Protein AF-A0A6A6LV81-F1 (afdb_monomer_lite)

InterPro domains:
  IPR056604 GBF1-like, tetratricopeptide repeats domain [PF23325] (472-648)

Radius of gyration: 36.84 Å; chains: 1; bounding box: 98×58×108 Å

Organism: Hevea brasiliensis (NCBI:txid3981)

pLDDT: mean 80.13, std 18.47, range [21.52, 97.44]

Foldseek 3Di:
DCLVCLVVQLVVLLVQLVPDPDPVSVLVSLVSLVVSLVVCLPVNLVSVLVSLVSLLVQLVLLVPPADLVRSLVCLLPPPRNLSSLLSNLVSCLPSLQSHFLSLLSVLSSVLSCVVNVLADVLLVDLDDPDDDPDDDDDDDDDDDDDDDDDDDDDDDDDPPDSVCVVVVCVCDDVVNCVVVVDDSSVVSSVSNVSSVNNSSLLVLQVHDLNSLLRNLLSLLLVLLVNSHDDPDVVSNLVSNLSSLVSVLSNCLNCVVVLLSRLVSSLVSNVVSLPDPPGDLASNLLSQLLSLLSSLLSNLVDADPDCRSNLSSLSSNVVSCVSDVCSCVVCLVVLLVSLLCCLPVRLVRQDDLSSLLSSLVSLLSSLLDPVNVVSSLVSLLVSLVVCPSDDLSNLLSSLVSLLSSLLRPPHDPVSNLSSLQSLLVCLLVLLVVLVVLVVVVVPDDDDDDDDDDPDDPPVVLSNDLCSSLVSLLSNLLSLLVQLPHQDLSSNQSSLVSNLSSLVSCLSSPDALVSLLVSCVSHLLVSLVVLLVVLLVQLPDPPSLVVNVSSLVSSLSSLVSSLSSCLSCVVSNLPDPCNLVSVVSNLVSLQCSQPRDSDPSDHRPSVVRSLVSLLVNLVSCVVVVNQDDDPPDCSNVVSLVSCCVRPVPSNCVSPPPPPD

Sequence (658 aa):
MFACIAGPSVAAISSFFEHADDDEMLHECIGGLISVARVAQYDLEDILDELLASFSKFTTLLNPYASAEETLFAFSNDLKPRMATLAVFTIANNFGYSIRGGWRNVVDCLLKLKRLKLLPQSVIEFDETSTSSDGLRHKRNESGISPSYDPKFGCRRSSGMVSRFSHFLTLESMEDSISLGMSEFEQNLKIIKQCRIGSIFNNSCNLPDDAMLNLGRSLIFAAGGKGQKFSTPIEEEETVGFCWDLIVAISFVNINRLHNLWPSFHENLLGVAQLPLFSPIPFAEKAIVGLFKICVRLLSSPRAERLPEESIFKSINLMWKLDKEILDTCCEFIIKSVSKILTEYPANLQTILGWKSSLHLLSVTGRHPETYELGVNTFITLMSDATYVSRINYAYCVDCAFGFVALKNSPLEKNLKILDILSDSVNLLTQWCKDYSDSGSNFSIASSTSNSSMDDSSKGFTTPNFAMNLFIKLGEAFRKTSLARREEIRNHTILSLQKSFSLAEELDFSPLNCINCFNLVIFAMVDDLHEKMVEYSRRDNAEKEMRSMEGTLKLAMELLTSVYLQFLKPITMSPGFRTFWLGVLRRMDTCMKADLGDYGETKLQEVVPDLLRKIITKMKEEEILVPKEDDDLWDITYIQIQWIAPSLKEELFPDLEI

Secondary structure (DSSP, 8-state):
-HHHHHHHHHHHHHHHHHH--SHHHHHHHHHHHHHHHHHHTTT-HHHHHHHHHHHHHHTSTT-TT--HHHHHHHHHH-HHHHHHHHHHHHHHHHHGGG-STHHHHHHHHHHHHHHTT-S-GGGT----SSS--------------------------S--SHHHHHHHHTT--HHHHHHTT--HHHHHHHHHHHTTHHHHHHTGGGS-HHHHHHHHHHHHHHHTTTT---SSHHHHHHHHHHHHHHHHHHHHHTGGGHHHHHHHHHHHHHHHHT-TT--HHHHHHHHHHHHHHHHHHHHTS--S--HHHHHHHHHHHHHHHH-SHHHHHTHHHHHHHHHHHHHHSGGG---HHHHHHHHHHHHHHTTSTTTHHHHHHHHHHHHHH-TT--TTTHHHHHHHHHHHHT-TT--HHHHHHHHHHHHHTHHHHHHHHHHHHHHGGG-----------S-SSSGGGSSTTHHHHHHHHHHHHHHHHTT-SSHHHHHHHHHHHHHHHHHGGGG---HHHHHHHIIIIIIHHHHHHHHHHHHHHTSTT-HHHHHHHHHHHHHHHHHHHHHHHHSHHHHHTSTTHHHHHHHHHHHHHHHHT---GGG---THHHHHHHHHHHHHHHHHHTTSS--BTTBTHHHHHHHHHHHH-HHHHHHHS-----

Structure (mmCIF, N/CA/C/O backbone):
data_AF-A0A6A6LV81-F1
#
_entry.id   AF-A0A6A6LV81-F1
#
loop_
_atom_site.group_PDB
_atom_site.id
_atom_site.type_symbol
_atom_site.label_atom_id
_atom_site.label_alt_id
_atom_site.label_comp_id
_atom_site.label_asym_id
_atom_site.label_entity_id
_atom_site.label_seq_id
_atom_site.pdbx_PDB_ins_code
_atom_site.Cartn_x
_atom_site.Cartn_y
_atom_site.Cartn_z
_atom_site.occupancy
_atom_site.B_iso_or_equiv
_atom_site.auth_seq_id
_atom_site.auth_comp_id
_atom_site.auth_asym_id
_atom_site.auth_atom_id
_atom_site.pdbx_PDB_model_num
ATOM 1 N N . MET A 1 1 ? 5.371 2.115 -54.953 1.00 65.88 1 MET A N 1
ATOM 2 C CA . MET A 1 1 ? 6.546 1.818 -55.807 1.00 65.88 1 MET A CA 1
ATOM 3 C C . MET A 1 1 ? 7.793 1.556 -54.965 1.00 65.88 1 MET A C 1
ATOM 5 O O . MET A 1 1 ? 8.329 0.467 -55.086 1.00 65.88 1 MET A O 1
ATOM 9 N N . PHE A 1 2 ? 8.211 2.467 -54.069 1.00 75.75 2 PHE A N 1
ATOM 10 C CA . PHE A 1 2 ? 9.390 2.243 -53.210 1.00 75.75 2 PHE A CA 1
ATOM 11 C C . PHE A 1 2 ? 9.270 1.012 -52.292 1.00 75.75 2 PHE A C 1
ATOM 13 O O . PHE A 1 2 ? 10.214 0.243 -52.199 1.00 75.75 2 PHE A O 1
ATOM 20 N N . ALA A 1 3 ? 8.088 0.749 -51.722 1.00 74.56 3 ALA A N 1
ATOM 21 C CA . ALA A 1 3 ? 7.832 -0.437 -50.892 1.00 74.56 3 ALA A CA 1
ATOM 22 C C . ALA A 1 3 ? 8.268 -1.773 -51.540 1.00 74.56 3 ALA A C 1
ATOM 24 O O . ALA A 1 3 ? 8.754 -2.660 -50.853 1.00 74.56 3 ALA A O 1
ATOM 25 N N . CYS A 1 4 ? 8.151 -1.906 -52.868 1.00 77.12 4 CYS A N 1
ATOM 26 C CA . CYS A 1 4 ? 8.511 -3.132 -53.590 1.00 77.12 4 CYS A CA 1
ATOM 27 C C . CYS A 1 4 ? 10.025 -3.310 -53.781 1.00 77.12 4 CYS A C 1
ATOM 29 O O . CYS A 1 4 ? 10.480 -4.425 -54.009 1.00 77.12 4 CYS A O 1
ATOM 31 N N . ILE A 1 5 ? 10.793 -2.219 -53.726 1.00 83.25 5 ILE A N 1
ATOM 32 C CA . ILE A 1 5 ? 12.251 -2.223 -53.927 1.00 83.25 5 ILE A CA 1
ATOM 33 C C . ILE A 1 5 ? 13.021 -1.960 -52.632 1.00 83.25 5 ILE A C 1
ATOM 35 O O . ILE A 1 5 ? 14.241 -2.097 -52.616 1.00 83.25 5 ILE A O 1
ATOM 39 N N . ALA A 1 6 ? 12.333 -1.595 -51.550 1.00 80.56 6 ALA A N 1
ATOM 40 C CA . ALA A 1 6 ? 12.946 -1.168 -50.304 1.00 80.56 6 ALA A CA 1
ATOM 41 C C . ALA A 1 6 ? 13.789 -2.270 -49.647 1.00 80.56 6 ALA A C 1
ATOM 43 O O . ALA A 1 6 ? 14.944 -2.012 -49.328 1.00 80.56 6 ALA A O 1
ATOM 44 N N . GLY A 1 7 ? 13.275 -3.500 -49.540 1.00 82.06 7 GLY A N 1
ATOM 45 C CA . GLY A 1 7 ? 14.031 -4.645 -49.008 1.00 82.06 7 GLY A CA 1
ATOM 46 C C . GLY A 1 7 ? 15.324 -4.930 -49.791 1.00 82.06 7 GLY A C 1
ATOM 47 O O . GLY A 1 7 ? 16.408 -4.876 -49.211 1.00 82.06 7 GLY A O 1
ATOM 48 N N . PRO A 1 8 ? 15.262 -5.129 -51.127 1.00 85.12 8 PRO A N 1
ATOM 49 C CA . PRO A 1 8 ? 16.460 -5.247 -51.962 1.00 85.12 8 PRO A CA 1
ATOM 50 C C . PRO A 1 8 ? 17.414 -4.050 -51.847 1.00 85.12 8 PRO A C 1
ATOM 52 O O . PRO A 1 8 ? 18.626 -4.234 -51.890 1.00 85.12 8 PRO A O 1
ATOM 55 N N . SER A 1 9 ? 16.887 -2.833 -51.667 1.00 84.38 9 SER A N 1
ATOM 56 C CA . SER A 1 9 ? 17.704 -1.625 -51.486 1.00 84.38 9 SER A CA 1
ATOM 57 C C . SER A 1 9 ? 18.448 -1.637 -50.148 1.00 84.38 9 SER A C 1
ATOM 59 O O . SER A 1 9 ? 19.638 -1.338 -50.119 1.00 84.38 9 SER A O 1
ATOM 61 N N . VAL A 1 10 ? 17.787 -2.019 -49.048 1.00 85.00 10 VAL A N 1
ATOM 62 C CA . VAL A 1 10 ? 18.418 -2.162 -47.723 1.00 85.00 10 VAL A CA 1
ATOM 63 C C . VAL A 1 10 ? 19.484 -3.256 -47.748 1.00 85.00 10 VAL A C 1
ATOM 65 O O . VAL A 1 10 ? 20.584 -3.044 -47.235 1.00 85.00 10 VAL A O 1
ATOM 68 N N . ALA A 1 11 ? 19.198 -4.394 -48.384 1.00 85.31 11 ALA A N 1
ATOM 69 C CA . ALA A 1 11 ? 20.150 -5.491 -48.547 1.00 85.31 11 ALA A CA 1
ATOM 70 C C . ALA A 1 11 ? 21.369 -5.083 -49.391 1.00 85.31 11 ALA A C 1
ATOM 72 O O . ALA A 1 11 ? 22.499 -5.367 -49.002 1.00 85.31 11 ALA A O 1
ATOM 73 N N . ALA A 1 12 ? 21.159 -4.368 -50.501 1.00 86.06 12 ALA A N 1
ATOM 74 C CA . ALA A 1 12 ? 22.240 -3.863 -51.345 1.00 86.06 12 ALA A CA 1
ATOM 75 C C . ALA A 1 12 ? 23.120 -2.849 -50.603 1.00 86.06 12 ALA A C 1
ATOM 77 O O . ALA A 1 12 ? 24.339 -2.978 -50.628 1.00 86.06 12 ALA A O 1
ATOM 78 N N . ILE A 1 13 ? 22.517 -1.889 -49.891 1.00 86.38 13 ILE A N 1
ATOM 79 C CA . ILE A 1 13 ? 23.247 -0.909 -49.070 1.00 86.38 13 ILE A CA 1
ATOM 80 C C . ILE A 1 13 ? 24.020 -1.617 -47.951 1.00 86.38 13 ILE A C 1
ATOM 82 O O . ILE A 1 13 ? 25.172 -1.287 -47.701 1.00 86.38 13 ILE A O 1
ATOM 86 N N . SER A 1 14 ? 23.425 -2.623 -47.308 1.00 85.88 14 SER A N 1
ATOM 87 C CA . SER A 1 14 ? 24.086 -3.387 -46.243 1.00 85.88 14 SER A CA 1
ATOM 88 C C . SER A 1 14 ? 25.266 -4.204 -46.780 1.00 85.88 14 SER A C 1
ATOM 90 O O . SER A 1 14 ? 26.351 -4.160 -46.211 1.00 85.88 14 SER A O 1
ATOM 92 N N . SER A 1 15 ? 25.087 -4.887 -47.914 1.00 86.25 15 SER A N 1
ATOM 93 C CA . SER A 1 15 ? 26.160 -5.626 -48.586 1.00 86.25 15 SER A CA 1
ATOM 94 C C . SER A 1 15 ? 27.274 -4.695 -49.058 1.00 86.25 15 SER A C 1
ATOM 96 O O . SER A 1 15 ? 28.444 -5.061 -48.980 1.00 86.25 15 SER A O 1
ATOM 98 N N . PHE A 1 16 ? 26.930 -3.505 -49.550 1.00 86.94 16 PHE A N 1
ATOM 99 C CA . PHE A 1 16 ? 27.907 -2.509 -49.967 1.00 86.94 16 PHE A CA 1
ATOM 100 C C . PHE A 1 16 ? 28.700 -1.980 -48.769 1.00 86.94 16 PHE A C 1
ATOM 102 O O . PHE A 1 16 ? 29.922 -1.940 -48.830 1.00 86.94 16 PHE A O 1
ATOM 109 N N . PHE A 1 17 ? 28.033 -1.673 -47.652 1.00 86.50 17 PHE A N 1
ATOM 110 C CA . PHE A 1 17 ? 28.693 -1.252 -46.414 1.00 86.50 17 PHE A CA 1
ATOM 111 C C . PHE A 1 17 ? 29.668 -2.312 -45.875 1.00 86.50 17 PHE A C 1
ATOM 113 O O . PHE A 1 17 ? 30.755 -1.979 -45.413 1.00 86.50 17 PHE A O 1
ATOM 120 N N . GLU A 1 18 ? 29.298 -3.593 -45.957 1.00 85.88 18 GLU A N 1
ATOM 121 C CA . GLU A 1 18 ? 30.136 -4.708 -45.503 1.00 85.88 18 GLU A CA 1
ATOM 122 C C . GLU A 1 18 ? 31.446 -4.816 -46.305 1.00 85.88 18 GLU A C 1
ATOM 124 O O . GLU A 1 18 ? 32.520 -4.960 -45.715 1.00 85.88 18 GLU A O 1
ATOM 129 N N . HIS A 1 19 ? 31.370 -4.676 -47.633 1.00 85.06 19 HIS A N 1
ATOM 130 C CA . HIS A 1 19 ? 32.495 -4.890 -48.555 1.00 85.06 19 HIS A CA 1
ATOM 131 C C . HIS A 1 19 ? 33.239 -3.605 -48.960 1.00 85.06 19 HIS A C 1
ATOM 133 O O . HIS A 1 19 ? 34.225 -3.685 -49.686 1.00 85.06 19 HIS A O 1
ATOM 139 N N . ALA A 1 20 ? 32.773 -2.423 -48.550 1.00 83.31 20 ALA A N 1
ATOM 140 C CA . ALA A 1 20 ? 33.431 -1.158 -48.871 1.00 83.31 20 ALA A CA 1
ATOM 141 C C . ALA A 1 20 ? 34.696 -0.973 -48.025 1.00 83.31 20 ALA A C 1
ATOM 143 O O . ALA A 1 20 ? 34.608 -0.964 -46.804 1.00 83.31 20 ALA A O 1
ATOM 144 N N . ASP A 1 21 ? 35.852 -0.786 -48.657 1.00 76.62 21 ASP A N 1
ATOM 145 C CA . ASP A 1 21 ? 37.133 -0.559 -47.964 1.00 76.62 21 ASP A CA 1
ATOM 146 C C . ASP A 1 21 ? 37.628 0.895 -48.077 1.00 76.62 21 ASP A C 1
ATOM 148 O O . ASP A 1 21 ? 38.647 1.247 -47.493 1.00 76.62 21 ASP A O 1
ATOM 152 N N . ASP A 1 22 ? 36.903 1.732 -48.826 1.00 80.75 22 ASP A N 1
ATOM 153 C CA . ASP A 1 22 ? 37.210 3.146 -49.057 1.00 80.75 22 ASP A CA 1
ATOM 154 C C . ASP A 1 22 ? 36.278 4.058 -48.243 1.00 80.75 22 ASP A C 1
ATOM 156 O O . ASP A 1 22 ? 35.055 3.864 -48.218 1.00 80.75 22 ASP A O 1
ATOM 160 N N . ASP A 1 23 ? 36.854 5.077 -47.607 1.00 77.06 23 ASP A N 1
ATOM 161 C CA . ASP A 1 23 ? 36.160 6.023 -46.734 1.00 77.06 23 ASP A CA 1
ATOM 162 C C . ASP A 1 23 ? 35.077 6.796 -47.503 1.00 77.06 23 ASP A C 1
ATOM 164 O O . ASP A 1 23 ? 33.961 6.973 -47.003 1.00 77.06 23 ASP A O 1
ATOM 168 N N . GLU A 1 24 ? 35.353 7.203 -48.749 1.00 77.94 24 GLU A N 1
ATOM 169 C CA . GLU A 1 24 ? 34.377 7.908 -49.596 1.00 77.94 24 GLU A CA 1
ATOM 170 C C . GLU A 1 24 ? 33.149 7.033 -49.898 1.00 77.94 24 GLU A C 1
ATOM 172 O O . GLU A 1 24 ? 32.006 7.499 -49.822 1.00 77.94 24 GLU A O 1
ATOM 177 N N . MET A 1 25 ? 33.371 5.741 -50.150 1.00 79.88 25 MET A N 1
ATOM 178 C CA . MET A 1 25 ? 32.307 4.767 -50.409 1.00 79.88 25 MET A CA 1
ATOM 179 C C . MET A 1 25 ? 31.465 4.505 -49.153 1.00 79.88 25 MET A C 1
ATOM 181 O O . MET A 1 25 ? 30.233 4.443 -49.228 1.00 79.88 25 MET A O 1
ATOM 185 N N . LEU A 1 26 ? 32.093 4.416 -47.976 1.00 81.19 26 LEU A N 1
ATOM 186 C CA . LEU A 1 26 ? 31.379 4.302 -46.698 1.00 81.19 26 LEU A CA 1
ATOM 187 C C . LEU A 1 26 ? 30.509 5.539 -46.426 1.00 81.19 26 LEU A C 1
ATOM 189 O O . LEU A 1 26 ? 29.363 5.412 -45.979 1.00 81.19 26 LEU A O 1
ATOM 193 N N . HIS A 1 27 ? 31.005 6.735 -46.748 1.00 78.88 27 HIS A N 1
ATOM 194 C CA . HIS A 1 27 ? 30.245 7.980 -46.642 1.00 78.88 27 HIS A CA 1
ATOM 195 C C . HIS A 1 27 ? 29.028 8.019 -47.574 1.00 78.88 27 HIS A C 1
ATOM 197 O O . HIS A 1 27 ? 27.929 8.388 -47.137 1.00 78.88 27 HIS A O 1
ATOM 203 N N . GLU A 1 28 ? 29.194 7.625 -48.838 1.00 81.62 28 GLU A N 1
ATOM 204 C CA . GLU A 1 28 ? 28.090 7.555 -49.798 1.00 81.62 28 GLU A CA 1
ATOM 205 C C . GLU A 1 28 ? 27.038 6.530 -49.356 1.00 81.62 28 GLU A C 1
ATOM 207 O O . GLU A 1 28 ? 25.835 6.811 -49.392 1.00 81.62 28 GLU A O 1
ATOM 212 N N . CYS A 1 29 ? 27.480 5.391 -48.816 1.00 84.00 29 CYS A N 1
ATOM 213 C CA . CYS A 1 29 ? 26.605 4.358 -48.275 1.00 84.00 29 CYS A CA 1
ATOM 214 C C . CYS A 1 29 ? 25.723 4.872 -47.124 1.00 84.00 29 CYS A C 1
ATOM 216 O O . CYS A 1 29 ? 24.517 4.611 -47.098 1.00 84.00 29 CYS A O 1
ATOM 218 N N . ILE A 1 30 ? 26.283 5.651 -46.190 1.00 81.44 30 ILE A N 1
ATOM 219 C CA . ILE A 1 30 ? 25.508 6.279 -45.104 1.00 81.44 30 ILE A CA 1
ATOM 220 C C . ILE A 1 30 ? 24.538 7.329 -45.654 1.00 81.44 30 ILE A C 1
ATOM 222 O O . ILE A 1 30 ? 23.396 7.419 -45.198 1.00 81.44 30 ILE A O 1
ATOM 226 N N . GLY A 1 31 ? 24.950 8.101 -46.662 1.00 81.06 31 GLY A N 1
ATOM 227 C CA . GLY A 1 31 ? 24.064 9.027 -47.371 1.00 81.06 31 GLY A CA 1
ATOM 228 C C . GLY A 1 31 ? 22.874 8.315 -48.027 1.00 81.06 31 GLY A C 1
ATOM 229 O O . GLY A 1 31 ? 21.731 8.780 -47.921 1.00 81.06 31 GLY A O 1
ATOM 230 N N . GLY A 1 32 ? 23.125 7.155 -48.641 1.00 83.38 32 GLY A N 1
ATOM 231 C CA . GLY A 1 32 ? 22.111 6.255 -49.187 1.00 83.38 32 GLY A CA 1
ATOM 232 C C . GLY A 1 32 ? 21.164 5.733 -48.109 1.00 83.38 32 GLY A C 1
ATOM 233 O O . GLY A 1 32 ? 19.947 5.844 -48.252 1.00 83.38 32 GLY A O 1
ATOM 234 N N . LEU A 1 33 ? 21.702 5.272 -46.979 1.00 85.44 33 LEU A N 1
ATOM 235 C CA . LEU A 1 33 ? 20.929 4.822 -45.820 1.00 85.44 33 LEU A CA 1
ATOM 236 C C . LEU A 1 33 ? 20.014 5.918 -45.256 1.00 85.44 33 LEU A C 1
ATOM 238 O O . LEU A 1 33 ? 18.833 5.669 -45.021 1.00 85.44 33 LEU A O 1
ATOM 242 N N . ILE A 1 34 ? 20.505 7.147 -45.094 1.00 84.25 34 ILE A N 1
ATOM 243 C CA . ILE A 1 34 ? 19.685 8.277 -44.624 1.00 84.25 34 ILE A CA 1
ATOM 244 C C . ILE A 1 34 ? 18.578 8.602 -45.629 1.00 84.25 34 ILE A C 1
ATOM 246 O O . ILE A 1 34 ? 17.476 8.995 -45.242 1.00 84.25 34 ILE A O 1
ATOM 250 N N . SER A 1 35 ? 18.859 8.440 -46.920 1.00 84.25 35 SER A N 1
ATOM 251 C CA . SER A 1 35 ? 17.872 8.642 -47.979 1.00 84.25 35 SER A CA 1
ATOM 252 C C . SER A 1 35 ? 16.784 7.568 -47.934 1.00 84.25 35 SER A C 1
ATOM 254 O O . SER A 1 35 ? 15.606 7.910 -48.010 1.00 84.25 35 SER A O 1
ATOM 256 N N . VAL A 1 36 ? 17.153 6.300 -47.718 1.00 84.94 36 VAL A N 1
ATOM 257 C CA . VAL A 1 36 ? 16.196 5.205 -47.497 1.00 84.94 36 VAL A CA 1
ATOM 258 C C . VAL A 1 36 ? 15.370 5.450 -46.238 1.00 84.94 36 VAL A C 1
ATOM 260 O O . VAL A 1 36 ? 14.149 5.378 -46.314 1.00 84.94 36 VAL A O 1
ATOM 263 N N . ALA A 1 37 ? 15.993 5.834 -45.120 1.00 84.69 37 ALA A N 1
ATOM 264 C CA . ALA A 1 37 ? 15.291 6.154 -43.876 1.00 84.69 37 ALA A CA 1
ATOM 265 C C . ALA A 1 37 ? 14.288 7.310 -44.054 1.00 84.69 37 ALA A C 1
ATOM 267 O O . ALA A 1 37 ? 13.159 7.236 -43.574 1.00 84.69 37 ALA A O 1
ATOM 268 N N . ARG A 1 38 ? 14.652 8.343 -44.826 1.00 85.31 38 ARG A N 1
ATOM 269 C CA . ARG A 1 38 ? 13.751 9.457 -45.158 1.00 85.31 38 ARG A CA 1
ATOM 270 C C . ARG A 1 38 ? 12.547 9.021 -45.988 1.00 85.31 38 ARG A C 1
ATOM 272 O O . ARG A 1 38 ? 11.486 9.613 -45.856 1.00 85.31 38 ARG A O 1
ATOM 279 N N . VAL A 1 39 ? 12.689 8.041 -46.874 1.00 84.00 39 VAL A N 1
ATOM 280 C CA . VAL A 1 39 ? 11.536 7.524 -47.629 1.00 84.00 39 VAL A CA 1
ATOM 281 C C . VAL A 1 39 ? 10.721 6.562 -46.764 1.00 84.00 39 VAL A C 1
ATOM 283 O O . VAL A 1 39 ? 9.494 6.595 -46.815 1.00 84.00 39 VAL A O 1
ATOM 286 N N . ALA A 1 40 ? 11.391 5.766 -45.927 1.00 82.00 40 ALA A N 1
ATOM 287 C CA . ALA A 1 40 ? 10.768 4.803 -45.024 1.00 82.00 40 ALA A CA 1
ATOM 288 C C . ALA A 1 40 ? 9.890 5.461 -43.942 1.00 82.00 40 ALA A C 1
ATOM 290 O O . ALA A 1 40 ? 8.976 4.833 -43.417 1.00 82.00 40 ALA A O 1
ATOM 291 N N . GLN A 1 41 ? 10.113 6.749 -43.662 1.00 78.75 41 GLN A N 1
ATOM 292 C CA . GLN A 1 41 ? 9.322 7.528 -42.707 1.00 78.75 41 GLN A CA 1
ATOM 293 C C . GLN A 1 41 ? 7.824 7.653 -43.070 1.00 78.75 41 GLN A C 1
ATOM 295 O O . GLN A 1 41 ? 7.017 8.033 -42.226 1.00 78.75 41 GLN A O 1
ATOM 300 N N . TYR A 1 42 ? 7.446 7.359 -44.320 1.00 81.31 42 TYR A N 1
ATOM 301 C CA . TYR A 1 42 ? 6.063 7.389 -44.803 1.00 81.31 42 TYR A CA 1
ATOM 302 C C . TYR A 1 42 ? 5.485 5.965 -44.871 1.00 81.31 42 TYR A C 1
ATOM 304 O O . TYR A 1 42 ? 5.547 5.324 -45.920 1.00 81.31 42 TYR A O 1
ATOM 312 N N . ASP A 1 43 ? 4.939 5.478 -43.751 1.00 79.69 43 ASP A N 1
ATOM 313 C CA . ASP A 1 43 ? 4.211 4.198 -43.616 1.00 79.69 43 ASP A CA 1
ATOM 314 C C . ASP A 1 43 ? 5.000 2.928 -44.008 1.00 79.69 43 ASP A C 1
ATOM 316 O O . ASP A 1 43 ? 4.424 1.907 -44.384 1.00 79.69 43 ASP A O 1
ATOM 320 N N . LEU A 1 44 ? 6.334 2.971 -43.923 1.00 81.88 44 LEU A N 1
ATOM 321 C CA . LEU A 1 44 ? 7.235 1.846 -44.210 1.00 81.88 44 LEU A CA 1
ATOM 322 C C . LEU A 1 44 ? 8.143 1.557 -43.007 1.00 81.88 44 LEU A C 1
ATOM 324 O O . LEU A 1 44 ? 9.365 1.447 -43.120 1.00 81.88 44 LEU A O 1
ATOM 328 N N . GLU A 1 45 ? 7.522 1.442 -41.838 1.00 83.62 45 GLU A N 1
ATOM 329 C CA . GLU A 1 45 ? 8.206 1.313 -40.546 1.00 83.62 45 GLU A CA 1
ATOM 330 C C . GLU A 1 45 ? 8.999 -0.002 -40.445 1.00 83.62 45 GLU A C 1
ATOM 332 O O . GLU A 1 45 ? 10.114 0.001 -39.930 1.00 83.62 45 GLU A O 1
ATOM 337 N N . ASP A 1 46 ? 8.498 -1.097 -41.033 1.00 84.62 46 ASP A N 1
ATOM 338 C CA . ASP A 1 46 ? 9.189 -2.399 -41.058 1.00 84.62 46 ASP A CA 1
ATOM 339 C C . ASP A 1 46 ? 10.560 -2.321 -41.754 1.00 84.62 46 ASP A C 1
ATOM 341 O O . ASP A 1 46 ? 11.527 -2.949 -41.326 1.00 84.62 46 ASP A O 1
ATOM 345 N N . ILE A 1 47 ? 10.667 -1.507 -42.811 1.00 84.56 47 ILE A N 1
ATOM 346 C CA . ILE A 1 47 ? 11.917 -1.294 -43.558 1.00 84.56 47 ILE A CA 1
ATOM 347 C C . ILE A 1 47 ? 12.901 -0.467 -42.730 1.00 84.56 47 ILE A C 1
ATOM 349 O O . ILE A 1 47 ? 14.108 -0.705 -42.784 1.00 84.56 47 ILE A O 1
ATOM 353 N N . LEU A 1 48 ? 12.404 0.510 -41.967 1.00 85.06 48 LEU A N 1
ATOM 354 C CA . LEU A 1 48 ? 13.238 1.305 -41.068 1.00 85.06 48 LEU A CA 1
ATOM 355 C C . LEU A 1 48 ? 13.789 0.439 -39.925 1.00 85.06 48 LEU A C 1
ATOM 357 O O . LEU A 1 48 ? 14.972 0.540 -39.595 1.00 85.06 48 LEU A O 1
ATOM 361 N N . ASP A 1 49 ? 12.954 -0.441 -39.372 1.00 87.12 49 ASP A N 1
ATOM 362 C CA . ASP A 1 49 ? 13.341 -1.412 -38.349 1.00 87.12 49 ASP A CA 1
ATOM 363 C C . ASP A 1 49 ? 14.362 -2.433 -38.886 1.00 87.12 49 ASP A C 1
ATOM 365 O O . ASP A 1 49 ? 15.359 -2.712 -38.218 1.00 87.12 49 ASP A O 1
ATOM 369 N N . GLU A 1 50 ? 14.170 -2.950 -40.106 1.00 87.31 50 GLU A N 1
ATOM 370 C CA . GLU A 1 50 ? 15.118 -3.859 -40.769 1.00 87.31 50 GLU A CA 1
ATOM 371 C C . GLU A 1 50 ? 16.469 -3.182 -41.030 1.00 87.31 50 GLU A C 1
ATOM 373 O O . GLU A 1 50 ? 17.528 -3.760 -40.767 1.00 87.31 50 GLU A O 1
ATOM 378 N N . LEU A 1 51 ? 16.445 -1.931 -41.493 1.00 86.38 51 LEU A N 1
ATOM 379 C CA . LEU A 1 51 ? 17.645 -1.138 -41.733 1.00 86.38 51 LEU A CA 1
ATOM 380 C C . LEU A 1 51 ? 18.424 -0.911 -40.429 1.00 86.38 51 LEU A C 1
ATOM 382 O O . LEU A 1 51 ? 19.638 -1.127 -40.402 1.00 86.38 51 LEU A O 1
ATOM 386 N N . LEU A 1 52 ? 17.741 -0.543 -39.339 1.00 88.44 52 LEU A N 1
ATOM 387 C CA . LEU A 1 52 ? 18.358 -0.416 -38.016 1.00 88.44 52 LEU A CA 1
ATOM 388 C C . LEU A 1 52 ? 18.927 -1.751 -37.532 1.00 88.44 52 LEU A C 1
ATOM 390 O O . LEU A 1 52 ? 20.065 -1.792 -37.077 1.00 88.44 52 LEU A O 1
ATOM 394 N N . ALA A 1 53 ? 18.189 -2.852 -37.680 1.00 88.19 53 ALA A N 1
ATOM 395 C CA . ALA A 1 53 ? 18.664 -4.175 -37.290 1.00 88.19 53 ALA A CA 1
ATOM 396 C C . ALA A 1 53 ? 19.910 -4.612 -38.081 1.00 88.19 53 ALA A C 1
ATOM 398 O O . ALA A 1 53 ? 20.810 -5.229 -37.506 1.00 88.19 53 ALA A O 1
ATOM 399 N N . SER A 1 54 ? 19.982 -4.289 -39.377 1.00 86.25 54 SER A N 1
ATOM 400 C CA . SER A 1 54 ? 21.144 -4.570 -40.226 1.00 86.25 54 SER A CA 1
ATOM 401 C C . SER A 1 54 ? 22.359 -3.748 -39.791 1.00 86.25 54 SER A C 1
ATOM 403 O O . SER A 1 54 ? 23.403 -4.307 -39.453 1.00 86.25 54 SER A O 1
ATOM 405 N N . PHE A 1 55 ? 22.205 -2.427 -39.678 1.00 85.75 55 PHE A N 1
ATOM 406 C CA . PHE A 1 55 ? 23.313 -1.538 -39.320 1.00 85.75 55 PHE A CA 1
ATOM 407 C C . PHE A 1 55 ? 23.782 -1.702 -37.877 1.00 85.75 55 PHE A C 1
ATOM 409 O O . PHE A 1 55 ? 24.975 -1.584 -37.604 1.00 85.75 55 PHE A O 1
ATOM 416 N N . SER A 1 56 ? 22.892 -2.084 -36.962 1.00 86.75 56 SER A N 1
ATOM 417 C CA . SER A 1 56 ? 23.278 -2.458 -35.605 1.00 86.75 56 SER A CA 1
ATOM 418 C C . SER A 1 56 ? 24.229 -3.661 -35.563 1.00 86.75 56 SER A C 1
ATOM 420 O O . SER A 1 56 ? 25.043 -3.729 -34.645 1.00 86.75 56 SER A O 1
ATOM 422 N N . LYS A 1 57 ? 24.216 -4.576 -36.547 1.00 86.12 57 LYS A N 1
ATOM 423 C CA . LYS A 1 57 ? 25.218 -5.661 -36.633 1.00 86.12 57 LYS A CA 1
ATOM 424 C C . LYS A 1 57 ? 26.601 -5.126 -37.006 1.00 86.12 57 LYS A C 1
ATOM 426 O O . LYS A 1 57 ? 27.587 -5.541 -36.403 1.00 86.12 57 LYS A O 1
ATOM 431 N N . PHE A 1 58 ? 26.665 -4.164 -37.929 1.00 84.31 58 PHE A N 1
ATOM 432 C CA . PHE A 1 58 ? 27.925 -3.548 -38.360 1.00 84.31 58 PHE A CA 1
ATOM 433 C C . PHE A 1 58 ? 28.593 -2.686 -37.285 1.00 84.31 58 PHE A C 1
ATOM 435 O O . PHE A 1 58 ? 29.786 -2.423 -37.370 1.00 84.31 58 PHE A O 1
ATOM 442 N N . THR A 1 59 ? 27.870 -2.301 -36.227 1.00 82.75 59 THR A N 1
ATOM 443 C CA . THR A 1 59 ? 28.482 -1.625 -35.070 1.00 82.75 59 THR A CA 1
ATOM 444 C C . THR A 1 59 ? 29.467 -2.506 -34.308 1.00 82.75 59 THR A C 1
ATOM 446 O O . THR A 1 59 ? 30.215 -1.984 -33.491 1.00 82.75 59 THR A O 1
ATOM 449 N N . THR A 1 60 ? 29.445 -3.832 -34.498 1.00 82.62 60 THR A N 1
ATOM 450 C CA . THR A 1 60 ? 30.159 -4.850 -33.694 1.00 82.62 60 THR A CA 1
ATOM 451 C C . THR A 1 60 ? 29.785 -4.896 -32.202 1.00 82.62 60 THR A C 1
ATOM 453 O O . THR A 1 60 ? 30.031 -5.904 -31.544 1.00 82.62 60 THR A O 1
ATOM 456 N N . LEU A 1 61 ? 29.073 -3.884 -31.685 1.00 81.00 61 LEU A N 1
ATOM 457 C CA . LEU A 1 61 ? 28.593 -3.785 -30.303 1.00 81.00 61 LEU A CA 1
ATOM 458 C C . LEU A 1 61 ? 27.665 -4.947 -29.923 1.00 81.00 61 LEU A C 1
ATOM 460 O O . LEU A 1 61 ? 27.699 -5.434 -28.793 1.00 81.00 61 LEU A O 1
ATOM 464 N N . LEU A 1 62 ? 26.839 -5.400 -30.869 1.00 80.75 62 LEU A N 1
ATOM 465 C CA . LEU A 1 62 ? 25.871 -6.477 -30.653 1.00 80.75 62 LEU A CA 1
ATOM 466 C C . LEU A 1 62 ? 26.448 -7.883 -30.874 1.00 80.75 62 LEU A C 1
ATOM 468 O O . LEU A 1 62 ? 25.690 -8.853 -30.827 1.00 80.75 62 LEU A O 1
ATOM 472 N N . ASN A 1 63 ? 27.755 -8.027 -31.127 1.00 80.88 63 ASN A N 1
ATOM 473 C CA . ASN A 1 63 ? 28.367 -9.341 -31.311 1.00 80.88 63 ASN A CA 1
ATOM 474 C C . ASN A 1 63 ? 28.412 -10.102 -29.968 1.00 80.88 63 ASN A C 1
ATOM 476 O O . ASN A 1 63 ? 29.128 -9.685 -29.054 1.00 80.88 63 ASN A O 1
ATOM 480 N N . PRO A 1 64 ? 27.686 -11.229 -29.820 1.00 69.38 64 PRO A N 1
ATOM 481 C CA . PRO A 1 64 ? 27.608 -11.947 -28.551 1.00 69.38 64 PRO A CA 1
ATOM 482 C C . PRO A 1 64 ? 28.884 -12.725 -28.200 1.00 69.38 64 PRO A C 1
ATOM 484 O O . PRO A 1 64 ? 28.956 -13.252 -27.090 1.00 69.38 64 PRO A O 1
ATOM 487 N N . TYR A 1 65 ? 29.841 -12.837 -29.127 1.00 74.56 65 TYR A N 1
ATOM 488 C CA . TYR A 1 65 ? 31.088 -13.588 -28.950 1.00 74.56 65 TYR A CA 1
ATOM 489 C C . TYR A 1 65 ? 32.316 -12.694 -28.741 1.00 74.56 65 TYR A C 1
ATOM 491 O O . TYR A 1 65 ? 33.355 -13.212 -28.350 1.00 74.56 65 TYR A O 1
ATOM 499 N N . ALA A 1 66 ? 32.203 -11.383 -28.984 1.00 76.38 66 ALA A N 1
ATOM 500 C CA . ALA A 1 66 ? 33.318 -10.452 -28.839 1.00 76.38 66 ALA A CA 1
ATOM 501 C C . ALA A 1 66 ? 33.507 -10.031 -27.375 1.00 76.38 66 ALA A C 1
ATOM 503 O O . ALA A 1 66 ? 32.550 -9.630 -26.695 1.00 76.38 66 ALA A O 1
ATOM 504 N N . SER A 1 67 ? 34.752 -10.080 -26.896 1.00 79.94 67 SER A N 1
ATOM 505 C CA . SER A 1 67 ? 35.111 -9.545 -25.581 1.00 79.94 67 SER A CA 1
ATOM 506 C C . SER A 1 67 ? 34.977 -8.013 -25.552 1.00 79.94 67 SER A C 1
ATOM 508 O O . SER A 1 67 ? 34.901 -7.347 -26.591 1.00 79.94 67 SER A O 1
ATOM 510 N N . ALA A 1 68 ? 34.915 -7.418 -24.355 1.00 77.88 68 ALA A N 1
ATOM 511 C CA . ALA A 1 68 ? 34.861 -5.959 -24.224 1.00 77.88 68 ALA A CA 1
ATOM 512 C C . ALA A 1 68 ? 36.109 -5.286 -24.826 1.00 77.88 68 ALA A C 1
ATOM 514 O O . ALA A 1 68 ? 35.990 -4.246 -25.469 1.00 77.88 68 ALA A O 1
ATOM 515 N N . GLU A 1 69 ? 37.276 -5.914 -24.670 1.00 78.62 69 GLU A N 1
ATOM 516 C CA . GLU A 1 69 ? 38.552 -5.446 -25.216 1.00 78.62 69 GLU A CA 1
ATOM 517 C C . GLU A 1 69 ? 38.589 -5.557 -26.742 1.00 78.62 69 GLU A C 1
ATOM 519 O O . GLU A 1 69 ? 38.969 -4.601 -27.408 1.00 78.62 69 GLU A O 1
ATOM 524 N N . GLU A 1 70 ? 38.111 -6.668 -27.309 1.00 81.00 70 GLU A N 1
ATOM 525 C CA . GLU A 1 70 ? 38.004 -6.848 -28.765 1.00 81.00 70 GLU A CA 1
ATOM 526 C C . GLU A 1 70 ? 37.036 -5.840 -29.391 1.00 81.00 70 GLU A C 1
ATOM 528 O O . GLU A 1 70 ? 37.314 -5.279 -30.448 1.00 81.00 70 GLU A O 1
ATOM 533 N N . THR A 1 71 ? 35.915 -5.569 -28.716 1.00 80.88 71 THR A N 1
ATOM 534 C CA . THR A 1 71 ? 34.929 -4.582 -29.179 1.00 80.88 71 THR A CA 1
ATOM 535 C C . THR A 1 71 ? 35.508 -3.167 -29.134 1.00 80.88 71 THR A C 1
ATOM 537 O O . THR A 1 71 ? 35.315 -2.397 -30.070 1.00 80.88 71 THR A O 1
ATOM 540 N N . LEU A 1 72 ? 36.236 -2.816 -28.066 1.00 80.81 72 LEU A N 1
ATOM 541 C CA . LEU A 1 72 ? 36.917 -1.522 -27.954 1.00 80.81 72 LEU A CA 1
ATOM 542 C C . LEU A 1 72 ? 38.028 -1.378 -28.990 1.00 80.81 72 LEU A C 1
ATOM 544 O O . LEU A 1 72 ? 38.132 -0.332 -29.620 1.00 80.81 72 LEU A O 1
ATOM 548 N N . PHE A 1 73 ? 38.815 -2.430 -29.203 1.00 80.56 73 PHE A N 1
ATOM 549 C CA . PHE A 1 73 ? 39.874 -2.448 -30.203 1.00 80.56 73 PHE A CA 1
ATOM 550 C C . PHE A 1 73 ? 39.314 -2.256 -31.616 1.00 80.56 73 PHE A C 1
ATOM 552 O O . PHE A 1 73 ? 39.840 -1.439 -32.370 1.00 80.56 73 PHE A O 1
ATOM 559 N N . ALA A 1 74 ? 38.229 -2.956 -31.964 1.00 80.88 74 ALA A N 1
ATOM 560 C CA . ALA A 1 74 ? 37.546 -2.776 -33.243 1.00 80.88 74 ALA A CA 1
ATOM 561 C C . ALA A 1 74 ? 36.962 -1.362 -33.374 1.00 80.88 74 ALA A C 1
ATOM 563 O O . ALA A 1 74 ? 37.106 -0.731 -34.414 1.00 80.88 74 ALA A O 1
ATOM 564 N N . PHE A 1 75 ? 36.355 -0.827 -32.313 1.00 81.19 75 PHE A N 1
ATOM 565 C CA . PHE A 1 75 ? 35.784 0.518 -32.335 1.00 81.19 75 PHE A CA 1
ATOM 566 C C . PHE A 1 75 ? 36.850 1.620 -32.471 1.00 81.19 75 PHE A C 1
ATOM 568 O O . PHE A 1 75 ? 36.594 2.607 -33.150 1.00 81.19 75 PHE A O 1
ATOM 575 N N . SER A 1 76 ? 38.039 1.455 -31.881 1.00 77.88 76 SER A N 1
ATOM 576 C CA . SER A 1 76 ? 39.147 2.414 -32.020 1.00 77.88 76 SER A CA 1
ATOM 577 C C . SER A 1 76 ? 39.827 2.344 -33.391 1.00 77.88 76 SER A C 1
ATOM 579 O O . SER A 1 76 ? 40.177 3.378 -33.953 1.00 77.88 76 SER A O 1
ATOM 581 N N . ASN A 1 77 ? 40.032 1.137 -33.927 1.00 76.94 77 ASN A N 1
ATOM 582 C CA . ASN A 1 77 ? 40.904 0.926 -35.088 1.00 76.94 77 ASN A CA 1
ATOM 583 C C . ASN A 1 77 ? 40.164 0.774 -36.422 1.00 76.94 77 ASN A C 1
ATOM 585 O O . ASN A 1 77 ? 40.778 0.951 -37.470 1.00 76.94 77 ASN A O 1
ATOM 589 N N . ASP A 1 78 ? 38.867 0.466 -36.407 1.00 81.38 78 ASP A N 1
ATOM 590 C CA . ASP A 1 78 ? 38.052 0.329 -37.614 1.00 81.38 78 ASP A CA 1
ATOM 591 C C . ASP A 1 78 ? 37.080 1.515 -37.739 1.00 81.38 78 ASP A C 1
ATOM 593 O O . ASP A 1 78 ? 36.459 1.974 -36.773 1.00 81.38 78 ASP A O 1
ATOM 597 N N . LEU A 1 79 ? 36.964 2.056 -38.950 1.00 80.06 79 LEU A N 1
ATOM 598 C CA . LEU A 1 79 ? 36.026 3.128 -39.261 1.00 80.06 79 LEU A CA 1
ATOM 599 C C . LEU A 1 79 ? 34.587 2.597 -39.377 1.00 80.06 79 LEU A C 1
ATOM 601 O O . LEU A 1 79 ? 33.651 3.300 -38.988 1.00 80.06 79 LEU A O 1
ATOM 605 N N . LYS A 1 80 ? 34.383 1.352 -39.840 1.00 84.81 80 LYS A N 1
ATOM 606 C CA . LYS A 1 80 ? 33.046 0.772 -40.078 1.00 84.81 80 LYS A CA 1
ATOM 607 C C . LYS A 1 80 ? 32.177 0.716 -38.807 1.00 84.81 80 LYS A C 1
ATOM 609 O O . LYS A 1 80 ? 31.048 1.214 -38.865 1.00 84.81 80 LYS A O 1
ATOM 614 N N . PRO A 1 81 ? 32.652 0.220 -37.642 1.00 85.25 81 PRO A N 1
ATOM 615 C CA . PRO A 1 81 ? 31.877 0.209 -36.399 1.00 85.25 81 PRO A CA 1
ATOM 616 C C . PRO A 1 81 ? 31.490 1.607 -35.911 1.00 85.25 81 PRO A C 1
ATOM 618 O O . PRO A 1 81 ? 30.361 1.818 -35.450 1.00 85.25 81 PRO A O 1
ATOM 621 N N . ARG A 1 82 ? 32.405 2.578 -36.044 1.00 83.88 82 ARG A N 1
ATOM 622 C CA . ARG A 1 82 ? 32.185 3.984 -35.664 1.00 83.88 82 ARG A CA 1
ATOM 623 C C . ARG A 1 82 ? 31.111 4.623 -36.538 1.00 83.88 82 ARG A C 1
ATOM 625 O O . ARG A 1 82 ? 30.142 5.191 -36.030 1.00 83.88 82 ARG A O 1
ATOM 632 N N . MET A 1 83 ? 31.236 4.433 -37.845 1.00 82.44 83 MET A N 1
ATOM 633 C CA . MET A 1 83 ? 30.300 4.903 -38.859 1.00 82.44 83 MET A CA 1
ATOM 634 C C . MET A 1 83 ? 28.906 4.290 -38.716 1.00 82.44 83 MET A C 1
ATOM 636 O O . MET A 1 83 ? 27.906 5.010 -38.731 1.00 82.44 83 MET A O 1
ATOM 640 N N . ALA A 1 84 ? 28.826 2.977 -38.496 1.00 86.56 84 ALA A N 1
ATOM 641 C CA . ALA A 1 84 ? 27.565 2.286 -38.249 1.00 86.56 84 ALA A CA 1
ATOM 642 C C . ALA A 1 84 ? 26.887 2.790 -36.964 1.00 86.56 84 ALA A C 1
ATOM 644 O O . ALA A 1 84 ? 25.678 3.027 -36.952 1.00 86.56 84 ALA A O 1
ATOM 645 N N . THR A 1 85 ? 27.657 3.018 -35.894 1.00 86.56 85 THR A N 1
ATOM 646 C CA . THR A 1 85 ? 27.131 3.534 -34.619 1.00 86.56 85 THR A CA 1
ATOM 647 C C . THR A 1 85 ? 26.562 4.941 -34.795 1.00 86.56 85 THR A C 1
ATOM 649 O O . THR A 1 85 ? 25.429 5.210 -34.386 1.00 86.56 85 THR A O 1
ATOM 652 N N . LEU A 1 86 ? 27.295 5.821 -35.483 1.00 84.62 86 LEU A N 1
ATOM 653 C CA . LEU A 1 86 ? 26.832 7.169 -35.803 1.00 84.62 86 LEU A CA 1
ATOM 654 C C . LEU A 1 86 ? 25.564 7.143 -36.672 1.00 84.62 86 LEU A C 1
ATOM 656 O O . LEU A 1 86 ? 24.631 7.910 -36.420 1.00 84.62 86 LEU A O 1
ATOM 660 N N . ALA A 1 87 ? 25.495 6.248 -37.660 1.00 85.44 87 ALA A N 1
ATOM 661 C CA . ALA A 1 87 ? 24.332 6.085 -38.528 1.00 85.44 87 ALA A CA 1
ATOM 662 C C . ALA A 1 87 ? 23.079 5.652 -37.743 1.00 85.44 87 ALA A C 1
ATOM 664 O O . ALA A 1 87 ? 22.035 6.297 -37.870 1.00 85.44 87 ALA A O 1
ATOM 665 N N . VAL A 1 88 ? 23.189 4.637 -36.874 1.00 89.12 88 VAL A N 1
ATOM 666 C CA . VAL A 1 88 ? 22.081 4.133 -36.037 1.00 89.12 88 VAL A CA 1
ATOM 667 C C . VAL A 1 88 ? 21.501 5.242 -35.151 1.00 89.12 88 VAL A C 1
ATOM 669 O O . VAL A 1 88 ? 20.293 5.491 -35.181 1.00 89.12 88 VAL A O 1
ATOM 672 N N . PHE A 1 89 ? 22.341 5.973 -34.409 1.00 88.12 89 PHE A N 1
ATOM 673 C CA . PHE A 1 89 ? 21.861 7.054 -33.536 1.00 88.12 89 PHE A CA 1
ATOM 674 C C . PHE A 1 89 ? 21.401 8.298 -34.309 1.00 88.12 89 PHE A C 1
ATOM 676 O O . PHE A 1 89 ? 20.522 9.025 -33.841 1.00 88.12 89 PHE A O 1
ATOM 683 N N . THR A 1 90 ? 21.927 8.543 -35.512 1.00 85.81 90 THR A N 1
ATOM 684 C CA . THR A 1 90 ? 21.428 9.624 -36.377 1.00 85.81 90 THR A CA 1
ATOM 685 C C . THR A 1 90 ? 20.030 9.318 -36.906 1.00 85.81 90 THR A C 1
ATOM 687 O O . THR A 1 90 ? 19.191 10.222 -36.969 1.00 85.81 90 THR A O 1
ATOM 690 N N . ILE A 1 91 ? 19.754 8.060 -37.263 1.00 86.75 91 ILE A N 1
ATOM 691 C CA . ILE A 1 91 ? 18.406 7.637 -37.649 1.00 86.75 91 ILE A CA 1
ATOM 692 C C . ILE A 1 91 ? 17.460 7.775 -36.461 1.00 86.75 91 ILE A C 1
ATOM 694 O O . ILE A 1 91 ? 16.412 8.400 -36.605 1.00 86.75 91 ILE A O 1
ATOM 698 N N . ALA A 1 92 ? 17.852 7.278 -35.285 1.00 87.06 92 ALA A N 1
ATOM 699 C CA . ALA A 1 92 ? 17.031 7.361 -34.079 1.00 87.06 92 ALA A CA 1
ATOM 700 C C . ALA A 1 92 ? 16.663 8.809 -33.701 1.00 87.06 92 ALA A C 1
ATOM 702 O O . ALA A 1 92 ? 15.519 9.081 -33.345 1.00 87.06 92 ALA A O 1
ATOM 703 N N . ASN A 1 93 ? 17.596 9.757 -33.844 1.00 85.44 93 ASN A N 1
ATOM 704 C CA . ASN A 1 93 ? 17.349 11.172 -33.554 1.00 85.44 93 ASN A CA 1
ATOM 705 C C . ASN A 1 93 ? 16.417 11.869 -34.562 1.00 85.44 93 ASN A C 1
ATOM 707 O O . ASN A 1 93 ? 15.658 12.752 -34.172 1.00 85.44 93 ASN A O 1
ATOM 711 N N . ASN A 1 94 ? 16.493 11.526 -35.852 1.00 84.19 94 ASN A N 1
ATOM 712 C CA . ASN A 1 94 ? 15.777 12.262 -36.905 1.00 84.19 94 ASN A CA 1
ATOM 713 C C . ASN A 1 94 ? 14.470 11.592 -37.346 1.00 84.19 94 ASN A C 1
ATOM 715 O O . ASN A 1 94 ? 13.539 12.283 -37.753 1.00 84.19 94 ASN A O 1
ATOM 719 N N . PHE A 1 95 ? 14.406 10.263 -37.278 1.00 84.06 95 PHE A N 1
ATOM 720 C CA . PHE A 1 95 ? 13.289 9.445 -37.758 1.00 84.06 95 PHE A CA 1
ATOM 721 C C . PHE A 1 95 ? 12.647 8.621 -36.636 1.00 84.06 95 PHE A C 1
ATOM 723 O O . PHE A 1 95 ? 11.888 7.697 -36.909 1.00 84.06 95 PHE A O 1
ATOM 730 N N . GLY A 1 96 ? 12.914 8.968 -35.370 1.00 80.00 96 GLY A N 1
ATOM 731 C CA . GLY A 1 96 ? 12.411 8.247 -34.198 1.00 80.00 96 GLY A CA 1
ATOM 732 C C . GLY A 1 96 ? 10.892 8.067 -34.149 1.00 80.00 96 GLY A C 1
ATOM 733 O O . GLY A 1 96 ? 10.416 7.135 -33.512 1.00 80.00 96 GLY A O 1
ATOM 734 N N . TYR A 1 97 ? 10.130 8.913 -34.847 1.00 84.50 97 TYR A N 1
ATOM 735 C CA . TYR A 1 97 ? 8.672 8.833 -34.907 1.00 84.50 97 TYR A CA 1
ATOM 736 C C . TYR A 1 97 ? 8.133 7.632 -35.698 1.00 84.50 97 TYR A C 1
ATOM 738 O O . TYR A 1 97 ? 7.006 7.223 -35.445 1.00 84.50 97 TYR A O 1
ATOM 746 N N . SER A 1 98 ? 8.922 7.060 -36.610 1.00 84.38 98 SER A N 1
ATOM 747 C CA . SER A 1 98 ? 8.543 5.887 -37.417 1.00 84.38 98 SER A CA 1
ATOM 748 C C . SER A 1 98 ? 9.215 4.595 -36.942 1.00 84.38 98 SER A C 1
ATOM 750 O O . SER A 1 98 ? 9.029 3.549 -37.553 1.00 84.38 98 SER A O 1
ATOM 752 N N . ILE A 1 99 ? 10.034 4.647 -35.885 1.00 86.12 99 ILE A N 1
ATOM 753 C CA . ILE A 1 99 ? 10.728 3.463 -35.364 1.00 86.12 99 ILE A CA 1
ATOM 754 C C . ILE A 1 99 ? 9.782 2.691 -34.446 1.00 86.12 99 ILE A C 1
ATOM 756 O O . ILE A 1 99 ? 9.204 3.262 -33.514 1.00 86.12 99 ILE A O 1
ATOM 760 N N . ARG A 1 100 ? 9.680 1.377 -34.668 1.00 86.19 100 ARG A N 1
ATOM 761 C CA . ARG A 1 100 ? 8.897 0.467 -33.828 1.00 86.19 100 ARG A CA 1
ATOM 762 C C . ARG A 1 100 ? 9.815 -0.558 -33.170 1.00 86.19 100 ARG A C 1
ATOM 764 O O . ARG A 1 100 ? 10.396 -0.280 -32.120 1.00 86.19 100 ARG A O 1
ATOM 771 N N . GLY A 1 101 ? 9.976 -1.731 -33.774 1.00 83.94 101 GLY A N 1
ATOM 772 C CA . GLY A 1 101 ? 10.823 -2.812 -33.273 1.00 83.94 101 GLY A CA 1
ATOM 773 C C . GLY A 1 101 ? 12.312 -2.460 -33.255 1.00 83.94 101 GLY A C 1
ATOM 774 O O . GLY A 1 101 ? 13.046 -2.982 -32.414 1.00 83.94 101 GLY A O 1
ATOM 775 N N . GLY A 1 102 ? 12.748 -1.525 -34.104 1.00 86.06 102 GLY A N 1
ATOM 776 C CA . GLY A 1 102 ? 14.133 -1.066 -34.198 1.00 86.06 102 GLY A CA 1
ATOM 777 C C . GLY A 1 102 ? 14.646 -0.389 -32.925 1.00 86.06 102 GLY A C 1
ATOM 778 O O . GLY A 1 102 ? 15.853 -0.388 -32.678 1.00 86.06 102 GLY A O 1
ATOM 779 N N . TRP A 1 103 ? 13.755 0.103 -32.051 1.00 90.62 103 TRP A N 1
ATOM 780 C CA . TRP A 1 103 ? 14.144 0.642 -30.743 1.00 90.62 103 TRP A CA 1
ATOM 781 C C . TRP A 1 103 ? 14.870 -0.382 -29.880 1.00 90.62 103 TRP A C 1
ATOM 783 O O . TRP A 1 103 ? 15.769 -0.007 -29.130 1.00 90.62 103 TRP A O 1
ATOM 793 N N . ARG A 1 104 ? 14.550 -1.672 -30.025 1.00 90.25 104 ARG A N 1
ATOM 794 C CA . ARG A 1 104 ? 15.264 -2.739 -29.325 1.00 90.25 104 ARG A CA 1
ATOM 795 C C . ARG A 1 104 ? 16.746 -2.741 -29.688 1.00 90.25 104 ARG A C 1
ATOM 797 O O . ARG A 1 104 ? 17.584 -2.754 -28.797 1.00 90.25 104 ARG A O 1
ATOM 804 N N . ASN A 1 105 ? 17.069 -2.674 -30.978 1.00 90.31 105 ASN A N 1
ATOM 805 C CA . ASN A 1 105 ? 18.452 -2.660 -31.449 1.00 90.31 105 ASN A CA 1
ATOM 806 C C . ASN A 1 105 ? 19.200 -1.399 -30.997 1.00 90.31 105 ASN A C 1
ATOM 808 O O . ASN A 1 105 ? 20.360 -1.484 -30.600 1.00 90.31 105 ASN A O 1
ATOM 812 N N . VAL A 1 106 ? 18.530 -0.242 -31.005 1.00 90.31 106 VAL A N 1
ATOM 813 C CA . VAL A 1 106 ? 19.100 1.022 -30.508 1.00 90.31 106 VAL A CA 1
ATOM 814 C C . VAL A 1 106 ? 19.395 0.940 -29.006 1.00 90.31 106 VAL A C 1
ATOM 816 O O . VAL A 1 106 ? 20.480 1.332 -28.576 1.00 90.31 106 VAL A O 1
ATOM 819 N N . VAL A 1 107 ? 18.464 0.400 -28.209 1.00 90.88 107 VAL A N 1
ATOM 820 C CA . VAL A 1 107 ? 18.641 0.190 -26.762 1.00 90.88 107 VAL A CA 1
ATOM 821 C C . VAL A 1 107 ? 19.756 -0.820 -26.488 1.00 90.88 107 VAL A C 1
ATOM 823 O O . VAL A 1 107 ? 20.612 -0.553 -25.651 1.00 90.88 107 VAL A O 1
ATOM 826 N N . ASP A 1 108 ? 19.821 -1.932 -27.219 1.00 88.81 108 ASP A N 1
ATOM 827 C CA . ASP A 1 108 ? 20.884 -2.927 -27.045 1.00 88.81 108 ASP A CA 1
ATOM 828 C C . ASP A 1 108 ? 22.274 -2.319 -27.343 1.00 88.81 108 ASP A C 1
ATOM 830 O O . ASP A 1 108 ? 23.217 -2.513 -26.569 1.00 88.81 108 ASP A O 1
ATOM 834 N N . CYS A 1 109 ? 22.399 -1.500 -28.401 1.00 88.38 109 CYS A N 1
ATOM 835 C CA . CYS A 1 109 ? 23.630 -0.754 -28.690 1.00 88.38 109 CYS A CA 1
ATOM 836 C C . CYS A 1 109 ? 23.971 0.232 -27.561 1.00 88.38 109 CYS A C 1
ATOM 838 O O . CYS A 1 109 ? 25.125 0.323 -27.141 1.00 88.38 109 CYS A O 1
ATOM 840 N N . LEU A 1 110 ? 22.971 0.950 -27.041 1.00 89.75 110 LEU A N 1
ATOM 841 C CA . LEU A 1 110 ? 23.132 1.899 -25.939 1.00 89.75 110 LEU A CA 1
ATOM 842 C C . LEU A 1 110 ? 23.655 1.221 -24.665 1.00 89.75 110 LEU A C 1
ATOM 844 O O . LEU A 1 110 ? 24.586 1.723 -24.033 1.00 89.75 110 LEU A O 1
ATOM 848 N N . LEU A 1 111 ? 23.090 0.070 -24.300 1.00 88.06 111 LEU A N 1
ATOM 849 C CA . LEU A 1 111 ? 23.511 -0.693 -23.125 1.00 88.06 111 LEU A CA 1
ATOM 850 C C . LEU A 1 111 ? 24.934 -1.229 -23.280 1.00 88.06 111 LEU A C 1
ATOM 852 O O . LEU A 1 111 ? 25.710 -1.183 -22.323 1.00 88.06 111 LEU A O 1
ATOM 856 N N . LYS A 1 112 ? 25.324 -1.665 -24.484 1.00 87.06 112 LYS A N 1
ATOM 857 C CA . LYS A 1 112 ? 26.713 -2.059 -24.740 1.00 87.06 112 LYS A CA 1
ATOM 858 C C . LYS A 1 112 ? 27.668 -0.872 -24.605 1.00 87.06 112 LYS A C 1
ATOM 860 O O . LYS A 1 112 ? 28.687 -1.004 -23.933 1.00 87.06 112 LYS A O 1
ATOM 865 N N . LEU A 1 113 ? 27.328 0.296 -25.156 1.00 86.62 113 LEU A N 1
ATOM 866 C CA . LEU A 1 113 ? 28.135 1.513 -24.992 1.00 86.62 113 LEU A CA 1
ATOM 867 C C . LEU A 1 113 ? 28.282 1.918 -23.519 1.00 86.62 113 LEU A C 1
ATOM 869 O O . LEU A 1 113 ? 29.364 2.352 -23.116 1.00 86.62 113 LEU A O 1
ATOM 873 N N . LYS A 1 114 ? 27.233 1.731 -22.702 1.00 85.62 114 LYS A N 1
ATOM 874 C CA . LYS A 1 114 ? 27.319 1.930 -21.249 1.00 85.62 114 LYS A CA 1
ATOM 875 C C . LYS A 1 114 ? 28.359 0.999 -20.625 1.00 85.62 114 LYS A C 1
ATOM 877 O O . LYS A 1 114 ? 29.224 1.470 -19.892 1.00 85.62 114 LYS A O 1
ATOM 882 N N . ARG A 1 115 ? 28.297 -0.302 -20.926 1.00 83.75 115 ARG A N 1
ATOM 883 C CA . ARG A 1 115 ? 29.229 -1.310 -20.380 1.00 83.75 115 ARG A CA 1
ATOM 884 C C . ARG A 1 115 ? 30.679 -1.038 -20.769 1.00 83.75 115 ARG A C 1
ATOM 886 O O . ARG A 1 115 ? 31.581 -1.269 -19.974 1.00 83.75 115 ARG A O 1
ATOM 893 N N . LEU A 1 116 ? 30.893 -0.489 -21.964 1.00 83.62 116 LEU A N 1
ATOM 894 C CA . LEU A 1 116 ? 32.209 -0.056 -22.440 1.00 83.62 116 LEU A CA 1
ATOM 895 C C . LEU A 1 116 ? 32.662 1.298 -21.858 1.00 83.62 116 LEU A C 1
ATOM 897 O O . LEU A 1 116 ? 33.753 1.759 -22.179 1.00 83.62 116 LEU A O 1
ATOM 901 N N . LYS A 1 117 ? 31.848 1.941 -21.005 1.00 82.31 117 LYS A N 1
ATOM 902 C CA . LYS A 1 117 ? 32.095 3.268 -20.408 1.00 82.31 117 LYS A CA 1
ATOM 903 C C . LYS A 1 117 ? 32.304 4.381 -21.445 1.00 82.31 117 LYS A C 1
ATOM 905 O O . LYS A 1 117 ? 32.975 5.371 -21.171 1.00 82.31 117 LYS A O 1
ATOM 910 N N . LEU A 1 118 ? 31.698 4.233 -22.625 1.00 80.12 118 LEU A N 1
ATOM 911 C CA . LEU A 1 118 ? 31.806 5.186 -23.733 1.00 80.12 118 LEU A CA 1
ATOM 912 C C . LEU A 1 118 ? 30.670 6.222 -23.760 1.00 80.12 118 LEU A C 1
ATOM 914 O O . LEU A 1 118 ? 30.667 7.106 -24.616 1.00 80.12 118 LEU A O 1
ATOM 918 N N . LEU A 1 119 ? 29.687 6.129 -22.855 1.00 78.12 119 LEU A N 1
ATOM 919 C CA . LEU A 1 119 ? 28.571 7.075 -22.823 1.00 78.12 119 LEU A CA 1
ATOM 920 C C . LEU A 1 119 ? 28.971 8.434 -22.220 1.00 78.12 119 LEU A C 1
ATOM 922 O O . LEU A 1 119 ? 29.649 8.473 -21.194 1.00 78.12 119 LEU A O 1
ATOM 926 N N . PRO A 1 120 ? 28.525 9.564 -22.805 1.00 70.56 120 PRO A N 1
ATOM 927 C CA . PRO A 1 120 ? 28.781 10.884 -22.249 1.00 70.56 120 PRO A CA 1
ATOM 928 C C . PRO A 1 120 ? 27.987 11.096 -20.956 1.00 70.56 120 PRO A C 1
ATOM 930 O O . PRO A 1 120 ? 26.860 10.616 -20.832 1.00 70.56 120 PRO A O 1
ATOM 933 N N . GLN A 1 121 ? 28.520 11.919 -20.047 1.00 63.00 121 GLN A N 1
ATOM 934 C CA . GLN A 1 121 ? 27.857 12.294 -18.786 1.00 63.00 121 GLN A CA 1
ATOM 935 C C . GLN A 1 121 ? 26.435 12.845 -18.986 1.00 63.00 121 GLN A C 1
ATOM 937 O O . GLN A 1 121 ? 25.563 12.566 -18.177 1.00 63.00 121 GLN A O 1
ATOM 942 N N . SER A 1 122 ? 26.151 13.506 -20.115 1.00 60.38 122 SER A N 1
ATOM 943 C CA . SER A 1 122 ? 24.813 14.016 -20.463 1.00 60.38 122 SER A CA 1
ATOM 944 C C . SER A 1 122 ? 23.724 12.942 -20.629 1.00 60.38 122 SER A C 1
ATOM 946 O O . SER A 1 122 ? 22.566 13.285 -20.831 1.00 60.38 122 SER A O 1
ATOM 948 N N . VAL A 1 123 ? 24.100 11.660 -20.670 1.00 60.84 123 VAL A N 1
ATOM 949 C CA . VAL A 1 123 ? 23.192 10.497 -20.727 1.00 60.84 123 VAL A CA 1
ATOM 950 C C . VAL A 1 123 ? 23.248 9.697 -19.419 1.00 60.84 123 VAL A C 1
ATOM 952 O O . VAL A 1 123 ? 22.483 8.765 -19.230 1.00 60.84 123 VAL A O 1
ATOM 955 N N . ILE A 1 124 ? 24.177 10.017 -18.519 1.00 58.06 124 ILE A N 1
ATOM 956 C CA . ILE A 1 124 ? 24.395 9.295 -17.259 1.00 58.06 124 ILE A CA 1
ATOM 957 C C . ILE A 1 124 ? 23.807 10.096 -16.087 1.00 58.06 124 ILE A C 1
ATOM 959 O O . ILE A 1 124 ? 23.258 9.511 -15.162 1.00 58.06 124 ILE A O 1
ATOM 963 N N . GLU A 1 125 ? 23.849 11.427 -16.156 1.00 54.53 125 GLU A N 1
ATOM 964 C CA . GLU A 1 125 ? 23.312 12.346 -15.153 1.00 54.53 125 GLU A CA 1
ATOM 965 C C . GLU A 1 125 ? 22.083 13.060 -15.730 1.00 54.53 125 GLU A C 1
ATOM 967 O O . GLU A 1 125 ? 22.196 14.085 -16.402 1.00 54.53 125 GLU A O 1
ATOM 972 N N . PHE A 1 126 ? 20.898 12.488 -15.512 1.00 53.34 126 PHE A N 1
ATOM 973 C CA . PHE A 1 126 ? 19.636 13.094 -15.948 1.00 53.34 126 PHE A CA 1
ATOM 974 C C . PHE A 1 126 ? 18.998 14.031 -14.911 1.00 53.34 126 PHE A C 1
ATOM 976 O O . PHE A 1 126 ? 18.038 14.691 -15.281 1.00 53.34 126 PHE A O 1
ATOM 983 N N . ASP A 1 127 ? 19.505 14.135 -13.668 1.00 32.12 127 ASP A N 1
ATOM 984 C CA . ASP A 1 127 ? 19.078 15.170 -12.703 1.00 32.12 127 ASP A CA 1
ATOM 985 C C . ASP A 1 127 ? 19.935 15.213 -11.413 1.00 32.12 127 ASP A C 1
ATOM 987 O O . ASP A 1 127 ? 19.884 14.289 -10.604 1.00 32.12 127 ASP A O 1
ATOM 991 N N . GLU A 1 128 ? 20.618 16.338 -11.158 1.00 28.92 128 GLU A N 1
ATOM 992 C CA . GLU A 1 128 ? 20.961 16.807 -9.794 1.00 28.92 128 GLU A CA 1
ATOM 993 C C . GLU A 1 128 ? 20.721 18.322 -9.585 1.00 28.92 128 GLU A C 1
ATOM 995 O O . GLU A 1 128 ? 21.077 18.884 -8.553 1.00 28.92 128 GLU A O 1
ATOM 1000 N N . THR A 1 129 ? 20.054 19.029 -10.507 1.00 28.48 129 THR A N 1
ATOM 1001 C CA . THR A 1 129 ? 19.793 20.475 -10.355 1.00 28.48 129 THR A CA 1
ATOM 1002 C C . THR A 1 129 ? 18.313 20.799 -10.194 1.00 28.48 129 THR A C 1
ATOM 1004 O O . THR A 1 129 ? 17.750 21.534 -11.000 1.00 28.48 129 THR A O 1
ATOM 1007 N N . SER A 1 130 ? 17.679 20.307 -9.125 1.00 31.19 130 SER A N 1
ATOM 1008 C CA . SER A 1 130 ? 16.481 20.977 -8.584 1.00 31.19 130 SER A CA 1
ATOM 1009 C C . SER A 1 130 ? 16.130 20.673 -7.122 1.00 31.19 130 SER A C 1
ATOM 1011 O O . SER A 1 130 ? 15.034 21.031 -6.704 1.00 31.19 130 SER A O 1
ATOM 1013 N N . THR A 1 131 ? 17.005 20.065 -6.314 1.00 30.75 131 THR A N 1
ATOM 1014 C CA . THR A 1 131 ? 16.760 19.910 -4.863 1.00 30.75 131 THR A CA 1
ATOM 1015 C C . THR A 1 131 ? 18.063 19.764 -4.073 1.00 30.75 131 THR A C 1
ATOM 1017 O O . THR A 1 131 ? 18.389 18.657 -3.673 1.00 30.75 131 THR A O 1
ATOM 1020 N N . SER A 1 132 ? 18.787 20.871 -3.867 1.00 27.47 132 SER A N 1
ATOM 1021 C CA . SER A 1 132 ? 19.612 21.187 -2.676 1.00 27.47 132 SER A CA 1
ATOM 1022 C C . SER A 1 132 ? 20.730 22.169 -3.045 1.00 27.47 132 SER A C 1
ATOM 1024 O O . SER A 1 132 ? 21.830 21.768 -3.416 1.00 27.47 132 SER A O 1
ATOM 1026 N N . SER A 1 133 ? 20.474 23.471 -2.923 1.00 26.20 133 SER A N 1
ATOM 1027 C CA . SER A 1 133 ? 21.545 24.465 -2.824 1.00 26.20 133 SER A CA 1
ATOM 1028 C C . SER A 1 133 ? 21.591 25.000 -1.396 1.00 26.20 133 SER A C 1
ATOM 1030 O O . SER A 1 133 ? 21.058 26.069 -1.111 1.00 26.20 133 SER A O 1
ATOM 1032 N N . ASP A 1 134 ? 22.218 24.242 -0.504 1.00 24.50 134 ASP A N 1
ATOM 1033 C CA . ASP A 1 134 ? 22.899 24.821 0.649 1.00 24.50 134 ASP A CA 1
ATOM 1034 C C . ASP A 1 134 ? 24.109 23.943 1.002 1.00 24.50 134 ASP A C 1
ATOM 1036 O O . ASP A 1 134 ? 23.999 22.719 1.027 1.00 24.50 134 ASP A O 1
ATOM 1040 N N . GLY A 1 135 ? 25.274 24.561 1.219 1.00 24.14 135 GLY A N 1
ATOM 1041 C CA . GLY A 1 135 ? 26.489 23.850 1.650 1.00 24.14 135 GLY A CA 1
ATOM 1042 C C . GLY A 1 135 ? 27.669 23.778 0.667 1.00 24.14 135 GLY A C 1
ATOM 1043 O O . GLY A 1 135 ? 28.131 22.705 0.302 1.00 24.14 135 GLY A O 1
ATOM 1044 N N . LEU A 1 136 ? 28.224 24.940 0.315 1.00 26.09 136 LEU A N 1
ATOM 1045 C CA . LEU A 1 136 ? 29.663 25.241 0.407 1.00 26.09 136 LEU A CA 1
ATOM 1046 C C . LEU A 1 136 ? 30.692 24.149 0.001 1.00 26.09 136 LEU A C 1
ATOM 1048 O O . LEU A 1 136 ? 31.190 23.422 0.857 1.00 26.09 136 LEU A O 1
ATOM 1052 N N . ARG A 1 137 ? 31.206 24.187 -1.241 1.00 23.73 137 ARG A N 1
ATOM 1053 C CA . ARG A 1 137 ? 32.619 23.838 -1.524 1.00 23.73 137 ARG A CA 1
ATOM 1054 C C . ARG A 1 137 ? 33.235 24.735 -2.598 1.00 23.73 137 ARG A C 1
ATOM 1056 O O . ARG A 1 137 ? 33.134 24.497 -3.794 1.00 23.73 137 ARG A O 1
ATOM 1063 N N . HIS A 1 138 ? 33.957 25.746 -2.124 1.00 23.34 138 HIS A N 1
ATOM 1064 C CA . HIS A 1 138 ? 35.031 26.39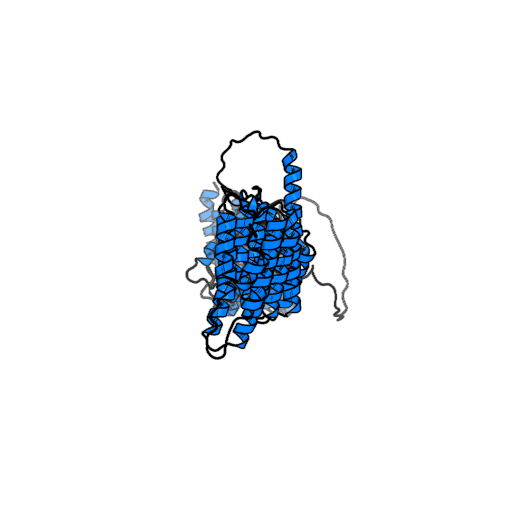8 -2.863 1.00 23.34 138 HIS A CA 1
ATOM 1065 C C . HIS A 1 138 ? 36.102 25.368 -3.257 1.00 23.34 138 HIS A C 1
ATOM 1067 O O . HIS A 1 138 ? 36.689 24.737 -2.380 1.00 23.34 138 HIS A O 1
ATOM 1073 N N . LYS A 1 139 ? 36.477 25.325 -4.539 1.00 24.91 139 LYS A N 1
ATOM 1074 C CA . LYS A 1 139 ? 37.886 25.466 -4.926 1.00 24.91 139 LYS A CA 1
ATOM 1075 C C . LYS A 1 139 ? 38.014 26.016 -6.346 1.00 24.91 139 LYS A C 1
ATOM 1077 O O . LYS A 1 139 ? 37.462 25.512 -7.311 1.00 24.91 139 LYS A O 1
ATOM 1082 N N . ARG A 1 140 ? 38.740 27.124 -6.361 1.00 22.33 140 ARG A N 1
ATOM 1083 C CA . ARG A 1 140 ? 39.190 27.995 -7.439 1.00 22.33 140 ARG A CA 1
ATOM 1084 C C . ARG A 1 140 ? 40.099 27.224 -8.402 1.00 22.33 140 ARG A C 1
ATOM 1086 O O . ARG A 1 140 ? 40.931 26.463 -7.922 1.00 22.33 140 ARG A O 1
ATOM 1093 N N . ASN A 1 141 ? 39.981 27.480 -9.703 1.00 22.73 141 ASN A N 1
ATOM 1094 C CA . ASN A 1 141 ? 41.135 27.767 -10.554 1.00 22.73 141 ASN A CA 1
ATOM 1095 C C . ASN A 1 141 ? 40.698 28.526 -11.812 1.00 22.73 141 ASN A C 1
ATOM 1097 O O . ASN A 1 141 ? 39.738 28.177 -12.491 1.00 22.73 141 ASN A O 1
ATOM 1101 N N . GLU A 1 142 ? 41.404 29.629 -12.021 1.00 21.52 142 GLU A N 1
ATOM 1102 C CA . GLU A 1 142 ? 41.236 30.655 -13.039 1.00 21.52 142 GLU A CA 1
ATOM 1103 C C . GLU A 1 142 ? 41.798 30.179 -14.387 1.00 21.52 142 GLU A C 1
ATOM 1105 O O . GLU A 1 142 ? 42.869 29.576 -14.421 1.00 21.52 142 GLU A O 1
ATOM 1110 N N . SER A 1 143 ? 41.110 30.493 -15.490 1.00 24.28 143 SER A N 1
ATOM 1111 C CA . SER A 1 143 ? 41.641 31.211 -16.672 1.00 24.28 143 SER A CA 1
ATOM 1112 C C . SER A 1 143 ? 40.821 30.925 -17.943 1.00 24.28 143 SER A C 1
ATOM 1114 O O . SER A 1 143 ? 40.473 29.785 -18.222 1.00 24.28 143 SER A O 1
ATOM 1116 N N . GLY A 1 144 ? 40.557 31.973 -18.740 1.00 22.95 144 GLY A N 1
ATOM 1117 C CA . GLY A 1 144 ? 40.336 31.817 -20.187 1.00 22.95 144 GLY A CA 1
ATOM 1118 C C . GLY A 1 144 ? 38.988 32.251 -20.778 1.00 22.95 144 GLY A C 1
ATOM 1119 O O . GLY A 1 144 ? 38.252 31.424 -21.291 1.00 22.95 144 GLY A O 1
ATOM 1120 N N . ILE A 1 145 ? 38.696 33.554 -20.731 1.00 24.88 145 ILE A N 1
ATOM 1121 C CA . ILE A 1 145 ? 38.169 34.396 -21.831 1.00 24.88 145 ILE A CA 1
ATOM 1122 C C . ILE A 1 145 ? 37.246 33.710 -22.868 1.00 24.88 145 ILE A C 1
ATOM 1124 O O . ILE A 1 145 ? 37.688 33.054 -23.806 1.00 24.88 145 ILE A O 1
ATOM 1128 N N . SER A 1 146 ? 35.954 34.015 -22.770 1.00 22.89 146 SER A N 1
ATOM 1129 C CA . SER A 1 146 ? 34.941 33.862 -23.822 1.00 22.89 146 SER A CA 1
ATOM 1130 C C . SER A 1 146 ? 35.046 34.950 -24.904 1.00 22.89 146 SER A C 1
ATOM 1132 O O . SER A 1 146 ? 35.223 36.118 -24.546 1.00 22.89 146 SER A O 1
ATOM 1134 N N . PRO A 1 147 ? 34.748 34.638 -26.180 1.00 25.22 147 PRO A N 1
ATOM 1135 C CA . PRO A 1 147 ? 34.126 35.606 -27.070 1.00 25.22 147 PRO A CA 1
ATOM 1136 C C . PRO A 1 147 ? 32.740 35.129 -27.527 1.00 25.22 147 PRO A C 1
ATOM 1138 O O . PRO A 1 147 ? 32.559 34.080 -28.139 1.00 25.22 147 PRO A O 1
ATOM 1141 N N . SER A 1 148 ? 31.762 35.965 -27.211 1.00 24.30 148 SER A N 1
ATOM 1142 C CA . SER A 1 148 ? 30.397 36.000 -27.720 1.00 24.30 148 SER A CA 1
ATOM 1143 C C . SER A 1 148 ? 30.355 36.374 -29.204 1.00 24.30 148 SER A C 1
ATOM 1145 O O . SER A 1 148 ? 30.841 37.452 -29.531 1.00 24.30 148 SER A O 1
ATOM 1147 N N . TYR A 1 149 ? 29.695 35.583 -30.056 1.00 24.67 149 TYR A N 1
ATOM 1148 C CA . TYR A 1 149 ? 29.076 36.066 -31.301 1.00 24.67 149 TYR A CA 1
ATOM 1149 C C . TYR A 1 149 ? 27.902 35.161 -31.720 1.00 24.67 149 TYR A C 1
ATOM 1151 O O . TYR A 1 149 ? 28.098 34.027 -32.148 1.00 24.67 149 TYR A O 1
ATOM 1159 N N . ASP A 1 150 ? 26.684 35.701 -31.627 1.00 25.69 150 ASP A N 1
ATOM 1160 C CA . ASP A 1 150 ? 25.517 35.265 -32.408 1.00 25.69 150 ASP A CA 1
ATOM 1161 C C . ASP A 1 150 ? 25.748 35.552 -33.903 1.00 25.69 150 ASP A C 1
ATOM 1163 O O . ASP A 1 150 ? 26.324 36.592 -34.246 1.00 25.69 150 ASP A O 1
ATOM 1167 N N . PRO A 1 151 ? 25.183 34.735 -34.815 1.00 26.83 151 PRO A N 1
ATOM 1168 C CA . PRO A 1 151 ? 24.220 35.344 -35.729 1.00 26.83 151 PRO A CA 1
ATOM 1169 C C . PRO A 1 151 ? 22.997 34.477 -36.089 1.00 26.83 151 PRO A C 1
ATOM 1171 O O . PRO A 1 151 ? 23.069 33.319 -36.490 1.00 26.83 151 PRO A O 1
ATOM 1174 N N . LYS A 1 152 ? 21.863 35.174 -36.004 1.00 23.70 152 LYS A N 1
ATOM 1175 C CA . LYS A 1 152 ? 20.548 35.041 -36.648 1.00 23.70 152 LYS A CA 1
ATOM 1176 C C . LYS A 1 152 ? 20.401 34.053 -37.822 1.00 23.70 152 LYS A C 1
ATOM 1178 O O . LYS A 1 152 ? 21.092 34.119 -38.835 1.00 23.70 152 LYS A O 1
ATOM 1183 N N . PHE A 1 153 ? 19.333 33.263 -37.704 1.00 26.83 153 PHE A N 1
ATOM 1184 C CA . PHE A 1 153 ? 18.697 32.419 -38.716 1.00 26.83 153 PHE A CA 1
ATOM 1185 C C . PHE A 1 153 ? 18.306 33.171 -40.003 1.00 26.83 153 PHE A C 1
ATOM 1187 O O . PHE A 1 153 ? 17.604 34.181 -39.959 1.00 26.83 153 PHE A O 1
ATOM 1194 N N . GLY A 1 154 ? 18.656 32.586 -41.153 1.00 22.27 154 GLY A N 1
ATOM 1195 C CA . GLY A 1 154 ? 18.107 32.886 -42.477 1.00 22.27 154 GLY A CA 1
ATOM 1196 C C . GLY A 1 154 ? 17.798 31.583 -43.221 1.00 22.27 154 GLY A C 1
ATOM 1197 O O . GLY A 1 154 ? 18.655 30.715 -43.359 1.00 22.27 154 GLY A O 1
ATOM 1198 N N . CYS A 1 155 ? 16.549 31.420 -43.655 1.00 28.78 155 CYS A N 1
ATOM 1199 C CA . CYS A 1 155 ? 16.023 30.223 -44.310 1.00 28.78 155 CYS A CA 1
ATOM 1200 C C . CYS A 1 155 ? 16.439 30.133 -45.795 1.00 28.78 155 CYS A C 1
ATOM 1202 O O . CYS A 1 155 ? 16.347 31.130 -46.510 1.00 28.78 155 CYS A O 1
ATOM 1204 N N . ARG A 1 156 ? 16.774 28.903 -46.233 1.00 26.62 156 ARG A N 1
ATOM 1205 C CA . ARG A 1 156 ? 16.913 28.335 -47.603 1.00 26.62 156 ARG A CA 1
ATOM 1206 C C . ARG A 1 156 ? 18.332 27.881 -47.969 1.00 26.62 156 ARG A C 1
ATOM 1208 O O . ARG A 1 156 ? 19.161 28.697 -48.353 1.00 26.62 156 ARG A O 1
ATOM 1215 N N . ARG A 1 157 ? 18.531 26.553 -47.989 1.00 26.91 157 ARG A N 1
ATOM 1216 C CA . ARG A 1 157 ? 19.131 25.748 -49.084 1.00 26.91 157 ARG A CA 1
ATOM 1217 C C . ARG A 1 157 ? 19.268 24.281 -48.647 1.00 26.91 157 ARG A C 1
ATOM 1219 O O . ARG A 1 157 ? 19.730 23.980 -47.553 1.00 26.91 157 ARG A O 1
ATOM 1226 N N . SER A 1 158 ? 18.839 23.372 -49.514 1.00 32.19 158 SER A N 1
ATOM 1227 C CA . SER A 1 158 ? 18.769 21.917 -49.343 1.00 32.19 158 SER A CA 1
ATOM 1228 C C . SER A 1 158 ? 20.136 21.208 -49.418 1.00 32.19 158 SER A C 1
ATOM 1230 O O . SER A 1 158 ? 20.278 20.229 -50.142 1.00 32.19 158 SER A O 1
ATOM 1232 N N . SER A 1 159 ? 21.132 21.661 -48.650 1.00 40.69 159 SER A N 1
ATOM 1233 C CA . SER A 1 159 ? 22.473 21.033 -48.557 1.00 40.69 159 SER A CA 1
ATOM 1234 C C . SER A 1 159 ? 22.729 20.349 -47.201 1.00 40.69 159 SER A C 1
ATOM 1236 O O . SER A 1 159 ? 23.853 20.294 -46.721 1.00 40.69 159 SER A O 1
ATOM 1238 N N . GLY A 1 160 ? 21.683 19.867 -46.523 1.00 48.44 160 GLY A N 1
ATOM 1239 C CA . GLY A 1 160 ? 21.680 19.830 -45.053 1.00 48.44 160 GLY A CA 1
ATOM 1240 C C . GLY A 1 160 ? 22.087 18.552 -44.307 1.00 48.44 160 GLY A C 1
ATOM 1241 O O . GLY A 1 160 ? 22.079 18.598 -43.080 1.00 48.44 160 GLY A O 1
ATOM 1242 N N . MET A 1 161 ? 22.396 17.417 -44.950 1.00 52.09 161 MET A N 1
ATOM 1243 C CA . MET A 1 161 ? 22.597 16.152 -44.201 1.00 52.09 161 MET A CA 1
ATOM 1244 C C . MET A 1 161 ? 23.858 15.373 -44.581 1.00 52.09 161 MET A C 1
ATOM 1246 O O . MET A 1 161 ? 24.628 15.049 -43.689 1.00 52.09 161 MET A O 1
ATOM 1250 N N . VAL A 1 162 ? 24.137 15.143 -45.867 1.00 46.69 162 VAL A N 1
ATOM 1251 C CA . VAL A 1 162 ? 25.363 14.427 -46.293 1.00 46.69 162 VAL A CA 1
ATOM 1252 C C . VAL A 1 162 ? 26.622 15.276 -46.058 1.00 46.69 162 VAL A C 1
ATOM 1254 O O . VAL A 1 162 ? 27.620 14.772 -45.558 1.00 46.69 162 VAL A O 1
ATOM 1257 N N . SER A 1 163 ? 26.530 16.597 -46.270 1.00 44.00 163 SER A N 1
ATOM 1258 C CA . SER A 1 163 ? 27.614 17.558 -45.986 1.00 44.00 163 SER A CA 1
ATOM 1259 C C . SER A 1 163 ? 28.008 17.616 -44.502 1.00 44.00 163 SER A C 1
ATOM 1261 O O . SER A 1 163 ? 29.136 17.960 -44.165 1.00 44.00 163 SER A O 1
ATOM 1263 N N . ARG A 1 164 ? 27.088 17.251 -43.601 1.00 49.28 164 ARG A N 1
ATOM 1264 C CA . ARG A 1 164 ? 27.372 17.129 -42.171 1.00 49.28 164 ARG A CA 1
ATOM 1265 C C . ARG A 1 164 ? 28.283 15.927 -41.917 1.00 49.28 164 ARG A C 1
ATOM 1267 O O . ARG A 1 164 ? 29.331 16.107 -41.321 1.00 49.28 164 ARG A O 1
ATOM 1274 N N . PHE A 1 165 ? 27.958 14.752 -42.454 1.00 48.47 165 PHE A N 1
ATOM 1275 C CA . PHE A 1 165 ? 28.809 13.561 -42.328 1.00 48.47 165 PHE A CA 1
ATOM 1276 C C . PHE A 1 165 ? 30.204 13.750 -42.932 1.00 48.47 165 PHE A C 1
ATOM 1278 O O . PHE A 1 165 ? 31.175 13.333 -42.309 1.00 48.47 165 PHE A O 1
ATOM 1285 N N . SER A 1 166 ? 30.318 14.426 -44.082 1.00 46.78 166 SER A N 1
ATOM 1286 C CA . SER A 1 166 ? 31.622 14.709 -44.692 1.00 46.78 166 SER A CA 1
ATOM 1287 C C . SER A 1 166 ? 32.448 15.703 -43.867 1.00 46.78 166 SER A C 1
ATOM 1289 O O . SER A 1 166 ? 33.630 15.475 -43.679 1.00 46.78 166 SER A O 1
ATOM 1291 N N . HIS A 1 167 ? 31.843 16.759 -43.302 1.00 48.59 167 HIS A N 1
ATOM 1292 C CA . HIS A 1 167 ? 32.557 17.700 -42.423 1.00 48.59 167 HIS A CA 1
ATOM 1293 C C . HIS A 1 167 ? 32.892 17.133 -41.031 1.00 48.59 167 HIS A C 1
ATOM 1295 O O . HIS A 1 167 ? 33.767 17.678 -40.359 1.00 48.59 167 HIS A O 1
ATOM 1301 N N . PHE A 1 168 ? 32.197 16.084 -40.574 1.00 49.09 168 PHE A N 1
ATOM 1302 C CA . PHE A 1 168 ? 32.352 15.542 -39.218 1.00 49.09 168 PHE A CA 1
ATOM 1303 C C . PHE A 1 168 ? 33.465 14.498 -39.070 1.00 49.09 168 PHE A C 1
ATOM 1305 O O . PHE A 1 168 ? 33.932 14.316 -37.950 1.00 49.09 168 PHE A O 1
ATOM 1312 N N . LEU A 1 169 ? 33.931 13.886 -40.166 1.00 48.00 169 LEU A N 1
ATOM 1313 C CA . LEU A 1 169 ? 35.061 12.943 -40.158 1.00 48.00 169 LEU A CA 1
ATOM 1314 C C . LEU A 1 169 ? 36.316 13.459 -40.871 1.00 48.00 169 LEU A C 1
ATOM 1316 O O . LEU A 1 169 ? 37.407 12.983 -40.587 1.00 48.00 169 LEU A O 1
ATOM 1320 N N . THR A 1 170 ? 36.224 14.517 -41.685 1.00 44.78 170 THR A N 1
ATOM 1321 C CA . THR A 1 170 ? 37.415 15.187 -42.253 1.00 44.78 170 THR A CA 1
ATOM 1322 C C . THR A 1 170 ? 38.330 15.844 -41.209 1.00 44.78 170 THR A C 1
ATOM 1324 O O . THR A 1 170 ? 39.374 16.367 -41.579 1.00 44.78 170 THR A O 1
ATOM 1327 N N . LEU A 1 171 ? 37.949 15.854 -39.924 1.00 38.81 171 LEU A N 1
ATOM 1328 C CA . LEU A 1 171 ? 38.799 16.312 -38.816 1.00 38.81 171 LEU A CA 1
ATOM 1329 C C . LEU A 1 171 ? 39.498 15.157 -38.068 1.00 38.81 171 LEU A C 1
ATOM 1331 O O . LEU A 1 171 ? 40.088 15.386 -37.016 1.00 38.81 171 LEU A O 1
ATOM 1335 N N . GLU A 1 172 ? 39.406 13.927 -38.579 1.00 46.31 172 GLU A N 1
ATOM 1336 C CA . GLU A 1 172 ? 40.093 12.741 -38.060 1.00 46.31 172 GLU A CA 1
ATOM 1337 C C . GLU A 1 172 ? 40.988 12.143 -39.154 1.00 46.31 172 GLU A C 1
ATOM 1339 O O . GLU A 1 172 ? 40.770 11.027 -39.616 1.00 46.31 172 GLU A O 1
ATOM 1344 N N . SER A 1 173 ? 42.032 12.866 -39.574 1.00 45.03 173 SER A N 1
ATOM 1345 C CA . SER A 1 173 ? 43.221 12.139 -40.019 1.00 45.03 173 SER A CA 1
ATOM 1346 C C . SER A 1 173 ? 43.932 11.650 -38.755 1.00 45.03 173 SER A C 1
ATOM 1348 O O . SER A 1 173 ? 44.059 12.389 -37.774 1.00 45.03 173 SER A O 1
ATOM 1350 N N . MET A 1 174 ? 44.404 10.402 -38.768 1.00 44.94 174 MET A N 1
ATOM 1351 C CA . MET A 1 174 ? 45.225 9.818 -37.698 1.00 44.94 174 MET A CA 1
ATOM 1352 C C . MET A 1 174 ? 46.397 10.750 -37.294 1.00 44.94 174 MET A C 1
ATOM 1354 O O . MET A 1 174 ? 46.884 10.697 -36.164 1.00 44.94 174 MET A O 1
ATOM 1358 N N . GLU A 1 175 ? 46.819 11.648 -38.193 1.00 44.69 175 GLU A N 1
ATOM 1359 C CA . GLU A 1 175 ? 47.910 12.609 -38.009 1.00 44.69 175 GLU A CA 1
ATOM 1360 C C . GLU A 1 175 ? 47.543 13.785 -37.077 1.00 44.69 175 GLU A C 1
ATOM 1362 O O . GLU A 1 175 ? 48.397 14.223 -36.301 1.00 44.69 175 GLU A O 1
ATOM 1367 N N . ASP A 1 176 ? 46.283 14.242 -37.048 1.00 44.84 176 ASP A N 1
ATOM 1368 C CA . ASP A 1 176 ? 45.830 15.325 -36.151 1.00 44.84 176 ASP A CA 1
ATOM 1369 C C . ASP A 1 176 ? 45.597 14.841 -34.706 1.00 44.84 176 ASP A C 1
ATOM 1371 O O . ASP A 1 176 ? 45.756 15.587 -33.739 1.00 44.84 176 ASP A O 1
ATOM 1375 N N . SER A 1 177 ? 45.280 13.561 -34.516 1.00 44.62 177 SER A N 1
ATOM 1376 C CA . SER A 1 177 ? 45.172 12.956 -33.182 1.00 44.62 177 SER A CA 1
ATOM 1377 C C . SER A 1 177 ? 46.522 12.752 -32.493 1.00 44.62 177 SER A C 1
ATOM 1379 O O . SER A 1 177 ? 46.631 12.918 -31.274 1.00 44.62 177 SER A O 1
ATOM 1381 N N . ILE A 1 178 ? 47.553 12.414 -33.274 1.00 48.75 178 ILE A N 1
ATOM 1382 C CA . ILE A 1 178 ? 48.926 12.240 -32.786 1.00 48.75 178 ILE A CA 1
ATOM 1383 C C . ILE A 1 178 ? 49.525 13.608 -32.419 1.00 48.75 178 ILE A C 1
ATOM 1385 O O . ILE A 1 178 ? 50.278 13.707 -31.451 1.00 48.75 178 ILE A O 1
ATOM 1389 N N . SER A 1 179 ? 49.141 14.678 -33.127 1.00 47.72 179 SER A N 1
ATOM 1390 C CA . SER A 1 179 ? 49.614 16.043 -32.860 1.00 47.72 179 SER A CA 1
ATOM 1391 C C . SER A 1 179 ? 49.021 16.674 -31.587 1.00 47.72 179 SER A C 1
ATOM 1393 O O . SER A 1 179 ? 49.674 17.519 -30.972 1.00 47.72 179 SER A O 1
ATOM 1395 N N . LEU A 1 180 ? 47.841 16.223 -31.134 1.00 53.44 180 LEU A N 1
ATOM 1396 C CA . LEU A 1 180 ? 47.207 16.651 -29.874 1.00 53.44 180 LEU A CA 1
ATOM 1397 C C . LEU A 1 180 ? 47.460 15.726 -28.667 1.00 53.44 180 LEU A C 1
ATOM 1399 O O . LEU A 1 180 ? 47.017 16.049 -27.565 1.00 53.44 180 LEU A O 1
ATOM 1403 N N . GLY A 1 181 ? 48.154 14.594 -28.836 1.00 49.06 181 GLY A N 1
ATOM 1404 C CA . GLY A 1 181 ? 48.460 13.667 -27.734 1.00 49.06 181 GLY A CA 1
ATOM 1405 C C . GLY A 1 181 ? 47.227 13.026 -27.080 1.00 49.06 181 GLY A C 1
ATOM 1406 O O . GLY A 1 181 ? 47.266 12.673 -25.902 1.00 49.06 181 GLY A O 1
ATOM 1407 N N . MET A 1 182 ? 46.123 12.906 -27.820 1.00 58.03 182 MET A N 1
ATOM 1408 C CA . MET A 1 182 ? 44.862 12.366 -27.309 1.00 58.03 182 MET A CA 1
ATOM 1409 C C . MET A 1 182 ? 44.902 10.840 -27.195 1.00 58.03 182 MET A C 1
ATOM 1411 O O . MET A 1 182 ? 45.313 10.159 -28.132 1.00 58.03 182 MET A O 1
ATOM 1415 N N . SER A 1 183 ? 44.403 10.292 -26.083 1.00 69.62 183 SER A N 1
ATOM 1416 C CA . SER A 1 183 ? 44.236 8.836 -25.946 1.00 69.62 183 SER A CA 1
ATOM 1417 C C . SER A 1 183 ? 43.143 8.305 -26.889 1.00 69.62 183 SER A C 1
ATOM 1419 O O . SER A 1 183 ? 42.149 8.992 -27.127 1.00 69.62 183 SER A O 1
ATOM 1421 N N . GLU A 1 184 ? 43.283 7.070 -27.386 1.00 70.44 184 GLU A N 1
ATOM 1422 C CA . GLU A 1 184 ? 42.281 6.388 -28.239 1.00 70.44 184 GLU A CA 1
ATOM 1423 C C . GLU A 1 184 ? 40.872 6.410 -27.612 1.00 70.44 184 GLU A C 1
ATOM 1425 O O . GLU A 1 184 ? 39.858 6.614 -28.277 1.00 70.44 184 GLU A O 1
ATOM 1430 N N . PHE A 1 185 ? 40.807 6.297 -26.284 1.00 70.88 185 PHE A N 1
ATOM 1431 C CA . PHE A 1 185 ? 39.566 6.387 -25.519 1.00 70.88 185 PHE A CA 1
ATOM 1432 C C . PHE A 1 185 ? 38.892 7.768 -25.621 1.00 70.88 185 PHE A C 1
ATOM 1434 O O . PHE A 1 185 ? 37.669 7.871 -25.713 1.00 70.88 185 PHE A O 1
ATOM 1441 N N . GLU A 1 186 ? 39.674 8.847 -25.640 1.00 73.38 186 GLU A N 1
ATOM 1442 C CA . GLU A 1 186 ? 39.161 10.216 -25.732 1.00 73.38 186 GLU A CA 1
ATOM 1443 C C . GLU A 1 186 ? 38.592 10.534 -27.125 1.00 73.38 186 GLU A C 1
ATOM 1445 O O . GLU A 1 186 ? 37.622 11.289 -27.249 1.00 73.38 186 GLU A O 1
ATOM 1450 N N . GLN A 1 187 ? 39.142 9.911 -28.170 1.00 72.94 187 GLN A N 1
ATOM 1451 C CA . GLN A 1 187 ? 38.607 9.973 -29.533 1.00 72.94 187 GLN A CA 1
ATOM 1452 C C . GLN A 1 187 ? 37.255 9.258 -29.617 1.00 72.94 187 GLN A C 1
ATOM 1454 O O . GLN A 1 187 ? 36.267 9.850 -30.057 1.00 72.94 187 GLN A O 1
ATOM 1459 N N . ASN A 1 188 ? 37.160 8.046 -29.062 1.00 77.06 188 ASN A N 1
ATOM 1460 C CA . ASN A 1 188 ? 35.900 7.304 -28.995 1.00 77.06 188 ASN A CA 1
ATOM 1461 C C . ASN A 1 188 ? 34.799 8.109 -28.283 1.00 77.06 188 ASN A C 1
ATOM 1463 O O . ASN A 1 188 ? 33.666 8.187 -28.764 1.00 77.06 188 ASN A O 1
ATOM 1467 N N . LEU A 1 189 ? 35.128 8.800 -27.186 1.00 77.69 189 LEU A N 1
ATOM 1468 C CA . LEU A 1 189 ? 34.183 9.681 -26.493 1.00 77.69 189 LEU A CA 1
ATOM 1469 C C . LEU A 1 189 ? 33.717 10.871 -27.346 1.00 77.69 189 LEU A C 1
ATOM 1471 O O . LEU A 1 189 ? 32.556 11.276 -27.233 1.00 77.69 189 LEU A O 1
ATOM 1475 N N . LYS A 1 190 ? 34.576 11.450 -28.197 1.00 76.44 190 LYS A N 1
ATOM 1476 C CA . LYS A 1 190 ? 34.169 12.523 -29.124 1.00 76.44 190 LYS A CA 1
ATOM 1477 C C . LYS A 1 190 ? 33.139 12.014 -30.131 1.00 76.44 190 LYS A C 1
ATOM 1479 O O . LYS A 1 190 ? 32.117 12.674 -30.317 1.00 76.44 190 LYS A O 1
ATOM 1484 N N . ILE A 1 191 ? 33.351 10.832 -30.699 1.00 76.62 191 ILE A N 1
ATOM 1485 C CA . ILE A 1 191 ? 32.436 10.217 -31.673 1.00 76.62 191 ILE A CA 1
ATOM 1486 C C . ILE A 1 191 ? 31.086 9.890 -31.026 1.00 76.62 191 ILE A C 1
ATOM 1488 O O . ILE A 1 191 ? 30.026 10.206 -31.573 1.00 76.62 191 ILE A O 1
ATOM 1492 N N . ILE A 1 192 ? 31.083 9.355 -29.803 1.00 80.81 192 ILE A N 1
ATOM 1493 C CA . ILE A 1 192 ? 29.824 9.109 -29.088 1.00 80.81 192 ILE A CA 1
ATOM 1494 C C . ILE A 1 192 ? 29.115 10.420 -28.711 1.00 80.81 192 ILE A C 1
ATOM 1496 O O . ILE A 1 192 ? 27.889 10.509 -28.814 1.00 80.81 192 ILE A O 1
ATOM 1500 N N . LYS A 1 193 ? 29.842 11.485 -28.343 1.00 78.44 193 LYS A N 1
ATOM 1501 C CA . LYS A 1 193 ? 29.234 12.815 -28.140 1.00 78.44 193 LYS A CA 1
ATOM 1502 C C . LYS A 1 193 ? 28.552 13.331 -29.413 1.00 78.44 193 LYS A C 1
ATOM 1504 O O . LYS A 1 193 ? 27.484 13.941 -29.327 1.00 78.44 193 LYS A O 1
ATOM 1509 N N . GLN A 1 194 ? 29.112 13.050 -30.590 1.00 74.38 194 GLN A N 1
ATOM 1510 C CA . GLN A 1 194 ? 28.510 13.421 -31.876 1.00 74.38 194 GLN A CA 1
ATOM 1511 C C . GLN A 1 194 ? 27.207 12.659 -32.171 1.00 74.38 194 GLN A C 1
ATOM 1513 O O . GLN A 1 194 ? 26.330 13.212 -32.834 1.00 74.38 194 GLN A O 1
ATOM 1518 N N . CYS A 1 195 ? 27.022 11.458 -31.610 1.00 78.69 195 CYS A N 1
ATOM 1519 C CA . CYS A 1 195 ? 25.782 10.681 -31.737 1.00 78.69 195 CYS A CA 1
ATOM 1520 C C . CYS A 1 195 ? 24.575 11.336 -31.037 1.00 78.69 195 CYS A C 1
ATOM 1522 O O . CYS A 1 195 ? 23.442 10.922 -31.275 1.00 78.69 195 CYS A O 1
ATOM 1524 N N . ARG A 1 196 ? 24.796 12.343 -30.171 1.00 77.94 196 ARG A N 1
ATOM 1525 C CA . ARG A 1 196 ? 23.747 13.083 -29.437 1.00 77.94 196 ARG A CA 1
ATOM 1526 C C . ARG A 1 196 ? 22.698 12.157 -28.817 1.00 77.94 196 ARG A C 1
ATOM 1528 O O . ARG A 1 196 ? 21.501 12.386 -28.914 1.00 77.94 196 ARG A O 1
ATOM 1535 N N . ILE A 1 197 ? 23.147 11.091 -28.168 1.00 80.75 197 ILE A N 1
ATOM 1536 C CA . ILE A 1 197 ? 22.260 10.061 -27.611 1.00 80.75 197 ILE A CA 1
ATOM 1537 C C . ILE A 1 197 ? 21.233 10.672 -26.637 1.00 80.75 197 ILE A C 1
ATOM 1539 O O . ILE A 1 197 ? 20.055 10.327 -26.676 1.00 80.75 197 ILE A O 1
ATOM 1543 N N . GLY A 1 198 ? 21.653 11.644 -25.820 1.00 74.81 198 GLY A N 1
ATOM 1544 C CA . GLY A 1 198 ? 20.773 12.318 -24.859 1.00 74.81 198 GLY A CA 1
ATOM 1545 C C . GLY A 1 198 ? 19.608 13.087 -25.494 1.00 74.81 198 GLY A C 1
ATOM 1546 O O . GLY A 1 198 ? 18.564 13.226 -24.861 1.00 74.81 198 GLY A O 1
ATOM 1547 N N . SER A 1 199 ? 19.722 13.544 -26.753 1.00 79.19 199 SER A N 1
ATOM 1548 C CA . SER A 1 199 ? 18.610 14.256 -27.397 1.00 79.19 199 SER A CA 1
ATOM 1549 C C . SER A 1 199 ? 17.424 13.356 -27.716 1.00 79.19 199 SER A C 1
ATOM 1551 O O . SER A 1 199 ? 16.311 13.868 -27.770 1.00 79.19 199 SER A O 1
ATOM 1553 N N . ILE A 1 200 ? 17.625 12.041 -27.859 1.00 81.69 200 ILE A N 1
ATOM 1554 C CA . ILE A 1 200 ? 16.531 11.080 -28.065 1.00 81.69 200 ILE A CA 1
ATOM 1555 C C . ILE A 1 200 ? 15.582 11.104 -26.860 1.00 81.69 200 ILE A C 1
ATOM 1557 O O . ILE A 1 200 ? 14.367 11.195 -27.013 1.00 81.69 200 ILE A O 1
ATOM 1561 N N . PHE A 1 201 ? 16.149 11.075 -25.653 1.00 82.12 201 PHE A N 1
ATOM 1562 C CA . PHE A 1 201 ? 15.388 11.014 -24.407 1.00 82.12 201 PHE A CA 1
ATOM 1563 C C . PHE A 1 201 ? 14.821 12.382 -24.010 1.00 82.12 201 PHE A C 1
ATOM 1565 O O . PHE A 1 201 ? 13.648 12.474 -23.647 1.00 82.12 201 PHE A O 1
ATOM 1572 N N . ASN A 1 202 ? 15.596 13.458 -24.182 1.00 81.44 202 ASN A N 1
ATOM 1573 C CA . ASN A 1 202 ? 15.144 14.820 -23.871 1.00 81.44 202 ASN A CA 1
ATOM 1574 C C . ASN A 1 202 ? 14.059 15.325 -24.836 1.00 81.44 202 ASN A C 1
ATOM 1576 O O . ASN A 1 202 ? 13.141 16.021 -24.412 1.00 81.44 202 ASN A O 1
ATOM 1580 N N . ASN A 1 203 ? 14.122 14.949 -26.119 1.00 80.31 203 ASN A N 1
ATOM 1581 C CA . ASN A 1 203 ? 13.113 15.322 -27.118 1.00 80.31 203 ASN A CA 1
ATOM 1582 C C . ASN A 1 203 ? 11.994 14.277 -27.257 1.00 80.31 203 ASN A C 1
ATOM 1584 O O . ASN A 1 203 ? 11.219 14.337 -28.214 1.00 80.31 203 ASN A O 1
ATOM 1588 N N . SER A 1 204 ? 11.891 13.328 -26.322 1.00 80.88 204 SER A N 1
ATOM 1589 C CA . SER A 1 204 ? 10.894 12.252 -26.373 1.00 80.88 204 SER A CA 1
ATOM 1590 C C . SER A 1 204 ? 9.446 12.764 -26.375 1.00 80.88 204 SER A C 1
ATOM 1592 O O . SER A 1 204 ? 8.571 12.098 -26.915 1.00 80.88 204 SER A O 1
ATOM 1594 N N . CYS A 1 205 ? 9.190 13.981 -25.881 1.00 79.00 205 CYS A N 1
ATOM 1595 C CA . CYS A 1 205 ? 7.881 14.641 -25.973 1.00 79.00 205 CYS A CA 1
ATOM 1596 C C . CYS A 1 205 ? 7.367 14.822 -27.410 1.00 79.00 205 CYS A C 1
ATOM 1598 O O . CYS A 1 205 ? 6.152 14.861 -27.617 1.00 79.00 205 CYS A O 1
ATOM 1600 N N . ASN A 1 206 ? 8.270 14.909 -28.391 1.00 81.81 206 ASN A N 1
ATOM 1601 C CA . ASN A 1 206 ? 7.933 15.095 -29.803 1.00 81.81 206 ASN A CA 1
ATOM 1602 C C . ASN A 1 206 ? 7.623 13.774 -30.522 1.00 81.81 206 ASN A C 1
ATOM 1604 O O . ASN A 1 206 ? 7.188 13.795 -31.672 1.00 81.81 206 ASN A O 1
ATOM 1608 N N . LEU A 1 207 ? 7.864 12.629 -29.877 1.00 82.50 207 LEU A N 1
ATOM 1609 C CA . LEU A 1 207 ? 7.593 11.323 -30.465 1.00 82.50 207 LEU A CA 1
ATOM 1610 C C . LEU A 1 207 ? 6.088 10.983 -30.370 1.00 82.50 207 LEU A C 1
ATOM 1612 O O . LEU A 1 207 ? 5.424 11.319 -29.377 1.00 82.50 207 LEU A O 1
ATOM 1616 N N . PRO A 1 208 ? 5.521 10.314 -31.391 1.00 84.75 208 PRO A N 1
ATOM 1617 C CA . PRO A 1 208 ? 4.151 9.812 -31.355 1.00 84.75 208 PRO A CA 1
ATOM 1618 C C . PRO A 1 208 ? 4.000 8.710 -30.299 1.00 84.75 208 PRO A C 1
ATOM 1620 O O . PRO A 1 208 ? 4.986 8.097 -29.883 1.00 84.75 208 PRO A O 1
ATOM 1623 N N . ASP A 1 209 ? 2.761 8.466 -29.858 1.00 85.31 209 ASP A N 1
ATOM 1624 C CA . ASP A 1 209 ? 2.474 7.495 -28.793 1.00 85.31 209 ASP A CA 1
ATOM 1625 C C . ASP A 1 209 ? 3.011 6.097 -29.149 1.00 85.31 209 ASP A C 1
ATOM 1627 O O . ASP A 1 209 ? 3.697 5.490 -28.334 1.00 85.31 209 ASP A O 1
ATOM 1631 N N . ASP A 1 210 ? 2.824 5.622 -30.384 1.00 84.81 210 ASP A N 1
ATOM 1632 C CA . ASP A 1 210 ? 3.263 4.282 -30.804 1.00 84.81 210 ASP A CA 1
ATOM 1633 C C . ASP A 1 210 ? 4.787 4.083 -30.734 1.00 84.81 210 ASP A C 1
ATOM 1635 O O . ASP A 1 210 ? 5.272 3.058 -30.244 1.00 84.81 210 ASP A O 1
ATOM 1639 N N . ALA A 1 211 ? 5.569 5.072 -31.176 1.00 85.50 211 ALA A N 1
ATOM 1640 C CA . ALA A 1 211 ? 7.029 5.019 -31.084 1.00 85.50 211 ALA A CA 1
ATOM 1641 C C . ALA A 1 211 ? 7.494 5.056 -29.619 1.00 85.50 211 ALA A C 1
ATOM 1643 O O . ALA A 1 211 ? 8.388 4.303 -29.227 1.00 85.50 211 ALA A O 1
ATOM 1644 N N . MET A 1 212 ? 6.840 5.874 -28.786 1.00 88.62 212 MET A N 1
ATOM 1645 C CA . MET A 1 212 ? 7.110 5.950 -27.347 1.00 88.62 212 MET A CA 1
ATOM 1646 C C . MET A 1 212 ? 6.800 4.644 -26.619 1.00 88.62 212 MET A C 1
ATOM 1648 O O . MET A 1 212 ? 7.580 4.207 -25.768 1.00 88.62 212 MET A O 1
ATOM 1652 N N . LEU A 1 213 ? 5.687 3.998 -26.968 1.00 89.81 213 LEU A N 1
ATOM 1653 C CA . LEU A 1 213 ? 5.298 2.706 -26.415 1.00 89.81 213 LEU A CA 1
ATOM 1654 C C . LEU A 1 213 ? 6.325 1.623 -26.751 1.00 89.81 213 LEU A C 1
ATOM 1656 O O . LEU A 1 213 ? 6.702 0.844 -25.874 1.00 89.81 213 LEU A O 1
ATOM 1660 N N . ASN A 1 214 ? 6.826 1.600 -27.987 1.00 89.25 214 ASN A N 1
ATOM 1661 C CA . ASN A 1 214 ? 7.849 0.647 -28.414 1.00 89.25 214 ASN A CA 1
ATOM 1662 C C . ASN A 1 214 ? 9.224 0.911 -27.778 1.00 89.25 214 ASN A C 1
ATOM 1664 O O . ASN A 1 214 ? 9.906 -0.040 -27.377 1.00 89.25 214 ASN A O 1
ATOM 1668 N N . LEU A 1 215 ? 9.613 2.179 -27.616 1.00 90.31 215 LEU A N 1
ATOM 1669 C CA . LEU A 1 215 ? 10.829 2.558 -26.894 1.00 90.31 215 LEU A CA 1
ATOM 1670 C C . LEU A 1 215 ? 10.753 2.140 -25.419 1.00 90.31 215 LEU A C 1
ATOM 1672 O O . LEU A 1 215 ? 11.646 1.450 -24.924 1.00 90.31 215 LEU A O 1
ATOM 1676 N N . GLY A 1 216 ? 9.664 2.486 -24.727 1.00 90.38 216 GLY A N 1
ATOM 1677 C CA . GLY A 1 216 ? 9.463 2.102 -23.329 1.00 90.38 216 GLY A CA 1
ATOM 1678 C C . GLY A 1 216 ? 9.368 0.588 -23.142 1.00 90.38 216 GLY A C 1
ATOM 1679 O O . GLY A 1 216 ? 9.986 0.047 -22.229 1.00 90.38 216 GLY A O 1
ATOM 1680 N N . ARG A 1 217 ? 8.698 -0.127 -24.058 1.00 92.50 217 ARG A N 1
ATOM 1681 C CA . ARG A 1 217 ? 8.697 -1.598 -24.093 1.00 92.50 217 ARG A CA 1
ATOM 1682 C C . ARG A 1 217 ? 10.119 -2.147 -24.193 1.00 92.50 217 ARG A C 1
ATOM 1684 O O . ARG A 1 217 ? 10.476 -3.042 -23.433 1.00 92.50 217 ARG A O 1
ATOM 1691 N N . SER A 1 218 ? 10.930 -1.615 -25.103 1.00 91.69 218 SER A N 1
ATOM 1692 C CA . SER A 1 218 ? 12.311 -2.066 -25.302 1.00 91.69 218 SER A CA 1
ATOM 1693 C C . SER A 1 218 ? 13.159 -1.871 -24.041 1.00 91.69 218 SER A C 1
ATOM 1695 O O . SER A 1 218 ? 13.850 -2.799 -23.632 1.00 91.69 218 SER A O 1
ATOM 1697 N N . LEU A 1 219 ? 13.035 -0.719 -23.370 1.00 92.56 219 LEU A N 1
ATOM 1698 C CA . LEU A 1 219 ? 13.729 -0.435 -22.108 1.00 92.56 219 LEU A CA 1
ATOM 1699 C C . LEU A 1 219 ? 13.262 -1.337 -20.956 1.00 92.56 219 LEU A C 1
ATOM 1701 O O . LEU A 1 219 ? 14.095 -1.887 -20.242 1.00 92.56 219 LEU A O 1
ATOM 1705 N N . ILE A 1 220 ? 11.948 -1.532 -20.791 1.00 93.44 220 ILE A N 1
ATOM 1706 C CA . ILE A 1 220 ? 11.383 -2.377 -19.724 1.00 93.44 220 ILE A CA 1
ATOM 1707 C C . ILE A 1 220 ? 11.824 -3.836 -19.894 1.00 93.44 220 ILE A C 1
ATOM 1709 O O . ILE A 1 220 ? 12.254 -4.471 -18.932 1.00 93.44 220 ILE A O 1
ATOM 1713 N N . PHE A 1 221 ? 11.770 -4.376 -21.114 1.00 92.19 221 PHE A N 1
ATOM 1714 C CA . PHE A 1 221 ? 12.213 -5.748 -21.369 1.00 92.19 221 PHE A CA 1
ATOM 1715 C C . PHE A 1 221 ? 13.734 -5.911 -21.253 1.00 92.19 221 PHE A C 1
ATOM 1717 O O . PHE A 1 221 ? 14.180 -6.961 -20.791 1.00 92.19 221 PHE A O 1
ATOM 1724 N N . ALA A 1 222 ? 14.519 -4.894 -21.622 1.00 89.94 222 ALA A N 1
ATOM 1725 C CA . ALA A 1 222 ? 15.964 -4.906 -21.412 1.00 89.94 222 ALA A CA 1
ATOM 1726 C C . ALA A 1 222 ? 16.322 -4.874 -19.916 1.00 89.94 222 ALA A C 1
ATOM 1728 O O . ALA A 1 222 ? 17.186 -5.638 -19.487 1.00 89.94 222 ALA A O 1
ATOM 1729 N N . ALA A 1 223 ? 15.600 -4.081 -19.113 1.00 89.56 223 ALA A N 1
ATOM 1730 C CA . ALA A 1 223 ? 15.693 -4.112 -17.653 1.00 89.56 223 ALA A CA 1
ATOM 1731 C C . ALA A 1 223 ? 15.308 -5.490 -17.090 1.00 89.56 223 ALA A C 1
ATOM 1733 O O . ALA A 1 223 ? 15.940 -5.976 -16.167 1.00 89.56 223 ALA A O 1
ATOM 1734 N N . GLY A 1 224 ? 14.320 -6.168 -17.679 1.00 85.31 224 GLY A N 1
ATOM 1735 C CA . GLY A 1 224 ? 13.949 -7.544 -17.327 1.00 85.31 224 GLY A CA 1
ATOM 1736 C C . GLY A 1 224 ? 14.946 -8.630 -17.758 1.00 85.31 224 GLY A C 1
ATOM 1737 O O . GLY A 1 224 ? 14.616 -9.811 -17.681 1.00 85.31 224 GLY A O 1
ATOM 1738 N N . GLY A 1 225 ? 16.117 -8.261 -18.288 1.00 83.25 225 GLY A N 1
ATOM 1739 C CA . GLY A 1 225 ? 17.154 -9.190 -18.748 1.00 83.25 225 GLY A CA 1
ATOM 1740 C C . GLY A 1 225 ? 16.898 -9.811 -20.128 1.00 83.25 225 GLY A C 1
ATOM 1741 O O . GLY A 1 225 ? 17.709 -10.599 -20.621 1.00 83.25 225 GLY A O 1
ATOM 1742 N N . LYS A 1 226 ? 15.802 -9.464 -20.816 1.00 83.25 226 LYS A N 1
ATOM 1743 C CA . LYS A 1 226 ? 15.484 -10.046 -22.128 1.00 83.25 226 LYS A CA 1
ATOM 1744 C C . LYS A 1 226 ? 16.485 -9.574 -23.181 1.00 83.25 226 LYS A C 1
ATOM 1746 O O . LYS A 1 226 ? 16.522 -8.403 -23.539 1.00 83.25 226 LYS A O 1
ATOM 1751 N N . GLY A 1 227 ? 17.236 -10.517 -23.748 1.00 74.12 227 GLY A N 1
ATOM 1752 C CA . GLY A 1 227 ? 18.263 -10.221 -24.754 1.00 74.12 227 GLY A CA 1
ATOM 1753 C C . GLY A 1 227 ? 19.590 -9.743 -24.162 1.00 74.12 227 GLY A C 1
ATOM 1754 O O . GLY A 1 227 ? 20.512 -9.468 -24.922 1.00 74.12 227 GLY A O 1
ATOM 1755 N N . GLN A 1 228 ? 19.705 -9.702 -22.834 1.00 80.94 228 GLN A N 1
ATOM 1756 C CA . GLN A 1 228 ? 20.931 -9.356 -22.133 1.00 80.94 228 GLN A CA 1
ATOM 1757 C C . GLN A 1 228 ? 21.623 -10.625 -21.632 1.00 80.94 228 GLN A C 1
ATOM 1759 O O . GLN A 1 228 ? 20.981 -11.594 -21.231 1.00 80.94 228 GLN A O 1
ATOM 1764 N N . LYS A 1 229 ? 22.954 -10.624 -21.681 1.00 77.06 229 LYS A N 1
ATOM 1765 C CA . LYS A 1 229 ? 23.795 -11.612 -21.003 1.00 77.06 229 LYS A CA 1
ATOM 1766 C C . LYS A 1 229 ? 24.599 -10.866 -19.953 1.00 77.06 229 LYS A C 1
ATOM 1768 O O . LYS A 1 229 ? 25.247 -9.873 -20.294 1.00 77.06 229 LYS A O 1
ATOM 1773 N N . PHE A 1 230 ? 24.520 -11.330 -18.714 1.00 80.19 230 PHE A N 1
ATOM 1774 C CA . PHE A 1 230 ? 25.246 -10.766 -17.585 1.00 80.19 230 PHE A CA 1
ATOM 1775 C C . PHE A 1 230 ? 26.362 -11.724 -17.194 1.00 80.19 230 PHE A C 1
ATOM 1777 O O . PHE A 1 230 ? 26.129 -12.923 -17.042 1.00 80.19 230 PHE A O 1
ATOM 1784 N N . SER A 1 231 ? 27.574 -11.196 -17.062 1.00 76.00 231 SER A N 1
ATOM 1785 C CA . SER A 1 231 ? 28.726 -11.975 -16.600 1.00 76.00 231 SER A CA 1
ATOM 1786 C C . SER A 1 231 ? 28.815 -11.964 -15.073 1.00 76.00 231 SER A C 1
ATOM 1788 O O . SER A 1 231 ? 29.361 -12.886 -14.475 1.00 76.00 231 SER A O 1
ATOM 1790 N N . THR A 1 232 ? 28.277 -10.914 -14.441 1.00 82.88 232 THR A N 1
ATOM 1791 C CA . THR A 1 232 ? 28.268 -10.710 -12.987 1.00 82.88 232 THR A CA 1
ATOM 1792 C C . THR A 1 232 ? 26.939 -10.091 -12.529 1.00 82.88 232 THR A C 1
ATOM 1794 O O . THR A 1 232 ? 26.309 -9.380 -13.315 1.00 82.88 232 THR A O 1
ATOM 1797 N N . PRO A 1 233 ? 26.524 -10.292 -11.263 1.00 83.19 233 PRO A N 1
ATOM 1798 C CA . PRO A 1 233 ? 25.318 -9.658 -10.718 1.00 83.19 233 PRO A CA 1
ATOM 1799 C C . PRO A 1 233 ? 25.424 -8.124 -10.648 1.00 83.19 233 PRO A C 1
ATOM 1801 O O . PRO A 1 233 ? 24.424 -7.427 -10.762 1.00 83.19 233 PRO A O 1
ATOM 1804 N N . ILE A 1 234 ? 26.639 -7.577 -10.528 1.00 85.19 234 ILE A N 1
ATOM 1805 C CA . ILE A 1 234 ? 26.876 -6.123 -10.531 1.00 85.19 234 ILE A CA 1
ATOM 1806 C C . ILE A 1 234 ? 26.557 -5.533 -11.914 1.00 85.19 234 ILE A C 1
ATOM 1808 O O . ILE A 1 234 ? 25.905 -4.499 -12.019 1.00 85.19 234 ILE A O 1
ATOM 1812 N N . GLU A 1 235 ? 26.970 -6.211 -12.990 1.00 84.38 235 GLU A N 1
ATOM 1813 C CA . GLU A 1 235 ? 26.659 -5.796 -14.367 1.00 84.38 235 GLU A CA 1
ATOM 1814 C C . GLU A 1 235 ? 25.145 -5.818 -14.640 1.00 84.38 235 GLU A C 1
ATOM 1816 O O . GLU A 1 235 ? 24.621 -4.955 -15.356 1.00 84.38 235 GLU A O 1
ATOM 1821 N N . GLU A 1 236 ? 24.441 -6.795 -14.063 1.00 86.75 236 GLU A N 1
ATOM 1822 C CA . GLU A 1 236 ? 22.981 -6.865 -14.089 1.00 86.75 236 GLU A CA 1
ATOM 1823 C C . GLU A 1 236 ? 22.368 -5.651 -13.384 1.00 86.75 236 GLU A C 1
ATOM 1825 O O . GLU A 1 236 ? 21.623 -4.901 -14.015 1.00 86.75 236 GLU A O 1
ATOM 1830 N N . GLU A 1 237 ? 22.747 -5.384 -12.132 1.00 88.06 237 GLU A N 1
ATOM 1831 C CA . GLU A 1 237 ? 22.235 -4.251 -11.354 1.00 88.06 237 GLU A CA 1
ATOM 1832 C C . GLU A 1 237 ? 22.490 -2.899 -12.045 1.00 88.06 237 GLU A C 1
ATOM 1834 O O . GLU A 1 237 ? 21.586 -2.062 -12.142 1.00 88.06 237 GLU A O 1
ATOM 1839 N N . GLU A 1 238 ? 23.691 -2.684 -12.590 1.00 88.56 238 GLU A N 1
ATOM 1840 C CA . GLU A 1 238 ? 24.029 -1.463 -13.324 1.00 88.56 238 GLU A CA 1
ATOM 1841 C C . GLU A 1 238 ? 23.205 -1.308 -14.611 1.00 88.56 238 GLU A C 1
ATOM 1843 O O . GLU A 1 238 ? 22.798 -0.192 -14.960 1.00 88.56 238 GLU A O 1
ATOM 1848 N N . THR A 1 239 ? 22.975 -2.400 -15.345 1.00 89.25 239 THR A N 1
ATOM 1849 C CA . THR A 1 239 ? 22.172 -2.383 -16.578 1.00 89.25 239 THR A CA 1
ATOM 1850 C C . THR A 1 239 ? 20.717 -2.054 -16.251 1.00 89.25 239 THR A C 1
ATOM 1852 O O . THR A 1 239 ? 20.126 -1.168 -16.874 1.00 89.25 239 THR A O 1
ATOM 1855 N N . VAL A 1 240 ? 20.163 -2.732 -15.246 1.00 91.19 240 VAL A N 1
ATOM 1856 C CA . VAL A 1 240 ? 18.796 -2.540 -14.759 1.00 91.19 240 VAL A CA 1
ATOM 1857 C C . VAL A 1 240 ? 18.588 -1.108 -14.271 1.00 91.19 240 VAL A C 1
ATOM 1859 O O . VAL A 1 240 ? 17.634 -0.454 -14.695 1.00 91.19 240 VAL A O 1
ATOM 1862 N N . GLY A 1 241 ? 19.496 -0.601 -13.431 1.00 90.50 241 GLY A N 1
ATOM 1863 C CA . GLY A 1 241 ? 19.427 0.754 -12.885 1.00 90.50 241 GLY A CA 1
ATOM 1864 C C . GLY A 1 241 ? 19.371 1.811 -13.981 1.00 90.50 241 GLY A C 1
ATOM 1865 O O . GLY A 1 241 ? 18.477 2.648 -13.984 1.00 90.50 241 GLY A O 1
ATOM 1866 N N . PHE A 1 242 ? 20.232 1.696 -14.991 1.00 91.25 242 PHE A N 1
ATOM 1867 C CA . PHE A 1 242 ? 20.243 2.656 -16.095 1.00 91.25 242 PHE A CA 1
ATOM 1868 C C . PHE A 1 242 ? 19.030 2.576 -17.010 1.00 91.25 242 PHE A C 1
ATOM 1870 O O . PHE A 1 242 ? 18.556 3.609 -17.478 1.00 91.25 242 PHE A O 1
ATOM 1877 N N . CYS A 1 243 ? 18.489 1.380 -17.249 1.00 92.94 243 CYS A N 1
ATOM 1878 C CA . CYS A 1 243 ? 17.216 1.276 -17.956 1.00 92.94 243 CYS A CA 1
ATOM 1879 C C . CYS A 1 243 ? 16.110 2.017 -17.190 1.00 92.94 243 CYS A C 1
ATOM 1881 O O . CYS A 1 243 ? 15.331 2.746 -17.802 1.00 92.94 243 CYS A O 1
ATOM 1883 N N . TRP A 1 244 ? 16.068 1.880 -15.862 1.00 93.38 244 TRP A N 1
ATOM 1884 C CA . TRP A 1 244 ? 15.115 2.602 -15.021 1.00 93.38 244 TRP A CA 1
ATOM 1885 C C . TRP A 1 244 ? 15.360 4.111 -14.984 1.00 93.38 244 TRP A C 1
ATOM 1887 O O . TRP A 1 244 ? 14.389 4.859 -15.065 1.00 93.38 244 TRP A O 1
ATOM 1897 N N . ASP A 1 245 ? 16.611 4.572 -14.957 1.00 91.19 245 ASP A N 1
ATOM 1898 C CA . ASP A 1 245 ? 16.936 6.001 -15.044 1.00 91.19 245 ASP A CA 1
ATOM 1899 C C . ASP A 1 245 ? 16.412 6.612 -16.354 1.00 91.19 245 ASP A C 1
ATOM 1901 O O . ASP A 1 245 ? 15.782 7.672 -16.343 1.00 91.19 245 ASP A O 1
ATOM 1905 N N . LEU A 1 246 ? 16.567 5.902 -17.479 1.00 90.44 246 LEU A N 1
ATOM 1906 C CA . LEU A 1 246 ? 16.007 6.316 -18.769 1.00 90.44 246 LEU A CA 1
ATOM 1907 C C . LEU A 1 246 ? 14.474 6.296 -18.775 1.00 90.44 246 LEU A C 1
ATOM 1909 O O . LEU A 1 246 ? 13.856 7.225 -19.295 1.00 90.44 246 LEU A O 1
ATOM 1913 N N . ILE A 1 247 ? 13.843 5.272 -18.189 1.00 92.38 247 ILE A N 1
ATOM 1914 C CA . ILE A 1 247 ? 12.377 5.199 -18.061 1.00 92.38 247 ILE A CA 1
ATOM 1915 C C . ILE A 1 247 ? 11.853 6.378 -17.231 1.00 92.38 247 ILE A C 1
ATOM 1917 O O . ILE A 1 247 ? 10.846 6.987 -17.602 1.00 92.38 247 ILE A O 1
ATOM 1921 N N . VAL A 1 248 ? 12.534 6.737 -16.139 1.00 91.31 248 VAL A N 1
ATOM 1922 C CA . VAL A 1 248 ? 12.188 7.894 -15.300 1.00 91.31 248 VAL A CA 1
ATOM 1923 C C . VAL A 1 248 ? 12.342 9.194 -16.084 1.00 91.31 248 VAL A C 1
ATOM 1925 O O . VAL A 1 248 ? 11.393 9.976 -16.123 1.00 91.31 248 VAL A O 1
ATOM 1928 N N . ALA A 1 249 ? 13.468 9.395 -16.775 1.00 89.31 249 ALA A N 1
ATOM 1929 C CA . ALA A 1 249 ? 13.709 10.587 -17.590 1.00 89.31 249 ALA A CA 1
ATOM 1930 C C . ALA A 1 249 ? 12.644 10.755 -18.689 1.00 89.31 249 ALA A C 1
ATOM 1932 O O . ALA A 1 249 ? 12.035 11.819 -18.824 1.00 89.31 249 ALA A O 1
ATOM 1933 N N . ILE A 1 250 ? 12.331 9.678 -19.418 1.00 89.31 250 ILE A N 1
ATOM 1934 C CA . ILE A 1 250 ? 11.252 9.660 -20.416 1.00 89.31 250 ILE A CA 1
ATOM 1935 C C . ILE A 1 250 ? 9.909 10.019 -19.772 1.00 89.31 250 ILE A C 1
ATOM 1937 O O . ILE A 1 250 ? 9.144 10.816 -20.321 1.00 89.31 250 ILE A O 1
ATOM 1941 N N . SER A 1 251 ? 9.613 9.444 -18.607 1.00 89.62 251 SER A N 1
ATOM 1942 C CA . SER A 1 251 ? 8.353 9.683 -17.902 1.00 89.62 251 SER A CA 1
ATOM 1943 C C . SER A 1 251 ? 8.234 11.133 -17.428 1.00 89.62 251 SER A C 1
ATOM 1945 O O . SER A 1 251 ? 7.145 11.697 -17.490 1.00 89.62 251 SER A O 1
ATOM 1947 N N . PHE A 1 252 ? 9.341 11.764 -17.021 1.00 87.25 252 PHE A N 1
ATOM 1948 C CA . PHE A 1 252 ? 9.398 13.172 -16.610 1.00 87.25 252 PHE A CA 1
ATOM 1949 C C . PHE A 1 252 ? 9.188 14.148 -17.771 1.00 87.25 252 PHE A C 1
ATOM 1951 O O . PHE A 1 252 ? 8.526 15.173 -17.610 1.00 87.25 252 PHE A O 1
ATOM 1958 N N . VAL A 1 253 ? 9.701 13.824 -18.955 1.00 86.25 253 VAL A N 1
ATOM 1959 C CA . VAL A 1 253 ? 9.460 14.626 -20.162 1.00 86.25 253 VAL A CA 1
ATOM 1960 C C . VAL A 1 253 ? 8.005 14.481 -20.637 1.00 86.25 253 VAL A C 1
ATOM 1962 O O . VAL A 1 253 ? 7.417 15.430 -21.155 1.00 86.25 253 VAL A O 1
ATOM 1965 N N . ASN A 1 254 ? 7.385 13.318 -20.407 1.00 84.81 254 ASN A N 1
ATOM 1966 C CA . ASN A 1 254 ? 6.060 12.962 -20.927 1.00 84.81 254 ASN A CA 1
ATOM 1967 C C . ASN A 1 254 ? 4.937 12.939 -19.876 1.00 84.81 254 ASN A C 1
ATOM 1969 O O . ASN A 1 254 ? 3.888 12.341 -20.119 1.00 84.81 254 ASN A O 1
ATOM 1973 N N . ILE A 1 255 ? 5.091 13.621 -18.734 1.00 83.44 255 ILE A N 1
ATOM 1974 C CA . ILE A 1 255 ? 4.113 13.564 -17.623 1.00 83.44 255 ILE A CA 1
ATOM 1975 C C . ILE A 1 255 ? 2.696 13.938 -18.103 1.00 83.44 255 ILE A C 1
ATOM 1977 O O . ILE A 1 255 ? 1.704 13.408 -17.608 1.00 83.44 255 ILE A O 1
ATOM 1981 N N . ASN A 1 256 ? 2.556 14.824 -19.093 1.00 82.62 256 ASN A N 1
ATOM 1982 C CA . ASN A 1 256 ? 1.250 15.250 -19.619 1.00 82.62 256 ASN A CA 1
ATOM 1983 C C . ASN A 1 256 ? 0.509 14.162 -20.418 1.00 82.62 256 ASN A C 1
ATOM 1985 O O . ASN A 1 256 ? -0.713 14.190 -20.479 1.00 82.62 256 ASN A O 1
ATOM 1989 N N . ARG A 1 257 ? 1.229 13.195 -20.997 1.00 85.19 257 ARG A N 1
ATOM 1990 C CA . ARG A 1 257 ? 0.675 12.076 -21.788 1.00 85.19 257 ARG A CA 1
ATOM 1991 C C . ARG A 1 257 ? 0.731 10.745 -21.035 1.00 85.19 257 ARG A C 1
ATOM 1993 O O . ARG A 1 257 ? 0.456 9.689 -21.599 1.00 85.19 257 ARG A O 1
ATOM 2000 N N . LEU A 1 258 ? 1.080 10.783 -19.748 1.00 83.75 258 LEU A N 1
ATOM 2001 C CA . LEU A 1 258 ? 1.313 9.587 -18.942 1.00 83.75 258 LEU A CA 1
ATOM 2002 C C . LEU A 1 258 ? 0.074 8.681 -18.853 1.00 83.75 258 LEU A C 1
ATOM 2004 O O . LEU A 1 258 ? 0.223 7.466 -18.774 1.00 83.75 258 LEU A O 1
ATOM 2008 N N . HIS A 1 259 ? -1.137 9.247 -18.923 1.00 85.06 259 HIS A N 1
ATOM 2009 C CA . HIS A 1 259 ? -2.384 8.477 -18.905 1.00 85.06 259 HIS A CA 1
ATOM 2010 C C . HIS A 1 259 ? -2.506 7.502 -20.093 1.00 85.06 259 HIS A C 1
ATOM 2012 O O . HIS A 1 259 ? -3.055 6.419 -19.913 1.00 85.06 259 HIS A O 1
ATOM 2018 N N . ASN A 1 260 ? -1.954 7.841 -21.266 1.00 85.44 260 ASN A N 1
ATOM 2019 C CA . ASN A 1 260 ? -1.957 6.970 -22.448 1.00 85.44 260 ASN A CA 1
ATOM 2020 C C . ASN A 1 260 ? -0.801 5.965 -22.427 1.00 85.44 260 ASN A C 1
ATOM 2022 O O . ASN A 1 260 ? -0.966 4.806 -22.802 1.00 85.44 260 ASN A O 1
ATOM 2026 N N . LEU A 1 261 ? 0.382 6.404 -21.992 1.00 87.12 261 LEU A N 1
ATOM 2027 C CA . LEU A 1 261 ? 1.604 5.600 -22.081 1.00 87.12 261 LEU A CA 1
ATOM 2028 C C . LEU A 1 261 ? 1.698 4.544 -20.973 1.00 87.12 261 LEU A C 1
ATOM 2030 O O . LEU A 1 261 ? 2.135 3.414 -21.204 1.00 87.12 261 LEU A O 1
ATOM 2034 N N . TRP A 1 262 ? 1.299 4.909 -19.755 1.00 91.25 262 TRP A N 1
ATOM 2035 C CA . TRP A 1 262 ? 1.584 4.103 -18.574 1.00 91.25 262 TRP A CA 1
ATOM 2036 C C . TRP A 1 262 ? 0.823 2.776 -18.484 1.00 91.25 262 TRP A C 1
ATOM 2038 O O . TRP A 1 262 ? 1.442 1.802 -18.057 1.00 91.25 262 TRP A O 1
ATOM 2048 N N . PRO A 1 263 ? -0.458 2.659 -18.891 1.00 91.06 263 PRO A N 1
ATOM 2049 C CA . PRO A 1 263 ? -1.144 1.365 -18.902 1.00 91.06 263 PRO A CA 1
ATOM 2050 C C . PRO A 1 263 ? -0.377 0.309 -19.708 1.00 91.06 263 PRO A C 1
ATOM 2052 O O . PRO A 1 263 ? -0.129 -0.789 -19.220 1.00 91.06 263 PRO A O 1
ATOM 2055 N N . SER A 1 264 ? 0.120 0.674 -20.890 1.00 90.50 264 SER A N 1
ATOM 2056 C CA . SER A 1 264 ? 0.955 -0.205 -21.713 1.00 90.50 264 SER A CA 1
ATOM 2057 C C . SER A 1 264 ? 2.295 -0.537 -21.048 1.00 90.50 264 SER A C 1
ATOM 2059 O O . SER A 1 264 ? 2.783 -1.661 -21.156 1.00 90.50 264 SER A O 1
ATOM 2061 N N . PHE A 1 265 ? 2.911 0.413 -20.336 1.00 92.88 265 PHE A N 1
ATOM 2062 C CA . PHE A 1 265 ? 4.119 0.135 -19.552 1.00 92.88 265 PHE A CA 1
ATOM 2063 C C . PHE A 1 265 ? 3.836 -0.823 -18.395 1.00 92.88 265 PHE A C 1
ATOM 2065 O O . PHE A 1 265 ? 4.627 -1.734 -18.173 1.00 92.88 265 PHE A O 1
ATOM 2072 N N . HIS A 1 266 ? 2.700 -0.682 -17.711 1.00 93.12 266 HIS A N 1
ATOM 2073 C CA . HIS A 1 266 ? 2.271 -1.605 -16.665 1.00 93.12 266 HIS A CA 1
ATOM 2074 C C . HIS A 1 266 ? 2.111 -3.038 -17.194 1.00 93.12 266 HIS A C 1
ATOM 2076 O O . HIS A 1 266 ? 2.653 -3.967 -16.599 1.00 93.12 266 HIS A O 1
ATOM 2082 N N . GLU A 1 267 ? 1.473 -3.216 -18.353 1.00 93.38 267 GLU A N 1
ATOM 2083 C CA . GLU A 1 267 ? 1.370 -4.530 -19.006 1.00 93.38 267 GLU A CA 1
ATOM 2084 C C . GLU A 1 267 ? 2.747 -5.108 -19.372 1.00 93.38 267 GLU A C 1
ATOM 2086 O O . GLU A 1 267 ? 3.002 -6.299 -19.189 1.00 93.38 267 GLU A O 1
ATOM 2091 N N . ASN A 1 268 ? 3.688 -4.270 -19.822 1.00 92.19 268 ASN A N 1
ATOM 2092 C CA . ASN A 1 268 ? 5.061 -4.715 -20.072 1.00 92.19 268 ASN A CA 1
ATOM 2093 C C . ASN A 1 268 ? 5.780 -5.143 -18.780 1.00 92.19 268 ASN A C 1
ATOM 2095 O O . ASN A 1 268 ? 6.518 -6.126 -18.807 1.00 92.19 268 ASN A O 1
ATOM 2099 N N . LEU A 1 269 ? 5.557 -4.453 -17.653 1.00 93.38 269 LEU A N 1
ATOM 2100 C CA . LEU A 1 269 ? 6.103 -4.841 -16.344 1.00 93.38 269 LEU A CA 1
ATOM 2101 C C . LEU A 1 269 ? 5.554 -6.202 -15.891 1.00 93.38 269 LEU A C 1
ATOM 2103 O O . LEU A 1 269 ? 6.318 -7.044 -15.420 1.00 93.38 269 LEU A O 1
ATOM 2107 N N . LEU A 1 270 ? 4.254 -6.449 -16.089 1.00 92.75 270 LEU A N 1
ATOM 2108 C CA . LEU A 1 270 ? 3.645 -7.762 -15.850 1.00 92.75 270 LEU A CA 1
ATOM 2109 C C . LEU A 1 270 ? 4.251 -8.839 -16.758 1.00 92.75 270 LEU A C 1
ATOM 2111 O O . LEU A 1 270 ? 4.560 -9.934 -16.293 1.00 92.75 270 LEU A O 1
ATOM 2115 N N . GLY A 1 271 ? 4.473 -8.521 -18.035 1.00 91.25 271 GLY A N 1
ATOM 2116 C CA . GLY A 1 271 ? 5.117 -9.428 -18.986 1.00 91.25 271 GLY A CA 1
ATOM 2117 C C . GLY A 1 271 ? 6.565 -9.770 -18.620 1.00 91.25 271 GLY A C 1
ATOM 2118 O O . GLY A 1 271 ? 6.997 -10.900 -18.839 1.00 91.25 271 GLY A O 1
ATOM 2119 N N . VAL A 1 272 ? 7.312 -8.828 -18.035 1.00 90.06 272 VAL A N 1
ATOM 2120 C CA . VAL A 1 272 ? 8.675 -9.071 -17.531 1.00 90.06 272 VAL A CA 1
ATOM 2121 C C . VAL A 1 272 ? 8.668 -10.023 -16.337 1.00 90.06 272 VAL A C 1
ATOM 2123 O O . VAL A 1 272 ? 9.468 -10.956 -16.311 1.00 90.06 272 VAL A O 1
ATOM 2126 N N . ALA A 1 273 ? 7.724 -9.858 -15.408 1.00 88.81 273 ALA A N 1
ATOM 2127 C CA . ALA A 1 273 ? 7.594 -10.729 -14.239 1.00 88.81 273 ALA A CA 1
ATOM 2128 C C . ALA A 1 273 ? 7.305 -12.204 -14.594 1.00 88.81 273 ALA A C 1
ATOM 2130 O O . ALA A 1 273 ? 7.493 -13.088 -13.764 1.00 88.81 273 ALA A O 1
ATOM 2131 N N . GLN A 1 274 ? 6.855 -12.479 -15.823 1.00 89.12 274 GLN A N 1
ATOM 2132 C CA . GLN A 1 274 ? 6.568 -13.826 -16.327 1.00 89.12 274 GLN A CA 1
ATOM 2133 C C . GLN A 1 274 ? 7.744 -14.466 -17.090 1.00 89.12 274 GLN A C 1
ATOM 2135 O O . GLN A 1 274 ? 7.601 -15.571 -17.619 1.00 89.12 274 GLN A O 1
ATOM 2140 N N . LEU A 1 275 ? 8.900 -13.799 -17.204 1.00 87.88 275 LEU A N 1
ATOM 2141 C CA . LEU A 1 275 ? 10.033 -14.338 -17.960 1.00 87.88 275 LEU A CA 1
ATOM 2142 C C . LEU A 1 275 ? 10.709 -15.515 -17.216 1.00 87.88 275 LEU A C 1
ATOM 2144 O O . LEU A 1 275 ? 10.978 -15.405 -16.023 1.00 87.88 275 LEU A O 1
ATOM 2148 N N . PRO A 1 276 ? 11.073 -16.619 -17.908 1.00 81.88 276 PRO A N 1
ATOM 2149 C CA . PRO A 1 276 ? 11.640 -17.815 -17.264 1.00 81.88 276 PRO A CA 1
ATOM 2150 C C . PRO A 1 276 ? 12.970 -17.622 -16.518 1.00 81.88 276 PRO A C 1
ATOM 2152 O O . PRO A 1 276 ? 13.292 -18.417 -15.644 1.00 81.88 276 PRO A O 1
ATOM 2155 N N . LEU A 1 277 ? 13.761 -16.611 -16.891 1.00 80.38 277 LEU A N 1
ATOM 2156 C CA . LEU A 1 277 ? 15.080 -16.301 -16.315 1.00 80.38 277 LEU A CA 1
ATOM 2157 C C . LEU A 1 277 ? 15.087 -14.919 -15.640 1.00 80.38 277 LEU A C 1
ATOM 2159 O O . LEU A 1 277 ? 16.107 -14.237 -15.621 1.00 80.38 277 LEU A O 1
ATOM 2163 N N . PHE A 1 278 ? 13.927 -14.470 -15.163 1.00 84.50 278 PHE A N 1
ATOM 2164 C CA . PHE A 1 278 ? 13.775 -13.165 -14.533 1.00 84.50 278 PHE A CA 1
ATOM 2165 C C . PHE A 1 278 ? 14.423 -13.131 -13.146 1.00 84.50 278 PHE A C 1
ATOM 2167 O O . PHE A 1 278 ? 14.117 -13.968 -12.298 1.00 84.50 278 PHE A O 1
ATOM 2174 N N . SER A 1 279 ? 15.275 -12.132 -12.913 1.00 85.56 279 SER A N 1
ATOM 2175 C CA . SER A 1 279 ? 15.833 -11.818 -11.597 1.00 85.56 279 SER A CA 1
ATOM 2176 C C . SER A 1 279 ? 14.987 -10.722 -10.932 1.00 85.56 279 SER A C 1
ATOM 2178 O O . SER A 1 279 ? 15.031 -9.567 -11.369 1.00 85.56 279 SER A O 1
ATOM 2180 N N . PRO A 1 280 ? 14.176 -11.047 -9.907 1.00 84.31 280 PRO A N 1
ATOM 2181 C CA . PRO A 1 280 ? 13.210 -10.101 -9.356 1.00 84.31 280 PRO A CA 1
ATOM 2182 C C . PRO A 1 280 ? 13.854 -8.981 -8.534 1.00 84.31 280 PRO A C 1
ATOM 2184 O O . PRO A 1 280 ? 13.357 -7.859 -8.576 1.00 84.31 280 PRO A O 1
ATOM 2187 N N . ILE A 1 281 ? 14.950 -9.255 -7.821 1.00 88.31 281 ILE A N 1
ATOM 2188 C CA . ILE A 1 281 ? 15.523 -8.337 -6.823 1.00 88.31 281 ILE A CA 1
ATOM 2189 C C . ILE A 1 281 ? 16.073 -7.050 -7.463 1.00 88.31 281 ILE A C 1
ATOM 2191 O O . ILE A 1 281 ? 15.470 -5.996 -7.243 1.00 88.31 281 ILE A O 1
ATOM 2195 N N . PRO A 1 282 ? 17.129 -7.077 -8.309 1.00 90.06 282 PRO A N 1
ATOM 2196 C CA . PRO A 1 282 ? 17.688 -5.842 -8.865 1.00 90.06 282 PRO A CA 1
ATOM 2197 C C . PRO A 1 282 ? 16.648 -5.086 -9.696 1.00 90.06 282 PRO A C 1
ATOM 2199 O O . PRO A 1 282 ? 16.590 -3.856 -9.666 1.00 90.06 282 PRO A O 1
ATOM 2202 N N . PHE A 1 283 ? 15.777 -5.812 -10.406 1.00 92.56 283 PHE A N 1
ATOM 2203 C CA . PHE A 1 283 ? 14.691 -5.214 -11.170 1.00 92.56 283 PHE A CA 1
ATOM 2204 C C . PHE A 1 283 ? 13.731 -4.428 -10.284 1.00 92.56 283 PHE A C 1
ATOM 2206 O O . PHE A 1 283 ? 13.474 -3.255 -10.555 1.00 92.56 283 PHE A O 1
ATOM 2213 N N . ALA A 1 284 ? 13.201 -5.057 -9.238 1.00 92.81 284 ALA A N 1
ATOM 2214 C CA . ALA A 1 284 ? 12.166 -4.463 -8.416 1.00 92.81 284 ALA A CA 1
ATOM 2215 C C . ALA A 1 284 ? 12.702 -3.367 -7.481 1.00 92.81 284 ALA A C 1
ATOM 2217 O O . ALA A 1 284 ? 12.001 -2.380 -7.261 1.00 92.81 284 ALA A O 1
ATOM 2218 N N . GLU A 1 285 ? 13.944 -3.476 -6.998 1.00 92.94 285 GLU A N 1
ATOM 2219 C CA . GLU A 1 285 ? 14.604 -2.428 -6.208 1.00 92.94 285 GLU A CA 1
ATOM 2220 C C . GLU A 1 285 ? 14.804 -1.138 -7.012 1.00 92.94 285 GLU A C 1
ATOM 2222 O O . GLU A 1 285 ? 14.456 -0.044 -6.563 1.00 92.94 285 GLU A O 1
ATOM 2227 N N . LYS A 1 286 ? 15.316 -1.232 -8.245 1.00 93.19 286 LYS A N 1
ATOM 2228 C CA . LYS A 1 286 ? 15.470 -0.039 -9.094 1.00 93.19 286 LYS A CA 1
ATOM 2229 C C . LYS A 1 286 ? 14.113 0.466 -9.590 1.00 93.19 286 LYS A C 1
ATOM 2231 O O . LYS A 1 286 ? 13.893 1.679 -9.646 1.00 93.19 286 LYS A O 1
ATOM 2236 N N . ALA A 1 287 ? 13.175 -0.444 -9.865 1.00 94.12 287 ALA A N 1
ATOM 2237 C CA . ALA A 1 287 ? 11.811 -0.101 -10.242 1.00 94.12 287 ALA A CA 1
ATOM 2238 C C . ALA A 1 287 ? 11.093 0.689 -9.155 1.00 94.12 287 ALA A C 1
ATOM 2240 O O . ALA A 1 287 ? 10.548 1.747 -9.447 1.00 94.12 287 ALA A O 1
ATOM 2241 N N . ILE A 1 288 ? 11.086 0.222 -7.902 1.00 94.06 288 ILE A N 1
ATOM 2242 C CA . ILE A 1 288 ? 10.348 0.895 -6.828 1.00 94.06 288 ILE A CA 1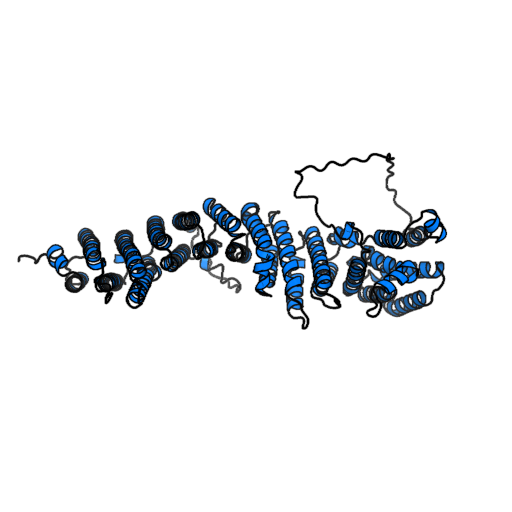
ATOM 2243 C C . ILE A 1 288 ? 10.877 2.316 -6.621 1.00 94.06 288 ILE A C 1
ATOM 2245 O O . ILE A 1 288 ? 10.084 3.254 -6.515 1.00 94.06 288 ILE A O 1
ATOM 2249 N N . VAL A 1 289 ? 12.200 2.498 -6.694 1.00 93.00 289 VAL A N 1
ATOM 2250 C CA . VAL A 1 289 ? 12.843 3.814 -6.629 1.00 93.00 289 VAL A CA 1
ATOM 2251 C C . VAL A 1 289 ? 12.385 4.715 -7.778 1.00 93.00 289 VAL A C 1
ATOM 2253 O O . VAL A 1 289 ? 11.938 5.841 -7.544 1.00 93.00 289 VAL A O 1
ATOM 2256 N N . GLY A 1 290 ? 12.445 4.223 -9.018 1.00 92.94 290 GLY A N 1
ATOM 2257 C CA . GLY A 1 290 ? 12.017 4.977 -10.197 1.00 92.94 290 GLY A CA 1
ATOM 2258 C C . GLY A 1 290 ? 10.525 5.322 -10.185 1.00 92.94 290 GLY A C 1
ATOM 2259 O O . GLY A 1 290 ? 10.141 6.464 -10.436 1.00 92.94 290 GLY A O 1
ATOM 2260 N N . LEU A 1 291 ? 9.674 4.367 -9.815 1.00 94.81 291 LEU A N 1
ATOM 2261 C CA . LEU A 1 291 ? 8.223 4.534 -9.740 1.00 94.81 291 LEU A CA 1
ATOM 2262 C C . LEU A 1 291 ? 7.812 5.586 -8.712 1.00 94.81 291 LEU A C 1
ATOM 2264 O O . LEU A 1 291 ? 6.936 6.402 -8.993 1.00 94.81 291 LEU A O 1
ATOM 2268 N N . PHE A 1 292 ? 8.454 5.612 -7.544 1.00 94.50 292 PHE A N 1
ATOM 2269 C CA . PHE A 1 292 ? 8.200 6.644 -6.541 1.00 94.50 292 PHE A CA 1
ATOM 2270 C C . PHE A 1 292 ? 8.686 8.023 -6.987 1.00 94.50 292 PHE A C 1
ATOM 2272 O O . PHE A 1 292 ? 7.973 8.997 -6.758 1.00 94.50 292 PHE A O 1
ATOM 2279 N N . LYS A 1 293 ? 9.827 8.126 -7.687 1.00 93.00 293 LYS A N 1
ATOM 2280 C CA . LYS A 1 293 ? 10.261 9.396 -8.301 1.00 93.00 293 LYS A CA 1
ATOM 2281 C C . LYS A 1 293 ? 9.206 9.928 -9.281 1.00 93.00 293 LYS A C 1
ATOM 2283 O O . LYS A 1 293 ? 8.843 11.102 -9.212 1.00 93.00 293 LYS A O 1
ATOM 2288 N N . ILE A 1 294 ? 8.662 9.059 -10.141 1.00 92.12 294 ILE A N 1
ATOM 2289 C CA . ILE A 1 294 ? 7.569 9.395 -11.074 1.00 92.12 294 ILE A CA 1
ATOM 2290 C C . ILE A 1 294 ? 6.297 9.780 -10.316 1.00 92.12 294 ILE A C 1
ATOM 2292 O O . ILE A 1 294 ? 5.687 10.797 -10.641 1.00 92.12 294 ILE A O 1
ATOM 2296 N N . CYS A 1 295 ? 5.929 9.027 -9.279 1.00 92.44 295 CYS A N 1
ATOM 2297 C CA . CYS A 1 295 ? 4.753 9.299 -8.457 1.00 92.44 295 CYS A CA 1
ATOM 2298 C C . CYS A 1 295 ? 4.839 10.670 -7.772 1.00 92.44 295 CYS A C 1
ATOM 2300 O O . CYS A 1 295 ? 3.936 11.487 -7.925 1.00 92.44 295 CYS A O 1
ATOM 2302 N N . VAL A 1 296 ? 5.953 10.971 -7.093 1.00 91.44 296 VAL A N 1
ATOM 2303 C CA . VAL A 1 296 ? 6.178 12.274 -6.448 1.00 91.44 296 VAL A CA 1
ATOM 2304 C C . VAL A 1 296 ? 6.087 13.392 -7.480 1.00 91.44 296 VAL A C 1
ATOM 2306 O O . VAL A 1 296 ? 5.361 14.355 -7.267 1.00 91.44 296 VAL A O 1
ATOM 2309 N N . ARG A 1 297 ? 6.755 13.247 -8.631 1.00 89.69 297 ARG A N 1
ATOM 2310 C CA . ARG A 1 297 ? 6.757 14.269 -9.684 1.00 89.69 297 ARG A CA 1
ATOM 2311 C C . ARG A 1 297 ? 5.380 14.486 -10.320 1.00 89.69 297 ARG A C 1
ATOM 2313 O O . ARG A 1 297 ? 5.071 15.622 -10.698 1.00 89.69 297 ARG A O 1
ATOM 2320 N N . LEU A 1 298 ? 4.582 13.423 -10.450 1.00 87.06 298 LEU A N 1
ATOM 2321 C CA . LEU A 1 298 ? 3.193 13.485 -10.904 1.00 87.06 298 LEU A CA 1
ATOM 2322 C C . LEU A 1 298 ? 2.337 14.247 -9.887 1.00 87.06 298 LEU A C 1
ATOM 2324 O O . LEU A 1 298 ? 1.622 15.169 -10.272 1.00 87.06 298 LEU A O 1
ATOM 2328 N N . LEU A 1 299 ? 2.460 13.896 -8.605 1.00 86.88 299 LEU A N 1
ATOM 2329 C CA . LEU A 1 299 ? 1.709 14.502 -7.507 1.00 86.88 299 LEU A CA 1
ATOM 2330 C C . LEU A 1 299 ? 2.167 15.927 -7.176 1.00 86.88 299 LEU A C 1
ATOM 2332 O O . LEU A 1 299 ? 1.397 16.669 -6.583 1.00 86.88 299 LEU A O 1
ATOM 2336 N N . SER A 1 300 ? 3.359 16.368 -7.589 1.00 87.25 300 SER A N 1
ATOM 2337 C CA . SER A 1 300 ? 3.784 17.768 -7.422 1.00 87.25 300 SER A CA 1
ATOM 2338 C C . SER A 1 300 ? 2.946 18.767 -8.228 1.00 87.25 300 SER A C 1
ATOM 2340 O O . SER A 1 300 ? 2.990 19.963 -7.956 1.00 87.25 300 SER A O 1
ATOM 2342 N N . SER A 1 301 ? 2.200 18.309 -9.237 1.00 81.69 301 SER A N 1
ATOM 2343 C CA . SER A 1 301 ? 1.332 19.155 -10.054 1.00 81.69 301 SER A CA 1
ATOM 2344 C C . SER A 1 301 ? -0.130 18.762 -9.822 1.00 81.69 301 SER A C 1
ATOM 2346 O O . SER A 1 301 ? -0.471 17.599 -10.038 1.00 81.69 301 SER A O 1
ATOM 2348 N N . PRO A 1 302 ? -1.008 19.693 -9.406 1.00 71.44 302 PRO A N 1
ATOM 2349 C CA . PRO A 1 302 ? -2.413 19.381 -9.181 1.00 71.44 302 PRO A CA 1
ATOM 2350 C C . PRO A 1 302 ? -3.087 19.002 -10.503 1.00 71.44 302 PRO A C 1
ATOM 2352 O O . PRO A 1 302 ? -2.990 19.726 -11.497 1.00 71.44 302 PRO A O 1
ATOM 2355 N N . ARG A 1 303 ? -3.759 17.848 -10.523 1.00 69.69 303 ARG A N 1
ATOM 2356 C CA . ARG A 1 303 ? -4.412 17.285 -11.713 1.00 69.69 303 ARG A CA 1
ATOM 2357 C C . ARG A 1 303 ? -5.809 16.784 -11.375 1.00 69.69 303 ARG A C 1
ATOM 2359 O O . ARG A 1 303 ? -6.061 16.315 -10.271 1.00 69.69 303 ARG A O 1
ATOM 2366 N N . ALA A 1 304 ? -6.708 16.869 -12.351 1.00 62.62 304 ALA A N 1
ATOM 2367 C CA . ALA A 1 304 ? -8.063 16.327 -12.240 1.00 62.62 304 ALA A CA 1
ATOM 2368 C C . ALA A 1 304 ? -8.143 14.836 -12.633 1.00 62.62 304 ALA A C 1
ATOM 2370 O O . ALA A 1 304 ? -9.092 14.146 -12.268 1.00 62.62 304 ALA A O 1
ATOM 2371 N N . GLU A 1 305 ? -7.162 14.332 -13.389 1.00 71.69 305 GLU A N 1
ATOM 2372 C CA . GLU A 1 305 ? -7.145 12.957 -13.895 1.00 71.69 305 GLU A CA 1
ATOM 2373 C C . GLU A 1 305 ? -6.606 11.966 -12.855 1.00 71.69 305 GLU A C 1
ATOM 2375 O O . GLU A 1 305 ? -5.447 12.039 -12.451 1.00 71.69 305 GLU A O 1
ATOM 2380 N N . ARG A 1 306 ? -7.436 10.984 -12.486 1.00 78.56 306 ARG A N 1
ATOM 2381 C CA . ARG A 1 306 ? -7.126 9.948 -11.479 1.00 78.56 306 ARG A CA 1
ATOM 2382 C C . ARG A 1 306 ? -6.430 8.704 -12.046 1.00 78.56 306 ARG A C 1
ATOM 2384 O O . ARG A 1 306 ? -5.748 7.980 -11.328 1.00 78.56 306 ARG A O 1
ATOM 2391 N N . LEU A 1 307 ? -6.595 8.452 -13.345 1.00 81.25 307 LEU A N 1
ATOM 2392 C CA . LEU A 1 307 ? -6.067 7.271 -14.039 1.00 81.25 307 LEU A CA 1
ATOM 2393 C C . LEU A 1 307 ? -4.533 7.110 -13.976 1.00 81.25 307 LEU A C 1
ATOM 2395 O O . LEU A 1 307 ? -4.081 5.988 -13.716 1.00 81.25 307 LEU A O 1
ATOM 2399 N N . PRO A 1 308 ? -3.707 8.159 -14.198 1.00 83.12 308 PRO A N 1
ATOM 2400 C CA . PRO A 1 308 ? -2.254 8.001 -14.135 1.00 83.12 308 PRO A CA 1
ATOM 2401 C C . PRO A 1 308 ? -1.772 7.695 -12.712 1.00 83.12 308 PRO A C 1
ATOM 2403 O O . PRO A 1 308 ? -0.889 6.859 -12.541 1.00 83.12 308 PRO A O 1
ATOM 2406 N N . GLU A 1 309 ? -2.392 8.304 -11.694 1.00 87.81 309 GLU A N 1
ATOM 2407 C CA . GLU A 1 309 ? -2.118 8.009 -10.283 1.00 87.81 309 GLU A CA 1
ATOM 2408 C C . GLU A 1 309 ? -2.369 6.521 -9.993 1.00 87.81 309 GLU A C 1
ATOM 2410 O O . GLU A 1 309 ? -1.470 5.806 -9.546 1.00 87.81 309 GLU A O 1
ATOM 2415 N N . GLU A 1 310 ? -3.567 6.026 -10.319 1.00 89.38 310 GLU A N 1
ATOM 2416 C CA . GLU A 1 310 ? -3.945 4.636 -10.057 1.00 89.38 310 GLU A CA 1
ATOM 2417 C C . GLU A 1 310 ? -3.005 3.646 -10.759 1.00 89.38 310 GLU A C 1
ATOM 2419 O O . GLU A 1 310 ? -2.582 2.649 -10.172 1.00 89.38 310 GLU A O 1
ATOM 2424 N N . SER A 1 311 ? -2.638 3.927 -12.009 1.00 89.31 311 SER A N 1
ATOM 2425 C CA . SER A 1 311 ? -1.805 3.028 -12.810 1.00 89.31 311 SER A CA 1
ATOM 2426 C C . SER A 1 311 ? -0.361 2.956 -12.295 1.00 89.31 311 SER A C 1
ATOM 2428 O O . SER A 1 311 ? 0.240 1.879 -12.296 1.00 89.31 311 SER A O 1
ATOM 2430 N N . ILE A 1 312 ? 0.195 4.058 -11.778 1.00 92.75 312 ILE A N 1
ATOM 2431 C CA . ILE A 1 312 ? 1.509 4.037 -11.114 1.00 92.75 312 ILE A CA 1
ATOM 2432 C C . ILE A 1 312 ? 1.436 3.235 -9.817 1.00 92.75 312 ILE A C 1
ATOM 2434 O O . ILE A 1 312 ? 2.294 2.384 -9.587 1.00 92.75 312 ILE A O 1
ATOM 2438 N N . PHE A 1 313 ? 0.409 3.440 -8.988 1.00 93.81 313 PHE A N 1
ATOM 2439 C CA . PHE A 1 313 ? 0.262 2.672 -7.750 1.00 93.81 313 PHE A CA 1
ATOM 2440 C C . PHE A 1 313 ? 0.019 1.176 -8.005 1.00 93.81 313 PHE A C 1
ATOM 2442 O O . PHE A 1 313 ? 0.464 0.353 -7.204 1.00 93.81 313 PHE A O 1
ATOM 2449 N N . LYS A 1 314 ? -0.603 0.787 -9.130 1.00 94.12 314 LYS A N 1
ATOM 2450 C CA . LYS A 1 314 ? -0.646 -0.621 -9.576 1.00 94.12 314 LYS A CA 1
ATOM 2451 C C . LYS A 1 314 ? 0.759 -1.159 -9.840 1.00 94.12 314 LYS A C 1
ATOM 2453 O O . LYS A 1 314 ? 1.085 -2.237 -9.348 1.00 94.12 314 LYS A O 1
ATOM 2458 N N . SER A 1 315 ? 1.607 -0.403 -10.541 1.00 94.38 315 SER A N 1
ATOM 2459 C CA . SER A 1 315 ? 3.010 -0.778 -10.774 1.00 94.38 315 SER A CA 1
ATOM 2460 C C . SER A 1 315 ? 3.829 -0.831 -9.482 1.00 94.38 315 SER A C 1
ATOM 2462 O O . SER A 1 315 ? 4.563 -1.793 -9.284 1.00 94.38 315 SER A O 1
ATOM 2464 N N . ILE A 1 316 ? 3.676 0.136 -8.568 1.00 95.00 316 ILE A N 1
ATOM 2465 C CA . ILE A 1 316 ? 4.346 0.114 -7.254 1.00 95.00 316 ILE A CA 1
ATOM 2466 C C . ILE A 1 316 ? 3.933 -1.146 -6.490 1.00 95.00 316 ILE A C 1
ATOM 2468 O O . ILE A 1 316 ? 4.790 -1.860 -5.975 1.00 95.00 316 ILE A O 1
ATOM 2472 N N . ASN A 1 317 ? 2.632 -1.456 -6.479 1.00 94.12 317 ASN A N 1
ATOM 2473 C CA . ASN A 1 317 ? 2.102 -2.646 -5.821 1.00 94.12 317 ASN A CA 1
ATOM 2474 C C . ASN A 1 317 ? 2.556 -3.963 -6.427 1.00 94.12 317 ASN A C 1
ATOM 2476 O O . ASN A 1 317 ? 2.601 -4.957 -5.708 1.00 94.12 317 ASN A O 1
ATOM 2480 N N . LEU A 1 318 ? 2.865 -3.984 -7.719 1.00 93.00 318 LEU A N 1
ATOM 2481 C CA . LEU A 1 318 ? 3.500 -5.132 -8.343 1.00 93.00 318 LEU A CA 1
ATOM 2482 C C . LEU A 1 318 ? 4.917 -5.308 -7.789 1.00 93.00 318 LEU A C 1
ATOM 2484 O O . LEU A 1 318 ? 5.223 -6.393 -7.312 1.00 93.00 318 LEU A O 1
ATOM 2488 N N . MET A 1 319 ? 5.735 -4.246 -7.776 1.00 92.88 319 MET A N 1
ATOM 2489 C CA . MET A 1 319 ? 7.159 -4.345 -7.425 1.00 92.88 319 MET A CA 1
ATOM 2490 C C . MET A 1 319 ? 7.394 -4.921 -6.033 1.00 92.88 319 MET A C 1
ATOM 2492 O O . MET A 1 319 ? 8.040 -5.954 -5.924 1.00 92.88 319 MET A O 1
ATOM 2496 N N . TRP A 1 320 ? 6.822 -4.340 -4.976 1.00 89.00 320 TRP A N 1
ATOM 2497 C CA . TRP A 1 320 ? 7.069 -4.844 -3.614 1.00 89.00 320 TRP A CA 1
ATOM 2498 C C . TRP A 1 320 ? 6.435 -6.214 -3.328 1.00 89.00 320 TRP A C 1
ATOM 2500 O O . TRP A 1 320 ? 6.718 -6.816 -2.298 1.00 89.00 320 TRP A O 1
ATOM 2510 N N . LYS A 1 321 ? 5.562 -6.715 -4.213 1.00 90.81 321 LYS A N 1
ATOM 2511 C CA . LYS A 1 321 ? 4.988 -8.065 -4.114 1.00 90.81 321 LYS A CA 1
ATOM 2512 C C . LYS A 1 321 ? 5.784 -9.121 -4.875 1.00 90.81 321 LYS A C 1
ATOM 2514 O O . LYS A 1 321 ? 5.476 -10.299 -4.704 1.00 90.81 321 LYS A O 1
ATOM 2519 N N . LEU A 1 322 ? 6.746 -8.727 -5.715 1.00 88.50 322 LEU A N 1
ATOM 2520 C CA . LEU A 1 322 ? 7.585 -9.672 -6.457 1.00 88.50 322 LEU A CA 1
ATOM 2521 C C . LEU A 1 322 ? 8.481 -10.474 -5.513 1.00 88.50 322 LEU A C 1
ATOM 2523 O O . LEU A 1 322 ? 8.588 -11.685 -5.668 1.00 88.50 322 LEU A O 1
ATOM 2527 N N . ASP A 1 323 ? 9.071 -9.804 -4.525 1.00 88.31 323 ASP A N 1
ATOM 2528 C CA . ASP A 1 323 ? 9.917 -10.420 -3.509 1.00 88.31 323 ASP A CA 1
ATOM 2529 C C . ASP A 1 323 ? 9.723 -9.723 -2.150 1.00 88.31 323 ASP A C 1
ATOM 2531 O O . ASP A 1 323 ? 9.430 -8.529 -2.082 1.00 88.31 323 ASP A O 1
ATOM 2535 N N . LYS A 1 324 ? 9.859 -10.473 -1.053 1.00 86.44 324 LYS A N 1
ATOM 2536 C CA . LYS A 1 324 ? 9.709 -9.938 0.308 1.00 86.44 324 LYS A CA 1
ATOM 2537 C C . LYS A 1 324 ? 10.906 -9.081 0.718 1.00 86.44 324 LYS A C 1
ATOM 2539 O O . LYS A 1 324 ? 10.715 -8.145 1.489 1.00 86.44 324 LYS A O 1
ATOM 2544 N N . GLU A 1 325 ? 12.093 -9.372 0.186 1.00 89.12 325 GLU A N 1
ATOM 2545 C CA . GLU A 1 325 ? 13.344 -8.681 0.526 1.00 89.12 325 GLU A CA 1
ATOM 2546 C C . GLU A 1 325 ? 13.339 -7.213 0.076 1.00 89.12 325 GLU A C 1
ATOM 2548 O O . GLU A 1 325 ? 13.963 -6.370 0.712 1.00 89.12 325 GLU A O 1
ATOM 2553 N N . ILE A 1 326 ? 12.557 -6.868 -0.954 1.00 88.19 326 ILE A N 1
ATOM 2554 C CA . ILE A 1 326 ? 12.482 -5.507 -1.517 1.00 88.19 326 ILE A CA 1
ATOM 2555 C C . ILE A 1 326 ? 12.065 -4.479 -0.463 1.00 88.19 326 ILE A C 1
ATOM 2557 O O . ILE A 1 326 ? 12.542 -3.343 -0.463 1.00 88.19 326 ILE A O 1
ATOM 2561 N N . LEU A 1 327 ? 11.137 -4.850 0.423 1.00 87.12 327 LEU A N 1
ATOM 2562 C CA . LEU A 1 327 ? 10.686 -3.943 1.474 1.00 87.12 327 LEU A CA 1
ATOM 2563 C C . LEU A 1 327 ? 11.780 -3.692 2.507 1.00 87.12 327 LEU A C 1
ATOM 2565 O O . LEU A 1 327 ? 11.856 -2.572 3.001 1.00 87.12 327 LEU A O 1
ATOM 2569 N N . ASP A 1 328 ? 12.624 -4.686 2.782 1.00 88.06 328 ASP A N 1
ATOM 2570 C CA . ASP A 1 328 ? 13.730 -4.568 3.727 1.00 88.06 328 ASP A CA 1
ATOM 2571 C C . ASP A 1 328 ? 14.873 -3.741 3.120 1.00 88.06 328 ASP A C 1
ATOM 2573 O O . ASP A 1 328 ? 15.380 -2.824 3.768 1.00 88.06 328 ASP A O 1
ATOM 2577 N N . THR A 1 329 ? 15.235 -3.986 1.856 1.00 89.12 329 THR A N 1
ATOM 2578 C CA . THR A 1 329 ? 16.343 -3.282 1.188 1.00 89.12 329 THR A CA 1
ATOM 2579 C C . THR A 1 329 ? 16.003 -1.837 0.836 1.00 89.12 329 THR A C 1
ATOM 2581 O O . THR A 1 329 ? 16.835 -0.942 0.983 1.00 89.12 329 THR A O 1
ATOM 2584 N N . CYS A 1 330 ? 14.764 -1.571 0.417 1.00 90.31 330 CYS A N 1
ATOM 2585 C CA . CYS A 1 330 ? 14.325 -0.238 0.001 1.00 90.31 330 CYS A CA 1
ATOM 2586 C C . CYS A 1 330 ? 13.568 0.535 1.096 1.00 90.31 330 CYS A C 1
ATOM 2588 O O . CYS A 1 330 ? 13.035 1.612 0.804 1.00 90.31 330 CYS A O 1
ATOM 2590 N N . CYS A 1 331 ? 13.504 0.030 2.338 1.00 91.12 331 CYS A N 1
ATOM 2591 C CA . CYS A 1 331 ? 12.677 0.600 3.412 1.00 91.12 331 CYS A CA 1
ATOM 2592 C C . CYS A 1 331 ? 12.900 2.108 3.606 1.00 91.12 331 CYS A C 1
ATOM 2594 O O . CYS A 1 331 ? 11.930 2.869 3.627 1.00 91.12 331 CYS A O 1
ATOM 2596 N N . GLU A 1 332 ? 14.159 2.551 3.681 1.00 92.38 332 GLU A N 1
ATOM 2597 C CA . GLU A 1 332 ? 14.532 3.955 3.865 1.00 92.38 332 GLU A CA 1
ATOM 2598 C C . GLU A 1 332 ? 14.036 4.858 2.733 1.00 92.38 332 GLU A C 1
ATOM 2600 O O . GLU A 1 332 ? 13.584 5.983 2.961 1.00 92.38 332 GLU A O 1
ATOM 2605 N N . PHE A 1 333 ? 14.151 4.390 1.493 1.00 92.88 333 PHE A N 1
ATOM 2606 C CA . PHE A 1 333 ? 13.754 5.176 0.337 1.00 92.88 333 PHE A CA 1
ATOM 2607 C C . PHE A 1 333 ? 12.228 5.255 0.227 1.00 92.88 333 PHE A C 1
ATOM 2609 O O . PHE A 1 333 ? 11.674 6.333 -0.020 1.00 92.88 333 PHE A O 1
ATOM 2616 N N . ILE A 1 334 ? 11.544 4.127 0.444 1.00 94.06 334 ILE A N 1
ATOM 2617 C CA . ILE A 1 334 ? 10.082 4.048 0.411 1.00 94.06 334 ILE A CA 1
ATOM 2618 C C . ILE A 1 334 ? 9.497 4.953 1.493 1.00 94.06 334 ILE A C 1
ATOM 2620 O O . ILE A 1 334 ? 8.625 5.761 1.181 1.00 94.06 334 ILE A O 1
ATOM 2624 N N . ILE A 1 335 ? 10.003 4.891 2.733 1.00 93.88 335 ILE A N 1
ATOM 2625 C CA . ILE A 1 335 ? 9.476 5.723 3.819 1.00 93.88 335 ILE A CA 1
ATOM 2626 C C . ILE A 1 335 ? 9.672 7.212 3.527 1.00 93.88 335 ILE A C 1
ATOM 2628 O O . ILE A 1 335 ? 8.719 7.972 3.652 1.00 93.88 335 ILE A O 1
ATOM 2632 N N . LYS A 1 336 ? 10.851 7.634 3.045 1.00 93.88 336 LYS A N 1
ATOM 2633 C CA . LYS A 1 336 ? 11.120 9.040 2.694 1.00 93.88 336 LYS A CA 1
ATOM 2634 C C . LYS A 1 336 ? 10.170 9.518 1.592 1.00 93.88 336 LYS A C 1
ATOM 2636 O O . LYS A 1 336 ? 9.615 10.610 1.689 1.00 93.88 336 LYS A O 1
ATOM 2641 N N . SER A 1 337 ? 9.940 8.685 0.577 1.00 93.75 337 SER A N 1
ATOM 2642 C CA . SER A 1 337 ? 9.056 9.005 -0.550 1.00 93.75 337 SER A CA 1
ATOM 2643 C C . SER A 1 337 ? 7.584 9.068 -0.140 1.00 93.75 337 SER A C 1
ATOM 2645 O O . SER A 1 337 ? 6.890 10.020 -0.486 1.00 93.75 337 SER A O 1
ATOM 2647 N N . VAL A 1 338 ? 7.104 8.085 0.624 1.00 94.75 338 VAL A N 1
ATOM 2648 C CA . VAL A 1 338 ? 5.719 8.033 1.109 1.00 94.75 338 VAL A CA 1
ATOM 2649 C C . VAL A 1 338 ? 5.449 9.156 2.107 1.00 94.75 338 VAL A C 1
ATOM 2651 O O . VAL A 1 338 ? 4.425 9.826 1.990 1.00 94.75 338 VAL A O 1
ATOM 2654 N N . SER A 1 339 ? 6.374 9.418 3.034 1.00 93.38 339 SER A N 1
ATOM 2655 C CA . SER A 1 339 ? 6.279 10.558 3.947 1.00 93.38 339 SER A CA 1
ATOM 2656 C C . SER A 1 339 ? 6.166 11.864 3.175 1.00 93.38 339 SER A C 1
ATOM 2658 O O . SER A 1 339 ? 5.236 12.622 3.424 1.00 93.38 339 SER A O 1
ATOM 2660 N N . LYS A 1 340 ? 7.020 12.075 2.165 1.00 93.25 340 LYS A N 1
ATOM 2661 C CA . LYS A 1 340 ? 6.954 13.252 1.291 1.00 93.25 340 LYS A CA 1
ATOM 2662 C C . LYS A 1 340 ? 5.597 13.389 0.594 1.00 93.25 340 LYS A C 1
ATOM 2664 O O . LYS A 1 340 ? 5.038 14.481 0.565 1.00 93.25 340 LYS A O 1
ATOM 2669 N N . ILE A 1 341 ? 5.044 12.298 0.058 1.00 92.75 341 ILE A N 1
ATOM 2670 C CA . ILE A 1 341 ? 3.717 12.301 -0.583 1.00 92.75 341 ILE A CA 1
ATOM 2671 C C . ILE A 1 341 ? 2.630 12.731 0.410 1.00 92.75 341 ILE A C 1
ATOM 2673 O O . ILE A 1 341 ? 1.801 13.573 0.073 1.00 92.75 341 ILE A O 1
ATOM 2677 N N . LEU A 1 342 ? 2.646 12.180 1.625 1.00 91.81 342 LEU A N 1
ATOM 2678 C CA . LEU A 1 342 ? 1.617 12.426 2.636 1.00 91.81 342 LEU A CA 1
ATOM 2679 C C . LEU A 1 342 ? 1.740 13.797 3.318 1.00 91.81 342 LEU A C 1
ATOM 2681 O O . LEU A 1 342 ? 0.728 14.314 3.780 1.00 91.81 342 LEU A O 1
ATOM 2685 N N . THR A 1 343 ? 2.935 14.394 3.376 1.00 89.94 343 THR A N 1
ATOM 2686 C CA . THR A 1 343 ? 3.144 15.716 3.994 1.00 89.94 343 THR A CA 1
ATOM 2687 C C . THR A 1 343 ? 3.097 16.867 2.994 1.00 89.94 343 THR A C 1
ATOM 2689 O O . THR A 1 343 ? 2.517 17.903 3.298 1.00 89.94 343 THR A O 1
ATOM 2692 N N . GLU A 1 344 ? 3.703 16.722 1.811 1.00 89.12 344 GLU A N 1
ATOM 2693 C CA . GLU A 1 344 ? 3.802 17.814 0.827 1.00 89.12 344 GLU A CA 1
ATOM 2694 C C . GLU A 1 344 ? 2.657 17.805 -0.193 1.00 89.12 344 GLU A C 1
ATOM 2696 O O . GLU A 1 344 ? 2.201 18.870 -0.608 1.00 89.12 344 GLU A O 1
ATOM 2701 N N . TYR A 1 345 ? 2.177 16.623 -0.601 1.00 88.75 345 TYR A N 1
ATOM 2702 C CA . TYR A 1 345 ? 1.177 16.483 -1.671 1.00 88.75 345 TYR A CA 1
ATOM 2703 C C . TYR A 1 345 ? -0.102 15.701 -1.297 1.00 88.75 345 TYR A C 1
ATOM 2705 O O . TYR A 1 345 ? -0.686 15.073 -2.187 1.00 88.75 345 TYR A O 1
ATOM 2713 N N . PRO A 1 346 ? -0.616 15.742 -0.049 1.00 85.62 346 PRO A N 1
ATOM 2714 C CA . PRO A 1 346 ? -1.809 14.973 0.319 1.00 85.62 346 PRO A CA 1
ATOM 2715 C C . PRO A 1 346 ? -3.065 15.397 -0.461 1.00 85.62 346 PRO A C 1
ATOM 2717 O O . PRO A 1 346 ? -3.910 14.558 -0.760 1.00 85.62 346 PRO A O 1
ATOM 2720 N N . ALA A 1 347 ? -3.160 16.670 -0.868 1.00 84.31 347 ALA A N 1
ATOM 2721 C CA . ALA A 1 347 ? -4.265 17.201 -1.676 1.00 84.31 347 ALA A CA 1
ATOM 2722 C C . ALA A 1 347 ? -4.391 16.539 -3.059 1.00 84.31 347 ALA A C 1
ATOM 2724 O O . ALA A 1 347 ? -5.480 16.471 -3.629 1.00 84.31 347 ALA A O 1
ATOM 2725 N N . ASN A 1 348 ? -3.267 16.073 -3.607 1.00 86.25 348 ASN A N 1
ATOM 2726 C CA . ASN A 1 348 ? -3.198 15.542 -4.965 1.00 86.25 348 ASN A CA 1
ATOM 2727 C C . ASN A 1 348 ? -3.395 14.021 -5.010 1.00 86.25 348 ASN A C 1
ATOM 2729 O O . ASN A 1 348 ? -3.528 13.470 -6.097 1.00 86.25 348 ASN A O 1
ATOM 2733 N N . LEU A 1 349 ? -3.454 13.352 -3.853 1.00 86.94 349 LEU A N 1
ATOM 2734 C CA . LEU A 1 349 ? -3.731 11.923 -3.746 1.00 86.94 349 LEU A CA 1
ATOM 2735 C C . LEU A 1 349 ? -5.250 11.695 -3.774 1.00 86.94 349 LEU A C 1
ATOM 2737 O O . LEU A 1 349 ? -5.942 11.901 -2.776 1.00 86.94 349 LEU A O 1
ATOM 2741 N N . GLN A 1 350 ? -5.796 11.295 -4.923 1.00 85.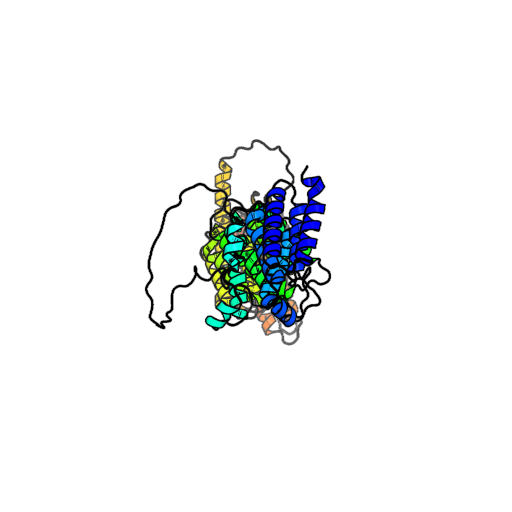88 350 GLN A N 1
ATOM 2742 C CA . GLN A 1 350 ? -7.247 11.224 -5.131 1.00 85.88 350 GLN A CA 1
ATOM 2743 C C . GLN A 1 350 ? -7.786 9.793 -5.181 1.00 85.88 350 GLN A C 1
ATOM 2745 O O . GLN A 1 350 ? -8.981 9.577 -4.963 1.00 85.88 350 GLN A O 1
ATOM 2750 N N . THR A 1 351 ? -6.946 8.800 -5.481 1.00 89.44 351 THR A N 1
ATOM 2751 C CA . THR A 1 351 ? -7.400 7.421 -5.695 1.00 89.44 351 THR A CA 1
ATOM 2752 C C . THR A 1 351 ? -7.441 6.611 -4.401 1.00 89.44 351 THR A C 1
ATOM 2754 O O . THR A 1 351 ? -6.578 6.718 -3.528 1.00 89.44 351 THR A O 1
ATOM 2757 N N . ILE A 1 352 ? -8.425 5.707 -4.301 1.00 89.69 352 ILE A N 1
ATOM 2758 C CA . ILE A 1 352 ? -8.529 4.732 -3.199 1.00 89.69 352 ILE A CA 1
ATOM 2759 C C . ILE A 1 352 ? -7.252 3.882 -3.125 1.00 89.69 352 ILE A C 1
ATOM 2761 O O . ILE A 1 352 ? -6.731 3.616 -2.041 1.00 89.69 352 ILE A O 1
ATOM 2765 N N . LEU A 1 353 ? -6.745 3.459 -4.289 1.00 91.12 353 LEU A N 1
ATOM 2766 C CA . LEU A 1 353 ? -5.533 2.656 -4.398 1.00 91.12 353 LEU A CA 1
ATOM 2767 C C . LEU A 1 353 ? -4.306 3.428 -3.896 1.00 91.12 353 LEU A C 1
ATOM 2769 O O . LEU A 1 353 ? -3.496 2.847 -3.178 1.00 91.12 353 LEU A O 1
ATOM 2773 N N . GLY A 1 354 ? -4.178 4.711 -4.238 1.00 90.88 354 GLY A N 1
ATOM 2774 C CA . GLY A 1 354 ? -3.079 5.571 -3.807 1.00 90.88 354 GLY A CA 1
ATOM 2775 C C . GLY A 1 354 ? -3.036 5.754 -2.294 1.00 90.88 354 GLY A C 1
ATOM 2776 O O . GLY A 1 354 ? -1.994 5.506 -1.683 1.00 90.88 354 GLY A O 1
ATOM 2777 N N . TRP A 1 355 ? -4.177 6.060 -1.668 1.00 93.56 355 TRP A N 1
ATOM 2778 C CA . TRP A 1 355 ? -4.298 6.126 -0.205 1.00 93.56 355 TRP A CA 1
ATOM 2779 C C . TRP A 1 355 ? -3.985 4.790 0.465 1.00 93.56 355 TRP A C 1
ATOM 2781 O O . TRP A 1 355 ? -3.150 4.733 1.369 1.00 93.56 355 TRP A O 1
ATOM 2791 N N . LYS A 1 356 ? -4.599 3.701 -0.012 1.00 93.56 356 LYS A N 1
ATOM 2792 C CA . LYS A 1 356 ? -4.369 2.352 0.519 1.00 93.56 356 LYS A CA 1
ATOM 2793 C C . LYS A 1 356 ? -2.894 1.962 0.447 1.00 93.56 356 LYS A C 1
ATOM 2795 O O . LYS A 1 356 ? -2.353 1.461 1.425 1.00 93.56 356 LYS A O 1
ATOM 2800 N N . SER A 1 357 ? -2.257 2.173 -0.703 1.00 93.88 357 SER A N 1
ATOM 2801 C CA . SER A 1 357 ? -0.871 1.757 -0.943 1.00 93.88 357 SER A CA 1
ATOM 2802 C C . SER A 1 357 ? 0.107 2.612 -0.147 1.00 93.88 357 SER A C 1
ATOM 2804 O O . SER A 1 357 ? 0.990 2.061 0.500 1.00 93.88 357 SER A O 1
ATOM 2806 N N . SER A 1 358 ? -0.086 3.934 -0.125 1.00 94.25 358 SER A N 1
ATOM 2807 C CA . SER A 1 358 ? 0.761 4.861 0.637 1.00 94.25 358 SER A CA 1
ATOM 2808 C C . SER A 1 358 ? 0.696 4.573 2.136 1.00 94.25 358 SER A C 1
ATOM 2810 O O . SER A 1 358 ? 1.730 4.390 2.766 1.00 94.25 358 SER A O 1
ATOM 2812 N N . LEU A 1 359 ? -0.503 4.440 2.712 1.00 94.44 359 LEU A N 1
ATOM 2813 C CA . LEU A 1 359 ? -0.664 4.164 4.145 1.00 94.44 359 LEU A CA 1
ATOM 2814 C C . LEU A 1 359 ? -0.220 2.747 4.531 1.00 94.44 359 LEU A C 1
ATOM 2816 O O . LEU A 1 359 ? 0.334 2.548 5.614 1.00 94.44 359 LEU A O 1
ATOM 2820 N N . HIS A 1 360 ? -0.418 1.762 3.650 1.00 93.38 360 HIS A N 1
ATOM 2821 C CA . HIS A 1 360 ? 0.086 0.411 3.876 1.00 93.38 360 HIS A CA 1
ATOM 2822 C C . HIS A 1 360 ? 1.615 0.378 3.869 1.00 93.38 360 HIS A C 1
ATOM 2824 O O . HIS A 1 360 ? 2.206 -0.150 4.808 1.00 93.38 360 HIS A O 1
ATOM 2830 N N . LEU A 1 361 ? 2.252 0.985 2.863 1.00 92.88 361 LEU A N 1
ATOM 2831 C CA . LEU A 1 361 ? 3.708 1.059 2.784 1.00 92.88 361 LEU A CA 1
ATOM 2832 C C . LEU A 1 361 ? 4.280 1.858 3.956 1.00 92.88 361 LEU A C 1
ATOM 2834 O O . LEU A 1 361 ? 5.198 1.359 4.591 1.00 92.88 361 LEU A O 1
ATOM 2838 N N . LEU A 1 362 ? 3.672 2.989 4.342 1.00 94.06 362 LEU A N 1
ATOM 2839 C CA . LEU A 1 362 ? 4.048 3.740 5.549 1.00 94.06 362 LEU A CA 1
ATOM 2840 C C . LEU A 1 362 ? 4.047 2.843 6.796 1.00 94.06 362 LEU A C 1
ATOM 2842 O O . LEU A 1 362 ? 4.997 2.860 7.575 1.00 94.06 362 LEU A O 1
ATOM 2846 N N . SER A 1 363 ? 2.992 2.039 6.971 1.00 92.00 363 SER A N 1
ATOM 2847 C CA . SER A 1 363 ? 2.857 1.138 8.118 1.00 92.00 363 SER A CA 1
ATOM 2848 C C . SER A 1 363 ? 3.845 -0.020 8.078 1.00 92.00 363 SER A C 1
ATOM 2850 O O . SER A 1 363 ? 4.289 -0.454 9.131 1.00 92.00 363 SER A O 1
ATOM 2852 N N . VAL A 1 364 ? 4.172 -0.564 6.904 1.00 90.38 364 VAL A N 1
ATOM 2853 C CA . VAL A 1 364 ? 5.083 -1.711 6.792 1.00 90.38 364 VAL A CA 1
ATOM 2854 C C . VAL A 1 364 ? 6.534 -1.256 6.893 1.00 90.38 364 VAL A C 1
ATOM 2856 O O . VAL A 1 364 ? 7.259 -1.750 7.751 1.00 90.38 364 VAL A O 1
ATOM 2859 N N . THR A 1 365 ? 6.946 -0.263 6.104 1.00 88.31 365 THR A N 1
ATOM 2860 C CA . THR A 1 365 ? 8.328 0.234 6.116 1.00 88.31 365 THR A CA 1
ATOM 2861 C C . THR A 1 365 ? 8.632 1.067 7.351 1.00 88.31 365 THR A C 1
ATOM 2863 O O . THR A 1 365 ? 9.791 1.185 7.722 1.00 88.31 365 THR A O 1
ATOM 2866 N N . GLY A 1 366 ? 7.623 1.626 8.024 1.00 84.31 366 GLY A N 1
ATOM 2867 C CA . GLY A 1 366 ? 7.776 2.328 9.299 1.00 84.31 366 GLY A CA 1
ATOM 2868 C C . GLY A 1 366 ? 7.889 1.405 10.519 1.00 84.31 366 GLY A C 1
ATOM 2869 O O . GLY A 1 366 ? 8.009 1.895 11.635 1.00 84.31 366 GLY A O 1
ATOM 2870 N N . ARG A 1 367 ? 7.843 0.075 10.353 1.00 82.75 367 ARG A N 1
ATOM 2871 C CA . ARG A 1 367 ? 8.062 -0.886 11.456 1.00 82.75 367 ARG A CA 1
ATOM 2872 C C . ARG A 1 367 ? 9.531 -1.129 11.770 1.00 82.75 367 ARG A C 1
ATOM 2874 O O . ARG A 1 367 ? 9.828 -1.668 12.838 1.00 82.75 367 ARG A O 1
ATOM 2881 N N . HIS A 1 368 ? 10.433 -0.761 10.864 1.00 84.62 368 HIS A N 1
ATOM 2882 C CA . HIS A 1 368 ? 11.863 -0.937 11.078 1.00 84.62 368 HIS A CA 1
ATOM 2883 C C . HIS A 1 368 ? 12.376 0.092 12.097 1.00 84.62 368 HIS A C 1
ATOM 2885 O O . HIS A 1 368 ? 11.959 1.250 12.048 1.00 84.62 368 HIS A O 1
ATOM 2891 N N . PRO A 1 369 ? 13.281 -0.291 13.018 1.00 82.06 369 PRO A N 1
ATOM 2892 C CA . PRO A 1 369 ? 13.780 0.614 14.057 1.00 82.06 369 PRO A CA 1
ATOM 2893 C C . PRO A 1 369 ? 14.374 1.921 13.516 1.00 82.06 369 PRO A C 1
ATOM 2895 O O . PRO A 1 369 ? 14.220 2.966 14.138 1.00 82.06 369 PRO A O 1
ATOM 2898 N N . GLU A 1 370 ? 15.018 1.864 12.350 1.00 84.38 370 GLU A N 1
ATOM 2899 C CA . GLU A 1 370 ? 15.710 2.995 11.719 1.00 84.38 370 GLU A CA 1
ATOM 2900 C C . GLU A 1 370 ? 14.743 4.027 11.120 1.00 84.38 370 GLU A C 1
ATOM 2902 O O . GLU A 1 370 ? 14.997 5.230 11.146 1.00 84.38 370 GLU A O 1
ATOM 2907 N N . THR A 1 371 ? 13.600 3.571 10.610 1.00 88.56 371 THR A N 1
ATOM 2908 C CA . THR A 1 371 ? 12.612 4.388 9.888 1.00 88.56 371 THR A CA 1
ATOM 2909 C C . THR A 1 371 ? 11.374 4.716 10.725 1.00 88.56 371 THR A C 1
ATOM 2911 O O . THR A 1 371 ? 10.549 5.537 10.308 1.00 88.56 371 THR A O 1
ATOM 2914 N N . TYR A 1 372 ? 11.241 4.101 11.904 1.00 89.69 372 TYR A N 1
ATOM 2915 C CA . TYR A 1 372 ? 10.071 4.206 12.773 1.00 89.69 372 TYR A CA 1
ATOM 2916 C C . TYR A 1 372 ? 9.719 5.651 13.127 1.00 89.69 372 TYR A C 1
ATOM 2918 O O . TYR A 1 372 ? 8.564 6.057 12.983 1.00 89.69 372 TYR A O 1
ATOM 2926 N N . GLU A 1 373 ? 10.709 6.449 13.534 1.00 89.88 373 GLU A N 1
ATOM 2927 C CA . GLU A 1 373 ? 10.483 7.850 13.903 1.00 89.88 373 GLU A CA 1
ATOM 2928 C C . GLU A 1 373 ? 9.900 8.653 12.739 1.00 89.88 373 GLU A C 1
ATOM 2930 O O . GLU A 1 373 ? 8.924 9.381 12.915 1.00 89.88 373 GLU A O 1
ATOM 2935 N N . LEU A 1 374 ? 10.438 8.494 11.527 1.00 91.94 374 LEU A N 1
ATOM 2936 C CA . LEU A 1 374 ? 9.930 9.213 10.362 1.00 91.94 374 LEU A CA 1
ATOM 2937 C C . LEU A 1 374 ? 8.489 8.794 10.038 1.00 91.94 374 LEU A C 1
ATOM 2939 O O . LEU A 1 374 ? 7.631 9.653 9.827 1.00 91.94 374 LEU A O 1
ATOM 2943 N N . GLY A 1 375 ? 8.214 7.487 10.038 1.00 91.94 375 GLY A N 1
ATOM 2944 C CA . GLY A 1 375 ? 6.896 6.946 9.711 1.00 91.94 375 GLY A CA 1
ATOM 2945 C C . GLY A 1 375 ? 5.813 7.370 10.699 1.00 91.94 375 GLY A C 1
ATOM 2946 O O . GLY A 1 375 ? 4.769 7.883 10.293 1.00 91.94 375 GLY A O 1
ATOM 2947 N N . VAL A 1 376 ? 6.081 7.232 11.999 1.00 92.31 376 VAL A N 1
ATOM 2948 C CA . VAL A 1 376 ? 5.124 7.598 13.051 1.00 92.31 376 VAL A CA 1
ATOM 2949 C C . VAL A 1 376 ? 4.900 9.099 13.123 1.00 92.31 376 VAL A C 1
ATOM 2951 O O . VAL A 1 376 ? 3.757 9.529 13.264 1.00 92.31 376 VAL A O 1
ATOM 2954 N N . ASN A 1 377 ? 5.949 9.914 12.993 1.00 92.38 377 ASN A N 1
ATOM 2955 C CA . ASN A 1 377 ? 5.784 11.367 13.009 1.00 92.38 377 ASN A CA 1
ATOM 2956 C C . ASN A 1 377 ? 4.971 11.845 11.800 1.00 92.38 377 ASN A C 1
ATOM 2958 O O . ASN A 1 377 ? 4.068 12.657 11.972 1.00 92.38 377 ASN A O 1
ATOM 2962 N N . THR A 1 378 ? 5.206 11.269 10.617 1.00 93.00 378 THR A N 1
ATOM 2963 C CA . THR A 1 378 ? 4.406 11.551 9.412 1.00 93.00 378 THR A CA 1
ATOM 2964 C C . THR A 1 378 ? 2.934 11.200 9.639 1.00 93.00 378 THR A C 1
ATOM 2966 O O . THR A 1 378 ? 2.054 12.005 9.341 1.00 93.00 378 THR A O 1
ATOM 2969 N N . PHE A 1 379 ? 2.655 10.018 10.200 1.00 94.19 379 PHE A N 1
ATOM 2970 C CA . PHE A 1 379 ? 1.287 9.594 10.495 1.00 94.19 379 PHE A CA 1
ATOM 2971 C C . PHE A 1 379 ? 0.595 10.520 11.508 1.00 94.19 379 PHE A C 1
ATOM 2973 O O . PHE A 1 379 ? -0.547 10.928 11.296 1.00 94.19 379 PHE A O 1
ATOM 2980 N N . ILE A 1 380 ? 1.291 10.878 12.593 1.00 92.56 380 ILE A N 1
ATOM 2981 C CA . ILE A 1 380 ? 0.770 11.787 13.619 1.00 92.56 380 ILE A CA 1
ATOM 2982 C C . ILE A 1 380 ? 0.445 13.152 13.007 1.00 92.56 380 ILE A C 1
ATOM 2984 O O . ILE A 1 380 ? -0.644 13.655 13.253 1.00 92.56 380 ILE A O 1
ATOM 2988 N N . THR A 1 381 ? 1.334 13.728 12.192 1.00 92.50 381 THR A N 1
ATOM 2989 C CA . THR A 1 381 ? 1.080 15.008 11.512 1.00 92.50 381 THR A CA 1
ATOM 2990 C C . THR A 1 381 ? -0.145 14.927 10.603 1.00 92.50 381 THR A C 1
ATOM 2992 O O . THR A 1 381 ? -1.043 15.754 10.727 1.00 92.50 381 THR A O 1
ATOM 2995 N N . LEU A 1 382 ? -0.242 13.884 9.768 1.00 92.12 382 LEU A N 1
ATOM 2996 C CA . LEU A 1 382 ? -1.379 13.688 8.863 1.00 92.12 382 LEU A CA 1
ATOM 2997 C C . LEU A 1 382 ? -2.719 13.650 9.616 1.00 92.12 382 LEU A C 1
ATOM 2999 O O . LEU A 1 382 ? -3.692 14.276 9.195 1.00 92.12 382 LEU A O 1
ATOM 3003 N N . MET A 1 383 ? -2.774 12.914 10.729 1.00 91.62 383 MET A N 1
ATOM 3004 C CA . MET A 1 383 ? -4.001 12.771 11.512 1.00 91.62 383 MET A CA 1
ATOM 3005 C C . MET A 1 383 ? -4.297 13.977 12.409 1.00 91.62 383 MET A C 1
ATOM 3007 O O . MET A 1 383 ? -5.467 14.265 12.638 1.00 91.62 383 MET A O 1
ATOM 3011 N N . SER A 1 384 ? -3.278 14.680 12.917 1.00 88.62 384 SER A N 1
ATOM 3012 C CA . SER A 1 384 ? -3.467 15.910 13.699 1.00 88.62 384 SER A CA 1
ATOM 3013 C C . SER A 1 384 ? -3.983 17.068 12.845 1.00 88.62 384 SER A C 1
ATOM 3015 O O . SER A 1 384 ? -4.823 17.825 13.324 1.00 88.62 384 SER A O 1
ATOM 3017 N N . ASP A 1 385 ? -3.529 17.188 11.594 1.00 84.94 385 ASP A N 1
ATOM 3018 C CA . ASP A 1 385 ? -4.012 18.233 10.686 1.00 84.94 385 ASP A CA 1
ATOM 3019 C C . ASP A 1 385 ? -5.443 17.952 10.208 1.00 84.94 385 ASP A C 1
ATOM 3021 O O . ASP A 1 385 ? -6.202 18.889 9.972 1.00 84.94 385 ASP A O 1
ATOM 3025 N N . ALA A 1 386 ? -5.817 16.673 10.059 1.00 82.06 386 ALA A N 1
ATOM 3026 C CA . ALA A 1 386 ? -7.146 16.160 9.689 1.00 82.06 386 ALA A CA 1
ATOM 3027 C C . ALA A 1 386 ? -7.773 16.702 8.380 1.00 82.06 386 ALA A C 1
ATOM 3029 O O . ALA A 1 386 ? -8.802 16.197 7.939 1.00 82.06 386 ALA A O 1
ATOM 3030 N N . THR A 1 387 ? -7.144 17.667 7.709 1.00 82.81 387 THR A N 1
ATOM 3031 C CA . THR A 1 387 ? -7.647 18.363 6.511 1.00 82.81 387 THR A CA 1
ATOM 3032 C C . THR A 1 387 ? -7.849 17.445 5.309 1.00 82.81 387 THR A C 1
ATOM 3034 O O . THR A 1 387 ? -8.824 17.584 4.575 1.00 82.81 387 THR A O 1
ATOM 3037 N N . TYR A 1 388 ? -6.933 16.497 5.109 1.00 83.12 388 TYR A N 1
ATOM 3038 C CA . TYR A 1 388 ? -6.956 15.559 3.983 1.00 83.12 388 TYR A CA 1
ATOM 3039 C C . TYR A 1 388 ? -7.495 14.180 4.365 1.00 83.12 388 TYR A C 1
ATOM 3041 O O . TYR A 1 388 ? -7.567 13.280 3.524 1.00 83.12 388 TYR A O 1
ATOM 3049 N N . VAL A 1 389 ? -7.888 13.993 5.627 1.00 86.62 389 VAL A N 1
ATOM 3050 C CA . VAL A 1 389 ? -8.585 12.784 6.057 1.00 86.62 389 VAL A CA 1
ATOM 3051 C C . VAL A 1 389 ? -10.021 12.889 5.556 1.00 86.62 389 VAL A C 1
ATOM 3053 O O . VAL A 1 389 ? -10.727 13.859 5.803 1.00 86.62 389 VAL A O 1
ATOM 3056 N N . SER A 1 390 ? -10.447 11.891 4.796 1.00 86.88 390 SER A N 1
ATOM 3057 C CA . SER A 1 390 ? -11.750 11.832 4.152 1.00 86.88 390 SER A CA 1
ATOM 3058 C C . SER A 1 390 ? -12.399 10.478 4.402 1.00 86.88 390 SER A C 1
ATOM 3060 O O . SER A 1 390 ? -11.764 9.510 4.829 1.00 86.88 390 SER A O 1
ATOM 3062 N N . ARG A 1 391 ? -13.676 10.375 4.036 1.00 84.81 391 ARG A N 1
ATOM 3063 C CA . ARG A 1 391 ? -14.455 9.131 4.098 1.00 84.81 391 ARG A CA 1
ATOM 3064 C C . ARG A 1 391 ? -13.734 7.960 3.417 1.00 84.81 391 ARG A C 1
ATOM 3066 O O . ARG A 1 391 ? -13.791 6.834 3.893 1.00 84.81 391 ARG A O 1
ATOM 3073 N N . ILE A 1 392 ? -13.016 8.232 2.330 1.00 83.62 392 ILE A N 1
ATOM 3074 C CA . ILE A 1 392 ? -12.360 7.217 1.503 1.00 83.62 392 ILE A CA 1
ATOM 3075 C C . ILE A 1 392 ? -11.102 6.646 2.173 1.00 83.62 392 ILE A C 1
ATOM 3077 O O . ILE A 1 392 ? -10.827 5.451 2.043 1.00 83.62 392 ILE A O 1
ATOM 3081 N N . ASN A 1 393 ? -10.325 7.484 2.866 1.00 90.31 393 ASN A N 1
ATOM 3082 C CA . ASN A 1 393 ? -9.021 7.089 3.404 1.00 90.31 393 ASN A CA 1
ATOM 3083 C C . ASN A 1 393 ? -9.046 6.715 4.893 1.00 90.31 393 ASN A C 1
ATOM 3085 O O . ASN A 1 393 ? -8.157 5.988 5.333 1.00 90.31 393 ASN A O 1
ATOM 3089 N N . TYR A 1 394 ? -10.085 7.112 5.636 1.00 91.69 394 TYR A N 1
ATOM 3090 C CA . TYR A 1 394 ? -10.195 6.902 7.082 1.00 91.69 394 TYR A CA 1
ATOM 3091 C C . TYR A 1 394 ? -9.935 5.451 7.505 1.00 91.69 394 TYR A C 1
ATOM 3093 O O . TYR A 1 394 ? -9.135 5.178 8.398 1.00 91.69 394 TYR A O 1
ATOM 3101 N N . ALA A 1 395 ? -10.549 4.497 6.801 1.00 91.56 395 ALA A N 1
ATOM 3102 C CA . ALA A 1 395 ? -10.386 3.075 7.078 1.00 91.56 395 ALA A CA 1
ATOM 3103 C C . ALA A 1 395 ? -8.923 2.606 6.959 1.00 91.56 395 ALA A C 1
ATOM 3105 O O . ALA A 1 395 ? -8.520 1.711 7.697 1.00 91.56 395 ALA A O 1
ATOM 3106 N N . TYR A 1 396 ? -8.143 3.185 6.044 1.00 93.19 396 TYR A N 1
ATOM 3107 C CA . TYR A 1 396 ? -6.722 2.874 5.874 1.00 93.19 396 TYR A CA 1
ATOM 3108 C C . TYR A 1 396 ? -5.851 3.612 6.896 1.00 93.19 396 TYR A C 1
ATOM 3110 O O . TYR A 1 396 ? -4.824 3.076 7.304 1.00 93.19 396 TYR A O 1
ATOM 3118 N N . CYS A 1 397 ? -6.261 4.805 7.344 1.00 93.75 397 CYS A N 1
ATOM 3119 C CA . CYS A 1 397 ? -5.595 5.516 8.437 1.00 93.75 397 CYS A CA 1
ATOM 3120 C C . CYS A 1 397 ? -5.679 4.715 9.740 1.00 93.75 397 CYS A C 1
ATOM 3122 O O . CYS A 1 397 ? -4.667 4.555 10.419 1.00 93.75 397 CYS A O 1
ATOM 3124 N N . VAL A 1 398 ? -6.853 4.145 10.039 1.00 93.31 398 VAL A N 1
ATOM 3125 C CA . VAL A 1 398 ? -7.054 3.229 11.173 1.00 93.31 398 VAL A CA 1
ATOM 3126 C C . VAL A 1 398 ? -6.102 2.034 11.064 1.00 93.31 398 VAL A C 1
ATOM 3128 O O . VAL A 1 398 ? -5.309 1.796 11.972 1.00 93.31 398 VAL A O 1
ATOM 3131 N N . ASP A 1 399 ? -6.101 1.324 9.931 1.00 92.44 399 ASP A N 1
ATOM 3132 C CA . ASP A 1 399 ? -5.225 0.158 9.736 1.00 92.44 399 ASP A CA 1
ATOM 3133 C C . ASP A 1 399 ? -3.730 0.519 9.883 1.00 92.44 399 ASP A C 1
ATOM 3135 O O . ASP A 1 399 ? -2.953 -0.237 10.472 1.00 92.44 399 ASP A O 1
ATOM 3139 N N . CYS A 1 400 ? -3.326 1.691 9.378 1.00 93.44 400 CYS A N 1
ATOM 3140 C CA . CYS A 1 400 ? -1.959 2.198 9.472 1.00 93.44 400 CYS A CA 1
ATOM 3141 C C . CYS A 1 400 ? -1.547 2.472 10.926 1.00 93.44 400 CYS A C 1
ATOM 3143 O O . CYS A 1 400 ? -0.505 1.980 11.370 1.00 93.44 400 CYS A O 1
ATOM 3145 N N . ALA A 1 401 ? -2.395 3.184 11.674 1.00 92.19 401 ALA A N 1
ATOM 3146 C CA . ALA A 1 401 ? -2.187 3.537 13.075 1.00 92.19 401 ALA A CA 1
ATOM 3147 C C . ALA A 1 401 ? -1.955 2.303 13.948 1.00 92.19 401 ALA A C 1
ATOM 3149 O O . ALA A 1 401 ? -0.966 2.206 14.677 1.00 92.19 401 ALA A O 1
ATOM 3150 N N . PHE A 1 402 ? -2.843 1.317 13.827 1.00 89.12 402 PHE A N 1
ATOM 3151 C CA . PHE A 1 402 ? -2.754 0.090 14.607 1.00 89.12 402 PHE A CA 1
ATOM 3152 C C . PHE A 1 402 ? -1.581 -0.791 14.176 1.00 89.12 402 PHE A C 1
ATOM 3154 O O . PHE A 1 402 ? -1.031 -1.523 14.997 1.00 89.12 402 PHE A O 1
ATOM 3161 N N . GLY A 1 403 ? -1.116 -0.658 12.931 1.00 87.62 403 GLY A N 1
ATOM 3162 C CA . GLY A 1 403 ? 0.147 -1.244 12.501 1.00 87.62 403 GLY A CA 1
ATOM 3163 C C . GLY A 1 403 ? 1.370 -0.708 13.258 1.00 87.62 403 GLY A C 1
ATOM 3164 O O . GLY A 1 403 ? 2.301 -1.479 13.485 1.00 87.62 403 GLY A O 1
ATOM 3165 N N . PHE A 1 404 ? 1.359 0.557 13.694 1.00 89.56 404 PHE A N 1
ATOM 3166 C CA . PHE A 1 404 ? 2.406 1.128 14.552 1.00 89.56 404 PHE A CA 1
ATOM 3167 C C . PHE A 1 404 ? 2.233 0.741 16.024 1.00 89.56 404 PHE A C 1
ATOM 3169 O O . PHE A 1 404 ? 3.200 0.342 16.675 1.00 89.56 404 PHE A O 1
ATOM 3176 N N . VAL A 1 405 ? 1.002 0.789 16.545 1.00 88.06 405 VAL A N 1
ATOM 3177 C CA . VAL A 1 405 ? 0.718 0.455 17.954 1.00 88.06 405 VAL A CA 1
ATOM 3178 C C . VAL A 1 405 ? 1.002 -1.022 18.262 1.00 88.06 405 VAL A C 1
ATOM 3180 O O . VAL A 1 405 ? 1.461 -1.348 19.355 1.00 88.06 405 VAL A O 1
ATOM 3183 N N . ALA A 1 406 ? 0.802 -1.925 17.295 1.00 85.44 406 ALA A N 1
ATOM 3184 C CA . ALA A 1 406 ? 1.057 -3.359 17.458 1.00 85.44 406 ALA A CA 1
ATOM 3185 C C . ALA A 1 406 ? 2.551 -3.736 17.577 1.00 85.44 406 ALA A C 1
ATOM 3187 O O . ALA A 1 406 ? 2.879 -4.893 17.863 1.00 85.44 406 ALA A O 1
ATOM 3188 N N . LEU A 1 407 ? 3.477 -2.797 17.355 1.00 84.44 407 LEU A N 1
ATOM 3189 C CA . LEU A 1 407 ? 4.912 -3.056 17.444 1.00 84.44 407 LEU A CA 1
ATOM 3190 C C . LEU A 1 407 ? 5.363 -3.318 18.885 1.00 84.44 407 LEU A C 1
ATOM 3192 O O . LEU A 1 407 ? 5.095 -2.552 19.804 1.00 84.44 407 LEU A O 1
ATOM 3196 N N . LYS A 1 408 ? 6.144 -4.386 19.086 1.00 75.62 408 LYS A N 1
ATOM 3197 C CA . LYS A 1 408 ? 6.624 -4.775 20.426 1.00 75.62 408 LYS A CA 1
ATOM 3198 C C . LYS A 1 408 ? 7.601 -3.778 21.050 1.00 75.62 408 LYS A C 1
ATOM 3200 O O . LYS A 1 408 ? 7.680 -3.737 22.276 1.00 75.62 408 LYS A O 1
ATOM 3205 N N . ASN A 1 409 ? 8.329 -3.009 20.238 1.00 75.12 409 ASN A N 1
ATOM 3206 C CA . ASN A 1 409 ? 9.427 -2.133 20.668 1.00 75.12 409 ASN A CA 1
ATOM 3207 C C . ASN A 1 409 ? 9.129 -0.635 20.470 1.00 75.12 409 ASN A C 1
ATOM 3209 O O . ASN A 1 409 ? 10.039 0.177 20.585 1.00 75.12 409 ASN A O 1
ATOM 3213 N N . SER A 1 410 ? 7.880 -0.248 20.200 1.00 82.44 410 SER A N 1
ATOM 3214 C CA . SER A 1 410 ? 7.528 1.162 20.005 1.00 82.44 410 SER A CA 1
ATOM 3215 C C . SER A 1 410 ? 7.565 1.965 21.322 1.00 82.44 410 SER A C 1
ATOM 3217 O O . SER A 1 410 ? 7.249 1.417 22.388 1.00 82.44 410 SER A O 1
ATOM 3219 N N . PRO A 1 411 ? 7.955 3.253 21.289 1.00 86.69 411 PRO A N 1
ATOM 3220 C CA . PRO A 1 411 ? 7.890 4.156 22.434 1.00 86.69 411 PRO A CA 1
ATOM 3221 C C . PRO A 1 411 ? 6.443 4.364 22.896 1.00 86.69 411 PRO A C 1
ATOM 3223 O O . PRO A 1 411 ? 5.550 4.638 22.092 1.00 86.69 411 PRO A O 1
ATOM 3226 N N . LEU A 1 412 ? 6.226 4.250 24.211 1.00 88.56 412 LEU A N 1
ATOM 3227 C CA . LEU A 1 412 ? 4.896 4.310 24.822 1.00 88.56 412 LEU A CA 1
ATOM 3228 C C . LEU A 1 412 ? 4.186 5.636 24.514 1.00 88.56 412 LEU A C 1
ATOM 3230 O O . LEU A 1 412 ? 3.053 5.614 24.053 1.00 88.56 412 LEU A O 1
ATOM 3234 N N . GLU A 1 413 ? 4.870 6.770 24.679 1.00 90.50 413 GLU A N 1
ATOM 3235 C CA . GLU A 1 413 ? 4.307 8.113 24.460 1.00 90.50 413 GLU A CA 1
ATOM 3236 C C . GLU A 1 413 ? 3.687 8.283 23.066 1.00 90.50 413 GLU A C 1
ATOM 3238 O O . GLU A 1 413 ? 2.596 8.835 22.925 1.00 90.50 413 GLU A O 1
ATOM 3243 N N . LYS A 1 414 ? 4.352 7.768 22.023 1.00 90.62 414 LYS A N 1
ATOM 3244 C CA . LYS A 1 414 ? 3.849 7.846 20.645 1.00 90.62 414 LYS A CA 1
ATOM 3245 C C . LYS A 1 414 ? 2.612 6.972 20.453 1.00 90.62 414 LYS A C 1
ATOM 3247 O O . LYS A 1 414 ? 1.669 7.415 19.809 1.00 90.62 414 LYS A O 1
ATOM 3252 N N . ASN A 1 415 ? 2.593 5.766 21.027 1.00 91.56 415 ASN A N 1
ATOM 3253 C CA . ASN A 1 415 ? 1.430 4.879 20.947 1.00 91.56 415 ASN A CA 1
ATOM 3254 C C . ASN A 1 415 ? 0.208 5.493 21.633 1.00 91.56 415 ASN A C 1
ATOM 3256 O O . ASN A 1 415 ? -0.873 5.478 21.054 1.00 91.56 415 ASN A O 1
ATOM 3260 N N . LEU A 1 416 ? 0.383 6.063 22.830 1.00 92.50 416 LEU A N 1
ATOM 3261 C CA . LEU A 1 416 ? -0.701 6.740 23.548 1.00 92.50 416 LEU A CA 1
ATOM 3262 C C . LEU A 1 416 ? -1.232 7.925 22.733 1.00 92.50 416 LEU A C 1
ATOM 3264 O O . LEU A 1 416 ? -2.433 8.019 22.504 1.00 92.50 416 LEU A O 1
ATOM 3268 N N . LYS A 1 417 ? -0.333 8.745 22.170 1.00 93.75 417 LYS A N 1
ATOM 3269 C CA . LYS A 1 417 ? -0.713 9.856 21.288 1.00 93.75 417 LYS A CA 1
ATOM 3270 C C . LYS A 1 417 ? -1.488 9.393 20.047 1.00 93.75 417 LYS A C 1
ATOM 3272 O O . LYS A 1 417 ? -2.443 10.054 19.653 1.00 93.75 417 LYS A O 1
ATOM 3277 N N . ILE A 1 418 ? -1.104 8.272 19.429 1.00 93.31 418 ILE A N 1
ATOM 3278 C CA . ILE A 1 418 ? -1.847 7.691 18.298 1.00 93.31 418 ILE A CA 1
ATOM 3279 C C . ILE A 1 418 ? -3.259 7.280 18.737 1.00 93.31 418 ILE A C 1
ATOM 3281 O O . ILE A 1 418 ? -4.218 7.608 18.043 1.00 93.31 418 ILE A O 1
ATOM 3285 N N . LEU A 1 419 ? -3.397 6.592 19.875 1.00 93.94 419 LEU A N 1
ATOM 3286 C CA . LEU A 1 419 ? -4.700 6.166 20.401 1.00 93.94 419 LEU A CA 1
ATOM 3287 C C . LEU A 1 419 ? -5.604 7.364 20.729 1.00 93.94 419 LEU A C 1
ATOM 3289 O O . LEU A 1 419 ? -6.793 7.332 20.412 1.00 93.94 419 LEU A O 1
ATOM 3293 N N . ASP A 1 420 ? -5.038 8.440 21.279 1.00 94.06 420 ASP A N 1
ATOM 3294 C CA . ASP A 1 420 ? -5.770 9.678 21.561 1.00 94.06 420 ASP A CA 1
ATOM 3295 C C . ASP A 1 420 ? -6.266 10.342 20.276 1.00 94.06 420 ASP A C 1
ATOM 3297 O O . ASP A 1 420 ? -7.463 10.594 20.145 1.00 94.06 420 ASP A O 1
ATOM 3301 N N . ILE A 1 421 ? -5.389 10.525 19.285 1.00 93.75 421 ILE A N 1
ATOM 3302 C CA . ILE A 1 421 ? -5.760 11.108 17.987 1.00 93.75 421 ILE A CA 1
ATOM 3303 C C . ILE A 1 421 ? -6.829 10.257 17.286 1.00 93.75 421 ILE A C 1
ATOM 3305 O O . ILE A 1 421 ? -7.770 10.793 16.701 1.00 93.75 421 ILE A O 1
ATOM 3309 N N . LEU A 1 422 ? -6.721 8.927 17.356 1.00 93.69 422 LEU A N 1
ATOM 3310 C CA . LEU A 1 422 ? -7.737 8.027 16.815 1.00 93.69 422 LEU A CA 1
ATOM 3311 C C . LEU A 1 422 ? -9.079 8.175 17.536 1.00 93.69 422 LEU A C 1
ATOM 3313 O O . LEU A 1 422 ? -10.110 8.194 16.868 1.00 93.69 422 LEU A O 1
ATOM 3317 N N . SER A 1 423 ? -9.086 8.320 18.863 1.00 93.06 423 SER A N 1
ATOM 3318 C CA . SER A 1 423 ? -10.327 8.571 19.604 1.00 93.06 423 SER A CA 1
ATOM 3319 C C . SER A 1 423 ? -10.965 9.907 19.217 1.00 93.06 423 SER A C 1
ATOM 3321 O O . SER A 1 423 ? -12.166 9.969 18.972 1.00 93.06 423 SER A O 1
ATOM 3323 N N . ASP A 1 424 ? -10.155 10.956 19.051 1.00 93.00 424 ASP A N 1
ATOM 3324 C CA . ASP A 1 424 ? -10.620 12.288 18.651 1.00 93.00 424 ASP A CA 1
ATOM 3325 C C . ASP A 1 424 ? -11.103 12.336 17.197 1.00 93.00 424 ASP A C 1
ATOM 3327 O O . ASP A 1 424 ? -11.935 13.174 16.844 1.00 93.00 424 ASP A O 1
ATOM 3331 N N . SER A 1 425 ? -10.645 11.403 16.356 1.00 92.75 425 SER A N 1
ATOM 3332 C CA . SER A 1 425 ? -11.065 11.304 14.956 1.00 92.75 425 SER A CA 1
ATOM 3333 C C . SER A 1 425 ? -12.554 10.972 14.782 1.00 92.75 425 SER A C 1
ATOM 3335 O O . SER A 1 425 ? -13.099 11.186 13.699 1.00 92.75 425 SER A O 1
ATOM 3337 N N . VAL A 1 426 ? -13.242 10.521 15.840 1.00 90.44 426 VAL A N 1
ATOM 3338 C CA . VAL A 1 426 ? -14.705 10.352 15.846 1.00 90.44 426 VAL A CA 1
ATOM 3339 C C . VAL A 1 426 ? -15.419 11.676 15.563 1.00 90.44 426 VAL A C 1
ATOM 3341 O O . VAL A 1 426 ? -16.427 11.671 14.863 1.00 90.44 426 VAL A O 1
ATOM 3344 N N . ASN A 1 427 ? -14.854 12.818 15.972 1.00 90.12 427 ASN A N 1
ATOM 3345 C CA . ASN A 1 427 ? -15.408 14.137 15.645 1.00 90.12 427 ASN A CA 1
ATOM 3346 C C . ASN A 1 427 ? -15.519 14.367 14.127 1.00 90.12 427 ASN A C 1
ATOM 3348 O O . ASN A 1 427 ? -16.478 14.984 13.665 1.00 90.12 427 ASN A O 1
ATOM 3352 N N . LEU A 1 428 ? -14.581 13.823 13.338 1.00 87.38 428 LEU A N 1
ATOM 3353 C CA . LEU A 1 428 ? -14.639 13.885 11.873 1.00 87.38 428 LEU A CA 1
ATOM 3354 C C . LEU A 1 428 ? -15.800 13.048 11.332 1.00 87.38 428 LEU A C 1
ATOM 3356 O O . LEU A 1 428 ? -16.511 13.491 10.433 1.00 87.38 428 LEU A O 1
ATOM 3360 N N . LEU A 1 429 ? -16.026 11.856 11.898 1.00 87.19 429 LEU A N 1
ATOM 3361 C CA . LEU A 1 429 ? -17.165 11.008 11.532 1.00 87.19 429 LEU A CA 1
ATOM 3362 C C . LEU A 1 429 ? -18.487 11.722 11.824 1.00 87.19 429 LEU A C 1
ATOM 3364 O O . LEU A 1 429 ? -19.382 11.722 10.977 1.00 87.19 429 LEU A O 1
ATOM 3368 N N . THR A 1 430 ? -18.584 12.360 12.991 1.00 85.44 430 THR A N 1
ATOM 3369 C CA . THR A 1 430 ? -19.744 13.151 13.404 1.00 85.44 430 THR A CA 1
ATOM 3370 C C . THR A 1 430 ? -19.998 14.311 12.447 1.00 85.44 430 THR A C 1
ATOM 3372 O O . THR A 1 430 ? -21.119 14.478 11.967 1.00 85.44 430 THR A O 1
ATOM 3375 N N . GLN A 1 431 ? -18.957 15.074 12.103 1.00 85.50 431 GLN A N 1
ATOM 3376 C CA . GLN A 1 431 ? -19.060 16.169 11.139 1.00 85.50 431 GLN A CA 1
ATOM 3377 C C . GLN A 1 431 ? -19.553 15.669 9.775 1.00 85.50 431 GLN A C 1
ATOM 3379 O O . GLN A 1 431 ? -20.502 16.213 9.217 1.00 85.50 431 GLN A O 1
ATOM 3384 N N . TRP A 1 432 ? -18.977 14.578 9.264 1.00 85.56 432 TRP A N 1
ATOM 3385 C CA . TRP A 1 432 ? -19.391 14.008 7.982 1.00 85.56 432 TRP A CA 1
ATOM 3386 C C . TRP A 1 432 ? -20.829 13.488 7.984 1.00 85.56 432 TRP A C 1
ATOM 3388 O O . TRP A 1 432 ? -21.474 13.508 6.932 1.00 85.56 432 TRP A O 1
ATOM 3398 N N . CYS A 1 433 ? -21.318 13.006 9.128 1.00 80.75 433 CYS A N 1
ATOM 3399 C CA . CYS A 1 433 ? -22.707 12.594 9.296 1.00 80.75 433 CYS A CA 1
ATOM 3400 C C . CYS A 1 433 ? -23.651 13.806 9.202 1.00 80.75 433 CYS A C 1
ATOM 3402 O O . CYS A 1 433 ? -24.602 13.782 8.419 1.00 80.75 433 CYS A O 1
ATOM 3404 N N . LYS A 1 434 ? -23.331 14.902 9.907 1.00 79.12 434 LYS A N 1
ATOM 3405 C CA . LYS A 1 434 ? -24.111 16.154 9.890 1.00 79.12 434 LYS A CA 1
ATOM 3406 C C . LYS A 1 434 ? -24.172 16.787 8.496 1.00 79.12 434 LYS A C 1
ATOM 3408 O O . LYS A 1 434 ? -25.264 17.059 8.005 1.00 79.12 434 LYS A O 1
ATOM 3413 N N . ASP A 1 435 ? -23.033 16.890 7.804 1.00 75.38 435 ASP A N 1
ATOM 3414 C CA . ASP A 1 435 ? -22.961 17.440 6.438 1.00 75.38 435 ASP A CA 1
ATOM 3415 C C . ASP A 1 435 ? -23.869 16.686 5.441 1.00 75.38 435 ASP A C 1
ATOM 3417 O O . ASP A 1 435 ? -24.389 17.262 4.477 1.00 75.38 435 ASP A O 1
ATOM 3421 N N . TYR A 1 436 ? -24.051 15.374 5.650 1.00 67.12 436 TYR A N 1
ATOM 3422 C CA . TYR A 1 436 ? -24.928 14.544 4.825 1.00 67.12 436 TYR A CA 1
ATOM 3423 C C . TYR A 1 436 ? -26.409 14.784 5.138 1.00 67.12 436 TYR A C 1
ATOM 3425 O O . TYR A 1 436 ? -27.203 14.939 4.208 1.00 67.12 436 TYR A O 1
ATOM 3433 N N . SER A 1 437 ? -26.775 14.849 6.420 1.00 63.88 437 SER A N 1
ATOM 3434 C CA . SER A 1 437 ? -28.147 15.135 6.856 1.00 63.88 437 SER A CA 1
ATOM 3435 C C . SER A 1 437 ? -28.629 16.505 6.366 1.00 63.88 437 SER A C 1
ATOM 3437 O O . SER A 1 437 ? -29.754 16.617 5.876 1.00 63.88 437 SER A O 1
ATOM 3439 N N . ASP A 1 438 ? -27.755 17.515 6.379 1.00 58.75 438 ASP A N 1
ATOM 3440 C CA . ASP A 1 438 ? -28.082 18.863 5.902 1.00 58.75 438 ASP A CA 1
ATOM 3441 C C . ASP A 1 438 ? -28.191 18.933 4.366 1.00 58.75 438 ASP A C 1
ATOM 3443 O O . ASP A 1 438 ? -29.113 19.559 3.835 1.00 58.75 438 ASP A O 1
ATOM 3447 N N . SER A 1 439 ? -27.327 18.223 3.625 1.00 53.34 439 SER A N 1
ATOM 3448 C CA . SER A 1 439 ? -27.389 18.156 2.150 1.00 53.34 439 SER A CA 1
ATOM 3449 C C . SER A 1 439 ? -28.560 17.310 1.625 1.00 53.34 439 SER A C 1
ATOM 3451 O O . SER A 1 439 ? -29.091 17.582 0.545 1.00 53.34 439 SER A O 1
ATOM 3453 N N . GLY A 1 440 ? -28.989 16.296 2.384 1.00 45.69 440 GLY A N 1
ATOM 3454 C CA . GLY A 1 440 ? -30.109 15.410 2.051 1.00 45.69 440 GLY A CA 1
ATOM 3455 C C . GLY A 1 440 ? -31.490 16.066 2.151 1.00 45.69 440 GLY A C 1
ATOM 3456 O O . GLY A 1 440 ? -32.455 15.535 1.604 1.00 45.69 440 GLY A O 1
ATOM 3457 N N . SER A 1 441 ? -31.594 17.242 2.778 1.00 38.66 441 SER A N 1
ATOM 3458 C CA . SER A 1 441 ? -32.852 17.995 2.890 1.00 38.66 441 SER A CA 1
ATOM 3459 C C . SER A 1 441 ? -33.302 18.677 1.583 1.00 38.66 441 SER A C 1
ATOM 3461 O O . SER A 1 441 ? -34.460 19.077 1.477 1.00 38.66 441 SER A O 1
ATOM 3463 N N . ASN A 1 442 ? -32.435 18.752 0.558 1.00 36.28 442 ASN A N 1
ATOM 3464 C CA . ASN A 1 442 ? -32.710 19.457 -0.705 1.00 36.28 442 ASN A CA 1
ATOM 3465 C C . ASN A 1 442 ? -32.854 18.569 -1.956 1.00 36.28 442 ASN A C 1
ATOM 3467 O O . ASN A 1 442 ? -33.156 19.094 -3.028 1.00 36.28 442 ASN A O 1
ATOM 3471 N N . PHE A 1 443 ? -32.687 17.244 -1.865 1.00 32.75 443 PHE A N 1
ATOM 3472 C CA . PHE A 1 443 ? -32.911 16.351 -3.010 1.00 32.75 443 PHE A CA 1
ATOM 3473 C C . PHE A 1 443 ? -34.186 15.534 -2.817 1.00 32.75 443 PHE A C 1
ATOM 3475 O O . PHE A 1 443 ? -34.207 14.456 -2.227 1.00 32.75 443 PHE A O 1
ATOM 3482 N N . SER A 1 444 ? -35.279 16.091 -3.334 1.00 33.91 444 SER A N 1
ATOM 3483 C CA . SER A 1 444 ? -36.527 15.365 -3.517 1.00 33.91 444 SER A CA 1
ATOM 3484 C C . SER A 1 444 ? -36.309 14.149 -4.423 1.00 33.91 444 SER A C 1
ATOM 3486 O O . SER A 1 444 ? -35.599 14.181 -5.427 1.00 33.91 444 SER A O 1
ATOM 3488 N N . ILE A 1 445 ? -36.938 13.056 -4.008 1.00 40.62 445 ILE A N 1
ATOM 3489 C CA . ILE A 1 445 ? -36.979 11.748 -4.651 1.00 40.62 445 ILE A CA 1
ATOM 3490 C C . ILE A 1 445 ? -37.539 11.898 -6.071 1.00 40.62 445 ILE A C 1
ATOM 3492 O O . ILE A 1 445 ? -38.748 12.007 -6.259 1.00 40.62 445 ILE A O 1
ATOM 3496 N N . ALA A 1 446 ? -36.672 11.873 -7.079 1.00 31.16 446 ALA A N 1
ATOM 3497 C CA . ALA A 1 446 ? -37.066 11.584 -8.451 1.00 31.16 446 ALA A CA 1
ATOM 3498 C C . ALA A 1 446 ? -35.888 10.998 -9.241 1.00 31.16 446 ALA A C 1
ATOM 3500 O O . ALA A 1 446 ? -34.780 11.524 -9.208 1.00 31.16 446 ALA A O 1
ATOM 3501 N N . SER A 1 447 ? -36.185 9.944 -10.006 1.00 32.47 447 SER A N 1
ATOM 3502 C CA . SER A 1 447 ? -35.335 9.225 -10.972 1.00 32.47 447 SER A CA 1
ATOM 3503 C C . SER A 1 447 ? -34.416 8.112 -10.443 1.00 32.47 447 SER A C 1
ATOM 3505 O O . SER A 1 447 ? -33.200 8.108 -10.600 1.00 32.47 447 SER A O 1
ATOM 3507 N N . SER A 1 448 ? -35.041 7.050 -9.940 1.00 39.88 448 SER A N 1
ATOM 3508 C CA . SER A 1 448 ? -34.535 5.694 -10.142 1.00 39.88 448 SER A CA 1
ATOM 3509 C C . SER A 1 448 ? -34.819 5.253 -11.583 1.00 39.88 448 SER A C 1
ATOM 3511 O O . SER A 1 448 ? -35.963 4.959 -11.898 1.00 39.88 448 SER A O 1
ATOM 3513 N N . THR A 1 449 ? -33.791 5.204 -12.441 1.00 36.12 449 THR A N 1
ATOM 3514 C CA . THR A 1 449 ? -33.587 4.168 -13.484 1.00 36.12 449 THR A CA 1
ATOM 3515 C C . THR A 1 449 ? -32.416 4.528 -14.399 1.00 36.12 449 THR A C 1
ATOM 3517 O O . THR A 1 449 ? -32.592 5.304 -15.332 1.00 36.12 449 THR A O 1
ATOM 3520 N N . SER A 1 450 ? -31.268 3.874 -14.204 1.00 29.83 450 SER A N 1
ATOM 3521 C CA . SER A 1 450 ? -30.464 3.327 -15.310 1.00 29.83 450 SER A CA 1
ATOM 3522 C C . SER A 1 450 ? -29.300 2.492 -14.770 1.00 29.83 450 SER A C 1
ATOM 3524 O O . SER A 1 450 ? -28.494 2.961 -13.971 1.00 29.83 450 SER A O 1
ATOM 3526 N N . ASN A 1 451 ? -29.248 1.237 -15.216 1.00 40.06 451 ASN A N 1
ATOM 3527 C CA . ASN A 1 451 ? -28.167 0.286 -14.984 1.00 40.06 451 ASN A CA 1
ATOM 3528 C C . ASN A 1 451 ? -26.857 0.764 -15.627 1.00 40.06 451 ASN A C 1
ATOM 3530 O O . ASN A 1 451 ? -26.818 0.993 -16.834 1.00 40.06 451 ASN A O 1
ATOM 3534 N N . SER A 1 452 ? -25.769 0.754 -14.859 1.00 29.69 452 SER A N 1
ATOM 3535 C CA . SER A 1 452 ? -24.415 0.549 -15.381 1.00 29.69 452 SER A CA 1
ATOM 3536 C C . SER A 1 452 ? -23.593 -0.241 -14.364 1.00 29.69 452 SER A C 1
ATOM 3538 O O . SER A 1 452 ? -23.344 0.201 -13.242 1.00 29.69 452 SER A O 1
ATOM 3540 N N . SER A 1 453 ? -23.222 -1.453 -14.759 1.00 38.91 453 SER A N 1
ATOM 3541 C CA . SER A 1 453 ? -22.322 -2.359 -14.058 1.00 38.91 453 SER A CA 1
ATOM 3542 C C . SER A 1 453 ? -20.881 -1.870 -14.212 1.00 38.91 453 SER A C 1
ATOM 3544 O O . SER A 1 453 ? -20.313 -2.055 -15.282 1.00 38.91 453 SER A O 1
ATOM 3546 N N . MET A 1 454 ? -20.333 -1.221 -13.184 1.00 32.47 454 MET A N 1
ATOM 3547 C CA . MET A 1 454 ? -18.900 -1.064 -12.861 1.00 32.47 454 MET A CA 1
ATOM 3548 C C . MET A 1 454 ? -18.794 0.045 -11.805 1.00 32.47 454 MET A C 1
ATOM 3550 O O . MET A 1 454 ? -18.505 1.179 -12.149 1.00 32.47 454 MET A O 1
ATOM 3554 N N . ASP A 1 455 ? -19.155 -0.263 -10.554 1.00 33.56 455 ASP A N 1
ATOM 3555 C CA . ASP A 1 455 ? -18.742 0.474 -9.344 1.00 33.56 455 ASP A CA 1
ATOM 3556 C C . ASP A 1 455 ? -19.506 -0.074 -8.123 1.00 33.56 455 ASP A C 1
ATOM 3558 O O . ASP A 1 455 ? -20.554 0.435 -7.722 1.00 33.56 455 ASP A O 1
ATOM 3562 N N . ASP A 1 456 ? -18.998 -1.159 -7.534 1.00 33.00 456 ASP A N 1
ATOM 3563 C CA . ASP A 1 456 ? -19.509 -1.687 -6.256 1.00 33.00 456 ASP A CA 1
ATOM 3564 C C . ASP A 1 456 ? -18.762 -1.114 -5.037 1.00 33.00 456 ASP A C 1
ATOM 3566 O O . ASP A 1 456 ? -19.219 -1.255 -3.906 1.00 33.00 456 ASP A O 1
ATOM 3570 N N . SER A 1 457 ? -17.643 -0.405 -5.232 1.00 37.84 457 SER A N 1
ATOM 3571 C CA . SER A 1 457 ? -16.866 0.199 -4.138 1.00 37.84 457 SER A CA 1
ATOM 3572 C C . SER A 1 457 ? -17.354 1.595 -3.731 1.00 37.84 457 SER A C 1
ATOM 3574 O O . SER A 1 457 ? -17.143 1.992 -2.588 1.00 37.84 457 SER A O 1
ATOM 3576 N N . SER A 1 458 ? -18.033 2.338 -4.614 1.00 38.81 458 SER A N 1
ATOM 3577 C CA . SER A 1 458 ? -18.507 3.707 -4.346 1.00 38.81 458 SER A CA 1
ATOM 3578 C C . SER A 1 458 ? -19.905 3.768 -3.709 1.00 38.81 458 SER A C 1
ATOM 3580 O O . SER A 1 458 ? -20.216 4.727 -3.002 1.00 38.81 458 SER A O 1
ATOM 3582 N N . LYS A 1 459 ? -20.724 2.715 -3.855 1.00 38.50 459 LYS A N 1
ATOM 3583 C CA . LYS A 1 459 ? -22.082 2.631 -3.274 1.00 38.50 459 LYS A CA 1
ATOM 3584 C C . LYS A 1 459 ? -22.113 2.450 -1.751 1.00 38.50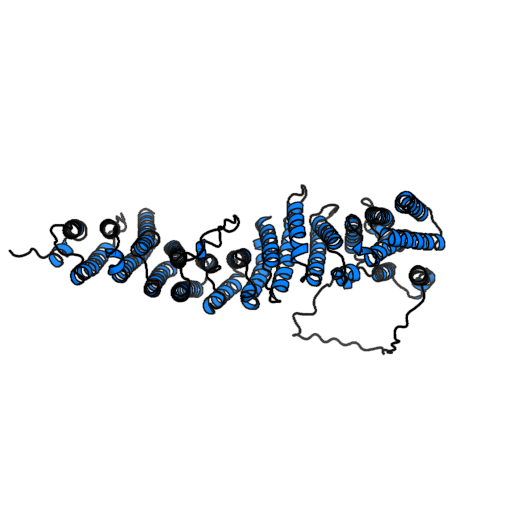 459 LYS A C 1
ATOM 3586 O O . LYS A 1 459 ? -23.121 2.752 -1.119 1.00 38.50 459 LYS A O 1
ATOM 3591 N N . GLY A 1 460 ? -21.016 1.996 -1.140 1.00 42.88 460 GLY A N 1
ATOM 3592 C CA . GLY A 1 460 ? -20.915 1.863 0.320 1.00 42.88 460 GLY A CA 1
ATOM 3593 C C . GLY A 1 460 ? -20.837 3.205 1.062 1.00 42.88 460 GLY A C 1
ATOM 3594 O O . GLY A 1 460 ? -21.204 3.276 2.232 1.00 42.88 460 GLY A O 1
ATOM 3595 N N . PHE A 1 461 ? -20.400 4.272 0.382 1.00 45.22 461 PHE A N 1
ATOM 3596 C CA . PHE A 1 461 ? -20.159 5.600 0.964 1.00 45.22 461 PHE A CA 1
ATOM 3597 C C . PHE A 1 461 ? -21.383 6.533 0.935 1.00 45.22 461 PHE A C 1
ATOM 3599 O O . PHE A 1 461 ? -21.342 7.611 1.526 1.00 45.22 461 PHE A O 1
ATOM 3606 N N . THR A 1 462 ? -22.463 6.135 0.254 1.00 44.75 462 THR A N 1
ATOM 3607 C CA . THR A 1 462 ? -23.696 6.926 0.064 1.00 44.75 462 THR A CA 1
ATOM 3608 C C . THR A 1 462 ? -24.857 6.476 0.955 1.00 44.75 462 THR A C 1
ATOM 3610 O O . THR A 1 462 ? -25.949 7.027 0.874 1.00 44.75 462 THR A O 1
ATOM 3613 N N . THR A 1 463 ? -24.647 5.471 1.809 1.00 56.31 463 THR A N 1
ATOM 3614 C CA . THR A 1 463 ? -25.683 4.948 2.711 1.00 56.31 463 THR A CA 1
ATOM 3615 C C . THR A 1 463 ? -25.560 5.614 4.090 1.00 56.31 463 THR A C 1
ATOM 3617 O O . THR A 1 463 ? -24.434 5.756 4.572 1.00 56.31 463 THR A O 1
ATOM 3620 N N . PRO A 1 464 ? -26.665 5.946 4.790 1.00 55.16 464 PRO A N 1
ATOM 3621 C CA . PRO A 1 464 ? -26.631 6.511 6.151 1.00 55.16 464 PRO A CA 1
ATOM 3622 C C . PRO A 1 464 ? -25.837 5.665 7.169 1.00 55.16 464 PRO A C 1
ATOM 3624 O O . PRO A 1 464 ? -25.340 6.183 8.160 1.00 55.16 464 PRO A O 1
ATOM 3627 N N . ASN A 1 465 ? -25.632 4.371 6.899 1.00 69.19 465 ASN A N 1
ATOM 3628 C CA . ASN A 1 465 ? -24.848 3.461 7.741 1.00 69.19 465 ASN A CA 1
ATOM 3629 C C . ASN A 1 465 ? -23.321 3.546 7.534 1.00 69.19 465 ASN A C 1
ATOM 3631 O O . ASN A 1 465 ? -22.575 2.792 8.156 1.00 69.19 465 ASN A O 1
ATOM 3635 N N . PHE A 1 466 ? -22.821 4.426 6.664 1.00 79.50 466 PHE A N 1
ATOM 3636 C CA . PHE A 1 466 ? -21.391 4.492 6.364 1.00 79.50 466 PHE A CA 1
ATOM 3637 C C . PHE A 1 466 ? -20.535 4.960 7.555 1.00 79.50 466 PHE A C 1
ATOM 3639 O O . PHE A 1 466 ? -19.551 4.300 7.892 1.00 79.50 466 PHE A O 1
ATOM 3646 N N . ALA A 1 467 ? -20.911 6.066 8.213 1.00 83.50 467 ALA A N 1
ATOM 3647 C CA . ALA A 1 467 ? -20.185 6.575 9.383 1.00 83.50 467 ALA A CA 1
ATOM 3648 C C . ALA A 1 467 ? -20.155 5.530 10.508 1.00 83.50 467 ALA A C 1
ATOM 3650 O O . ALA A 1 467 ? -19.122 5.316 11.140 1.00 83.50 467 ALA A O 1
ATOM 3651 N N . MET A 1 468 ? -21.259 4.794 10.661 1.00 84.81 468 MET A N 1
ATOM 3652 C CA . MET A 1 468 ? -21.367 3.675 11.589 1.00 84.81 468 MET A CA 1
ATOM 3653 C C . MET A 1 468 ? -20.396 2.535 11.254 1.00 84.81 468 MET A C 1
ATOM 3655 O O . MET A 1 468 ? -19.719 2.029 12.142 1.00 84.81 468 MET A O 1
ATOM 3659 N N . ASN A 1 469 ? -20.277 2.145 9.982 1.00 87.81 469 ASN A N 1
ATOM 3660 C CA . ASN A 1 469 ? -19.324 1.110 9.567 1.00 87.81 469 ASN A CA 1
ATOM 3661 C C . ASN A 1 469 ? -17.870 1.524 9.847 1.00 87.81 469 ASN A C 1
ATOM 3663 O O . ASN A 1 469 ? -17.066 0.696 10.277 1.00 87.81 469 ASN A O 1
ATOM 3667 N N . LEU A 1 470 ? -17.529 2.801 9.638 1.00 89.69 470 LEU A N 1
ATOM 3668 C CA . LEU A 1 470 ? -16.209 3.326 9.993 1.00 89.69 470 LEU A CA 1
ATOM 3669 C C . LEU A 1 470 ? -15.978 3.337 11.508 1.00 89.69 470 LEU A C 1
ATOM 3671 O O . LEU A 1 470 ? -14.892 2.966 11.952 1.00 89.69 470 LEU A O 1
ATOM 3675 N N . PHE A 1 471 ? -16.990 3.715 12.291 1.00 92.00 471 PHE A N 1
ATOM 3676 C CA . PHE A 1 471 ? -16.921 3.690 13.750 1.00 92.00 471 PHE A CA 1
ATOM 3677 C C . PHE A 1 471 ? -16.755 2.263 14.287 1.00 92.00 471 PHE A C 1
ATOM 3679 O O . PHE A 1 471 ? -15.896 2.020 15.130 1.00 92.00 471 PHE A O 1
ATOM 3686 N N . ILE A 1 472 ? -17.501 1.291 13.750 1.00 91.38 472 ILE A N 1
ATOM 3687 C CA . ILE A 1 472 ? -17.332 -0.128 14.092 1.00 91.38 472 ILE A CA 1
ATOM 3688 C C . ILE A 1 472 ? -15.917 -0.587 13.741 1.00 91.38 472 ILE A C 1
ATOM 3690 O O . ILE A 1 472 ? -15.273 -1.216 14.574 1.00 91.38 472 ILE A O 1
ATOM 3694 N N . LYS A 1 473 ? -15.387 -0.226 12.563 1.00 92.38 473 LYS A N 1
ATOM 3695 C CA . LYS A 1 473 ? -14.007 -0.568 12.187 1.00 92.38 473 LYS A CA 1
ATOM 3696 C C . LYS A 1 473 ? -12.981 0.007 13.171 1.00 92.38 473 LYS A C 1
ATOM 3698 O O . LYS A 1 473 ? -12.039 -0.693 13.544 1.00 92.38 473 LYS A O 1
ATOM 3703 N N . LEU A 1 474 ? -13.159 1.255 13.605 1.00 94.25 474 LEU A N 1
ATOM 3704 C CA . LEU A 1 474 ? -12.328 1.867 14.645 1.00 94.25 474 LEU A CA 1
ATOM 3705 C C . LEU A 1 474 ? -12.439 1.085 15.967 1.00 94.25 474 LEU A C 1
ATOM 3707 O O . LEU A 1 474 ? -11.422 0.726 16.561 1.00 94.25 474 LEU A O 1
ATOM 3711 N N . GLY A 1 475 ? -13.663 0.766 16.394 1.00 93.88 475 GLY A N 1
ATOM 3712 C CA . GLY A 1 475 ? -13.942 -0.011 17.600 1.00 93.88 475 GLY A CA 1
ATOM 3713 C C . GLY A 1 475 ? -13.339 -1.418 17.570 1.00 93.88 475 GLY A C 1
ATOM 3714 O O . GLY A 1 475 ? -12.718 -1.838 18.542 1.00 93.88 475 GLY A O 1
ATOM 3715 N N . GLU A 1 476 ? -13.434 -2.134 16.449 1.00 93.75 476 GLU A N 1
ATOM 3716 C CA . GLU A 1 476 ? -12.797 -3.443 16.253 1.00 93.75 476 GLU A CA 1
ATOM 3717 C C . GLU A 1 476 ? -11.272 -3.365 16.365 1.00 93.75 476 GLU A C 1
ATOM 3719 O O . GLU A 1 476 ? -10.624 -4.285 16.874 1.00 93.75 476 GLU A O 1
ATOM 3724 N N . ALA A 1 477 ? -10.678 -2.272 15.893 1.00 93.69 477 ALA A N 1
ATOM 3725 C CA . ALA A 1 477 ? -9.242 -2.075 15.963 1.00 93.69 477 ALA A CA 1
ATOM 3726 C C . ALA A 1 477 ? -8.774 -1.731 17.394 1.00 93.69 477 ALA A C 1
ATOM 3728 O O . ALA A 1 477 ? -7.770 -2.285 17.859 1.00 93.69 477 ALA A O 1
ATOM 3729 N N . PHE A 1 478 ? -9.554 -0.944 18.149 1.00 95.50 478 PHE A N 1
ATOM 3730 C CA . PHE A 1 478 ? -9.366 -0.788 19.597 1.00 95.50 478 PHE A CA 1
ATOM 3731 C C . PHE A 1 478 ? -9.538 -2.125 20.332 1.00 95.50 478 PHE A C 1
ATOM 3733 O O . PHE A 1 478 ? -8.656 -2.508 21.097 1.00 95.50 478 PHE A O 1
ATOM 3740 N N . ARG A 1 479 ? -10.592 -2.900 20.040 1.00 94.81 479 ARG A N 1
ATOM 3741 C CA . ARG A 1 479 ? -10.798 -4.245 20.604 1.00 94.81 479 ARG A CA 1
ATOM 3742 C C . ARG A 1 479 ? -9.562 -5.126 20.410 1.00 94.81 479 ARG A C 1
ATOM 3744 O O . ARG A 1 479 ? -9.060 -5.681 21.380 1.00 94.81 479 ARG A O 1
ATOM 3751 N N . LYS A 1 480 ? -9.009 -5.212 19.197 1.00 92.94 480 LYS A N 1
ATOM 3752 C CA . LYS A 1 480 ? -7.785 -6.001 18.936 1.00 92.94 480 LYS A CA 1
ATOM 3753 C C . LYS A 1 480 ? -6.585 -5.513 19.753 1.00 92.94 480 LYS A C 1
ATOM 3755 O O . LYS A 1 480 ? -5.788 -6.319 20.225 1.00 92.94 480 LYS A O 1
ATOM 3760 N N . THR A 1 481 ? -6.467 -4.203 19.944 1.00 92.06 481 THR A N 1
ATOM 3761 C CA . THR A 1 481 ? -5.363 -3.577 20.691 1.00 92.06 481 THR A CA 1
ATOM 3762 C C . THR A 1 481 ? -5.521 -3.715 22.203 1.00 92.06 481 THR A C 1
ATOM 3764 O O . THR A 1 481 ? -4.524 -3.736 22.924 1.00 92.06 481 THR A O 1
ATOM 3767 N N . SER A 1 482 ? -6.745 -3.937 22.692 1.00 93.56 482 SER A N 1
ATOM 3768 C CA . SER A 1 482 ? -7.007 -4.261 24.099 1.00 93.56 482 SER A CA 1
ATOM 3769 C C . SER A 1 482 ? -6.361 -5.581 24.536 1.00 93.56 482 SER A C 1
ATOM 3771 O O . SER A 1 482 ? -6.220 -5.813 25.725 1.00 93.56 482 SER A O 1
ATOM 3773 N N . LEU A 1 483 ? -5.891 -6.412 23.597 1.00 92.25 483 LEU A N 1
ATOM 3774 C CA . LEU A 1 483 ? -5.146 -7.650 23.858 1.00 92.25 483 LEU A CA 1
ATOM 3775 C C . LEU A 1 483 ? -3.619 -7.471 23.743 1.00 92.25 483 LEU A C 1
ATOM 3777 O O . LEU A 1 483 ? -2.873 -8.451 23.691 1.00 92.25 483 LEU A O 1
ATOM 3781 N N . ALA A 1 484 ? -3.126 -6.230 23.671 1.00 90.19 484 ALA A N 1
ATOM 3782 C CA . ALA A 1 484 ? -1.696 -5.942 23.603 1.00 90.19 484 ALA A CA 1
ATOM 3783 C C . ALA A 1 484 ? -0.936 -6.521 24.809 1.00 90.19 484 ALA A C 1
ATOM 3785 O O . ALA A 1 484 ? -1.448 -6.617 25.918 1.00 90.19 484 ALA A O 1
ATOM 3786 N N . ARG A 1 485 ? 0.343 -6.873 24.637 1.00 86.56 485 ARG A N 1
ATOM 3787 C CA . ARG A 1 485 ? 1.143 -7.435 25.743 1.00 86.56 485 ARG A CA 1
ATOM 3788 C C . ARG A 1 485 ? 1.398 -6.427 26.874 1.00 86.56 485 ARG A C 1
ATOM 3790 O O . ARG A 1 485 ? 1.520 -6.834 28.025 1.00 86.56 485 ARG A O 1
ATOM 3797 N N . ARG A 1 486 ? 1.516 -5.138 26.540 1.00 89.25 486 ARG A N 1
ATOM 3798 C CA . ARG A 1 486 ? 1.817 -4.058 27.491 1.00 89.25 486 ARG A CA 1
ATOM 3799 C C . ARG A 1 486 ? 0.535 -3.551 28.141 1.00 89.25 486 ARG A C 1
ATOM 3801 O O . ARG A 1 486 ? -0.388 -3.157 27.430 1.00 89.25 486 ARG A O 1
ATOM 3808 N N . GLU A 1 487 ? 0.507 -3.548 29.467 1.00 91.50 487 GLU A N 1
ATOM 3809 C CA . GLU A 1 487 ? -0.662 -3.160 30.259 1.00 91.50 487 GLU A CA 1
ATOM 3810 C C . GLU A 1 487 ? -1.074 -1.708 30.011 1.00 91.50 487 GLU A C 1
ATOM 3812 O O . GLU A 1 487 ? -2.257 -1.431 29.835 1.00 91.50 487 GLU A O 1
ATOM 3817 N N . GLU A 1 488 ? -0.111 -0.791 29.909 1.00 92.38 488 GLU A N 1
ATOM 3818 C CA . GLU A 1 488 ? -0.386 0.636 29.730 1.00 92.38 488 GLU A CA 1
ATOM 3819 C C . GLU A 1 488 ? -1.118 0.899 28.408 1.00 92.38 488 GLU A C 1
ATOM 3821 O O . GLU A 1 488 ? -2.068 1.675 28.364 1.00 92.38 488 GLU A O 1
ATOM 3826 N N . ILE A 1 489 ? -0.723 0.199 27.337 1.00 92.12 489 ILE A N 1
ATOM 3827 C CA . ILE A 1 489 ? -1.373 0.303 26.023 1.00 92.12 489 ILE A CA 1
ATOM 3828 C C . ILE A 1 489 ? -2.784 -0.285 26.084 1.00 92.12 489 ILE A C 1
ATOM 3830 O O . ILE A 1 489 ? -3.712 0.338 25.571 1.00 92.12 489 ILE A O 1
ATOM 3834 N N . ARG A 1 490 ? -2.968 -1.455 26.716 1.00 94.06 490 ARG A N 1
ATOM 3835 C CA . ARG A 1 490 ? -4.296 -2.077 26.857 1.00 94.06 490 ARG A CA 1
ATOM 3836 C C . ARG A 1 490 ? -5.262 -1.176 27.622 1.00 94.06 490 ARG A C 1
ATOM 3838 O O . ARG A 1 490 ? -6.355 -0.906 27.136 1.00 94.06 490 ARG A O 1
ATOM 3845 N N . ASN A 1 491 ? -4.847 -0.688 28.789 1.00 95.62 491 ASN A N 1
ATOM 3846 C CA . ASN A 1 491 ? -5.692 0.133 29.652 1.00 95.62 491 ASN A CA 1
ATOM 3847 C C . ASN A 1 491 ? -6.039 1.460 28.966 1.00 95.62 491 ASN A C 1
ATOM 3849 O O . ASN A 1 491 ? -7.206 1.844 28.933 1.00 95.62 491 ASN A O 1
ATOM 3853 N N . HIS A 1 492 ? -5.058 2.115 28.334 1.00 95.81 492 HIS A N 1
ATOM 3854 C CA . HIS A 1 492 ? -5.309 3.343 27.578 1.00 95.81 492 HIS A CA 1
ATOM 3855 C C . HIS A 1 492 ? -6.234 3.113 26.384 1.00 95.81 492 HIS A C 1
ATOM 3857 O O . HIS A 1 492 ? -7.114 3.921 26.138 1.00 95.81 492 HIS A O 1
ATOM 3863 N N . THR A 1 493 ? -6.112 1.978 25.688 1.00 95.62 493 THR A N 1
ATOM 3864 C CA . THR A 1 493 ? -7.011 1.600 24.582 1.00 95.62 493 THR A CA 1
ATOM 3865 C C . THR A 1 493 ? -8.472 1.552 25.036 1.00 95.62 493 THR A C 1
ATOM 3867 O O . THR A 1 493 ? -9.343 2.047 24.323 1.00 95.62 493 THR A O 1
ATOM 3870 N N . ILE A 1 494 ? -8.755 0.998 26.221 1.00 96.50 494 ILE A N 1
ATOM 3871 C CA . ILE A 1 494 ? -10.120 0.946 26.770 1.00 96.50 494 ILE A CA 1
ATOM 3872 C C . ILE A 1 494 ? -10.639 2.356 27.064 1.00 96.50 494 ILE A C 1
ATOM 3874 O O . ILE A 1 494 ? -11.774 2.674 26.711 1.00 96.50 494 ILE A O 1
ATOM 3878 N N . LEU A 1 495 ? -9.802 3.220 27.642 1.00 95.94 495 LEU A N 1
ATOM 3879 C CA . LEU A 1 495 ? -10.156 4.615 27.922 1.00 95.94 495 LEU A CA 1
ATOM 3880 C C . LEU A 1 495 ? -10.371 5.426 26.631 1.00 95.94 495 LEU A C 1
ATOM 3882 O O . LEU A 1 495 ? -11.352 6.159 26.515 1.00 95.94 495 LEU A O 1
ATOM 3886 N N . SER A 1 496 ? -9.509 5.260 25.624 1.00 95.56 496 SER A N 1
ATOM 3887 C CA . SER A 1 496 ? -9.665 5.875 24.299 1.00 95.56 496 SER A CA 1
ATOM 3888 C C . SER A 1 496 ? -10.935 5.391 23.597 1.00 95.56 496 SER A C 1
ATOM 3890 O O . SER A 1 496 ? -11.616 6.176 22.934 1.00 95.56 496 SER A O 1
ATOM 3892 N N . LEU A 1 497 ? -11.302 4.118 23.763 1.00 95.94 497 LEU A N 1
ATOM 3893 C CA . LEU A 1 497 ? -12.557 3.590 23.242 1.00 95.94 497 LEU A CA 1
ATOM 3894 C C . LEU A 1 497 ? -13.769 4.167 23.986 1.00 95.94 497 LEU A C 1
ATOM 3896 O O . LEU A 1 497 ? -14.737 4.547 23.334 1.00 95.94 497 LEU A O 1
ATOM 3900 N N . GLN A 1 498 ? -13.704 4.313 25.314 1.00 94.56 498 GLN A N 1
ATOM 3901 C CA . GLN A 1 498 ? -14.739 5.002 26.097 1.00 94.56 498 GLN A CA 1
ATOM 3902 C C . GLN A 1 498 ? -14.971 6.416 25.577 1.00 94.56 498 GLN A C 1
ATOM 3904 O O . GLN A 1 498 ? -16.097 6.780 25.247 1.00 94.56 498 GLN A O 1
ATOM 3909 N N . LYS A 1 499 ? -13.883 7.175 25.417 1.00 94.38 499 LYS A N 1
ATOM 3910 C CA . LYS A 1 499 ? -13.908 8.520 24.843 1.00 94.38 499 LYS A CA 1
ATOM 3911 C C . LYS A 1 499 ? -14.506 8.524 23.434 1.00 94.38 499 LYS A C 1
ATOM 3913 O O . LYS A 1 499 ? -15.318 9.390 23.128 1.00 94.38 499 LYS A O 1
ATOM 3918 N N . SER A 1 500 ? -14.168 7.536 22.604 1.00 93.44 500 SER A N 1
ATOM 3919 C CA . SER A 1 500 ? -14.725 7.390 21.251 1.00 93.44 500 SER A CA 1
ATOM 3920 C C . SER A 1 500 ? -16.250 7.230 21.276 1.00 93.44 500 SER A C 1
ATOM 3922 O O . SER A 1 500 ? -16.936 7.878 20.493 1.00 93.44 500 SER A O 1
ATOM 3924 N N . PHE A 1 501 ? -16.796 6.420 22.190 1.00 91.38 501 PHE A N 1
ATOM 3925 C CA . PHE A 1 501 ? -18.247 6.294 22.382 1.00 91.38 501 PHE A CA 1
ATOM 3926 C C . PHE A 1 501 ? -18.883 7.575 22.928 1.00 91.38 501 PHE A C 1
ATOM 3928 O O . PHE A 1 501 ? -19.975 7.934 22.495 1.00 91.38 501 PHE A O 1
ATOM 3935 N N . SER A 1 502 ? -18.192 8.294 23.818 1.00 90.38 502 SER A N 1
ATOM 3936 C CA . SER A 1 502 ? -18.676 9.579 24.325 1.00 90.38 502 SER A CA 1
ATOM 3937 C C . SER A 1 502 ? -18.830 10.619 23.214 1.00 90.38 502 SER A C 1
ATOM 3939 O O . SER A 1 502 ? -19.864 11.271 23.133 1.00 90.38 502 SER A O 1
ATOM 3941 N N . LEU A 1 503 ? -17.846 10.722 22.316 1.00 88.56 503 LEU A N 1
ATOM 3942 C CA . LEU A 1 503 ? -17.896 11.614 21.150 1.00 88.56 503 LEU A CA 1
ATOM 3943 C C . LEU A 1 503 ? -18.916 11.162 20.094 1.00 88.56 503 LEU A C 1
ATOM 3945 O O . LEU A 1 503 ? -19.435 11.975 19.331 1.00 88.56 503 LEU A O 1
ATOM 3949 N N . ALA A 1 504 ? -19.206 9.863 20.046 1.00 84.50 504 ALA A N 1
ATOM 3950 C CA . ALA A 1 504 ? -20.146 9.286 19.100 1.00 84.50 504 ALA A CA 1
ATOM 3951 C C . ALA A 1 504 ? -21.616 9.566 19.450 1.00 84.50 504 ALA A C 1
ATOM 3953 O O . ALA A 1 504 ? -22.478 9.283 18.627 1.00 84.50 504 ALA A O 1
ATOM 3954 N N . GLU A 1 505 ? -21.942 10.122 20.620 1.00 79.06 505 GLU A N 1
ATOM 3955 C CA . GLU A 1 505 ? -23.330 10.460 20.981 1.00 79.06 505 GLU A CA 1
ATOM 3956 C C . GLU A 1 505 ? -24.022 11.319 19.911 1.00 79.06 505 GLU A C 1
ATOM 3958 O O . GLU A 1 505 ? -25.190 11.112 19.596 1.00 79.06 505 GLU A O 1
ATOM 3963 N N . GLU A 1 506 ? -23.258 12.199 19.265 1.00 71.81 506 GLU A N 1
ATOM 3964 C CA . GLU A 1 506 ? -23.715 13.066 18.180 1.00 71.81 506 GLU A CA 1
ATOM 3965 C C . GLU A 1 506 ? -23.912 12.356 16.821 1.00 71.81 506 GLU A C 1
ATOM 3967 O O . GLU A 1 506 ? -24.327 12.998 15.857 1.00 71.81 506 GLU A O 1
ATOM 3972 N N . LEU A 1 507 ? -23.595 11.059 16.700 1.00 72.12 507 LEU A N 1
ATOM 3973 C CA . LEU A 1 507 ? -23.772 10.269 15.469 1.00 72.12 507 LEU A CA 1
ATOM 3974 C C . LEU A 1 507 ? -25.203 9.726 15.283 1.00 72.12 507 LEU A C 1
ATOM 3976 O O . LEU A 1 507 ? -25.428 8.989 14.323 1.00 72.12 507 LEU A O 1
ATOM 3980 N N . ASP A 1 508 ? -26.153 10.074 16.164 1.00 68.06 508 ASP A N 1
ATOM 3981 C CA . ASP A 1 508 ? -27.566 9.655 16.122 1.00 68.06 508 ASP A CA 1
ATOM 3982 C C . ASP A 1 508 ? -27.734 8.148 15.839 1.00 68.06 508 ASP A C 1
ATOM 3984 O O . ASP A 1 508 ? -28.329 7.714 14.846 1.00 68.06 508 ASP A O 1
ATOM 3988 N N . PHE A 1 509 ? -27.173 7.308 16.719 1.00 73.25 509 PHE A N 1
ATOM 3989 C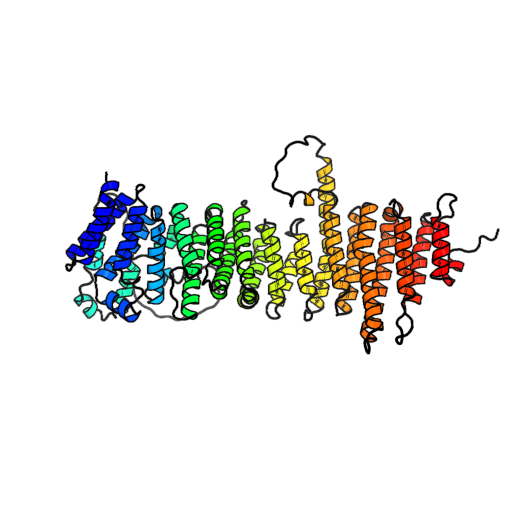 CA . PHE A 1 509 ? -27.241 5.852 16.575 1.00 73.25 509 PHE A CA 1
ATOM 3990 C C . PHE A 1 509 ? -28.688 5.360 16.469 1.00 73.25 509 PHE A C 1
ATOM 3992 O O . PHE A 1 509 ? -29.487 5.510 17.396 1.00 73.25 509 PHE A O 1
ATOM 3999 N N . SER A 1 510 ? -29.001 4.641 15.387 1.00 81.00 510 SER A N 1
ATOM 4000 C CA . SER A 1 510 ? -30.240 3.866 15.346 1.00 81.00 510 SER A CA 1
ATOM 4001 C C . SER A 1 510 ? -30.231 2.796 16.456 1.00 81.00 510 SER A C 1
ATOM 4003 O O . SER A 1 510 ? -29.169 2.226 16.743 1.00 81.00 510 SER A O 1
ATOM 4005 N N . PRO A 1 511 ? -31.391 2.457 17.054 1.00 81.62 511 PRO A N 1
ATOM 4006 C CA . PRO A 1 511 ? -31.495 1.427 18.095 1.00 81.62 511 PRO A CA 1
ATOM 4007 C C . PRO A 1 511 ? -30.825 0.092 17.728 1.00 81.62 511 PRO A C 1
ATOM 4009 O O . PRO A 1 511 ? -30.177 -0.551 18.556 1.00 81.62 511 PRO A O 1
ATOM 4012 N N . LEU A 1 512 ? -30.932 -0.314 16.457 1.00 83.75 512 LEU A N 1
ATOM 4013 C CA . LEU A 1 512 ? -30.320 -1.541 15.946 1.00 83.75 512 LEU A CA 1
ATOM 4014 C C . LEU A 1 512 ? -28.794 -1.411 15.818 1.00 83.75 512 LEU A C 1
ATOM 4016 O O . LEU A 1 512 ? -28.059 -2.319 16.204 1.00 83.75 512 LEU A O 1
ATOM 4020 N N . ASN A 1 513 ? -28.309 -0.276 15.303 1.00 84.38 513 ASN A N 1
ATOM 4021 C CA . ASN A 1 513 ? -26.877 -0.024 15.142 1.00 84.38 513 ASN A CA 1
ATOM 4022 C C . ASN A 1 513 ? -26.170 0.077 16.496 1.00 84.38 513 ASN A C 1
ATOM 4024 O O . ASN A 1 513 ? -25.056 -0.424 16.627 1.00 84.38 513 ASN A O 1
ATOM 4028 N N . CYS A 1 514 ? -26.825 0.652 17.508 1.00 86.62 514 CYS A N 1
ATOM 4029 C CA . CYS A 1 514 ? -26.302 0.696 18.869 1.00 86.62 514 CYS A CA 1
ATOM 4030 C C . CYS A 1 514 ? -26.041 -0.723 19.405 1.00 86.62 514 CYS A C 1
ATOM 4032 O O . CYS A 1 514 ? -24.903 -1.056 19.735 1.00 86.62 514 CYS A O 1
ATOM 4034 N N . ILE A 1 515 ? -27.050 -1.604 19.374 1.00 88.69 515 ILE A N 1
ATOM 4035 C CA . ILE A 1 515 ? -26.897 -3.006 19.803 1.00 88.69 515 ILE A CA 1
ATOM 4036 C C . ILE A 1 515 ? -25.823 -3.736 18.984 1.00 88.69 515 ILE A C 1
ATOM 4038 O O . ILE A 1 515 ? -25.002 -4.460 19.550 1.00 88.69 515 ILE A O 1
ATOM 4042 N N . ASN A 1 516 ? -25.782 -3.528 17.665 1.00 89.38 516 ASN A N 1
ATOM 4043 C CA . ASN A 1 516 ? -24.753 -4.128 16.813 1.00 89.38 516 ASN A CA 1
ATOM 4044 C C . ASN A 1 516 ? -23.340 -3.677 17.209 1.00 89.38 516 ASN A C 1
ATOM 4046 O O . ASN A 1 516 ? -22.428 -4.501 17.244 1.00 89.38 516 ASN A O 1
ATOM 4050 N N . CYS A 1 517 ? -23.157 -2.401 17.559 1.00 90.31 517 CYS A N 1
ATOM 4051 C CA . CYS A 1 517 ? -21.876 -1.882 18.030 1.00 90.31 517 CYS A CA 1
ATOM 4052 C C . CYS A 1 517 ? -21.434 -2.546 19.333 1.00 90.31 517 CYS A C 1
ATOM 4054 O O . CYS A 1 517 ? -20.298 -3.006 19.436 1.00 90.31 517 CYS A O 1
ATOM 4056 N N . PHE A 1 518 ? -22.344 -2.664 20.306 1.00 92.88 518 PHE A N 1
ATOM 4057 C CA . PHE A 1 518 ? -22.052 -3.374 21.549 1.00 92.88 518 PHE A CA 1
ATOM 4058 C C . PHE A 1 518 ? -21.645 -4.818 21.282 1.00 92.88 518 PHE A C 1
ATOM 4060 O O . PHE A 1 518 ? -20.634 -5.261 21.814 1.00 92.88 518 PHE A O 1
ATOM 4067 N N . ASN A 1 519 ? -22.391 -5.535 20.441 1.00 93.62 519 ASN A N 1
ATOM 4068 C CA . ASN A 1 519 ? -22.110 -6.937 20.147 1.00 93.62 519 ASN A CA 1
ATOM 4069 C C . ASN A 1 519 ? -20.740 -7.130 19.476 1.00 93.62 519 ASN A C 1
ATOM 4071 O O . ASN A 1 519 ? -19.979 -7.999 19.893 1.00 93.62 519 ASN A O 1
ATOM 4075 N N . LEU A 1 520 ? -20.415 -6.326 18.457 1.00 93.56 520 LEU A N 1
ATOM 4076 C CA . LEU A 1 520 ? -19.183 -6.481 17.670 1.00 93.56 520 LEU A CA 1
ATOM 4077 C C . LEU A 1 520 ? -17.932 -5.941 18.381 1.00 93.56 520 LEU A C 1
ATOM 4079 O O . LEU A 1 520 ? -16.834 -6.473 18.183 1.00 93.56 520 LEU A O 1
ATOM 4083 N N . VAL A 1 521 ? -18.096 -4.900 19.203 1.00 95.25 521 VAL A N 1
ATOM 4084 C CA . VAL A 1 521 ? -16.988 -4.180 19.841 1.00 95.25 521 VAL A CA 1
ATOM 4085 C C . VAL A 1 521 ? -16.918 -4.475 21.336 1.00 95.25 521 VAL A C 1
ATOM 4087 O O . VAL A 1 521 ? -15.955 -5.092 21.775 1.00 95.25 521 VAL A O 1
ATOM 4090 N N . ILE A 1 522 ? -17.911 -4.054 22.125 1.00 95.88 522 ILE A N 1
ATOM 4091 C CA . ILE A 1 522 ? -17.822 -4.060 23.598 1.00 95.88 522 ILE A CA 1
ATOM 4092 C C . ILE A 1 522 ? -17.904 -5.478 24.163 1.00 95.88 522 ILE A C 1
ATOM 4094 O O . ILE A 1 522 ? -17.008 -5.914 24.879 1.00 95.88 522 ILE A O 1
ATOM 4098 N N . PHE A 1 523 ? -18.962 -6.211 23.829 1.00 96.81 523 PHE A N 1
ATOM 4099 C CA . PHE A 1 523 ? -19.176 -7.580 24.283 1.00 96.81 523 PHE A CA 1
ATOM 4100 C C . PHE A 1 523 ? -18.051 -8.490 23.835 1.00 96.81 523 PHE A C 1
ATOM 4102 O O . PHE A 1 523 ? -17.465 -9.180 24.658 1.00 96.81 523 PHE A O 1
ATOM 4109 N N . ALA A 1 524 ? -17.700 -8.428 22.555 1.00 96.81 524 ALA A N 1
ATOM 4110 C CA . ALA A 1 524 ? -16.641 -9.264 22.033 1.00 96.81 524 ALA A CA 1
ATOM 4111 C C . ALA A 1 524 ? -15.263 -8.925 22.642 1.00 96.81 524 ALA A C 1
ATOM 4113 O O . ALA A 1 524 ? -14.455 -9.822 22.831 1.00 96.81 524 ALA A O 1
ATOM 4114 N N . MET A 1 525 ? -14.996 -7.668 23.014 1.00 97.44 525 MET A N 1
ATOM 4115 C CA . MET A 1 525 ? -13.785 -7.301 23.763 1.00 97.44 525 MET A CA 1
ATOM 4116 C C . MET A 1 525 ? -13.790 -7.853 25.190 1.00 97.44 525 MET A C 1
ATOM 4118 O O . MET A 1 525 ? -12.776 -8.380 25.631 1.00 97.44 525 MET A O 1
ATOM 4122 N N . VAL A 1 526 ? -14.907 -7.730 25.916 1.00 97.12 526 VAL A N 1
ATOM 4123 C CA . VAL A 1 526 ? -15.049 -8.288 27.273 1.00 97.12 526 VAL A CA 1
ATOM 4124 C C . VAL A 1 526 ? -14.858 -9.803 27.237 1.00 97.12 526 VAL A C 1
ATOM 4126 O O . VAL A 1 526 ? -14.117 -10.338 28.060 1.00 97.12 526 VAL A O 1
ATOM 4129 N N . ASP A 1 527 ? -15.459 -10.470 26.250 1.00 97.12 527 ASP A N 1
ATOM 4130 C CA . ASP A 1 527 ? -15.334 -11.911 26.043 1.00 97.12 527 ASP A CA 1
ATOM 4131 C C . ASP A 1 527 ? -13.870 -12.301 25.748 1.00 97.12 527 ASP A C 1
ATOM 4133 O O . ASP A 1 527 ? -13.333 -13.178 26.425 1.00 97.12 527 ASP A O 1
ATOM 4137 N N . ASP A 1 528 ? -13.188 -11.603 24.827 1.00 96.38 528 ASP A N 1
ATOM 4138 C CA . ASP A 1 528 ? -11.773 -11.856 24.499 1.00 96.38 528 ASP A CA 1
ATOM 4139 C C . ASP A 1 528 ? -10.841 -11.629 25.710 1.00 96.38 528 ASP A C 1
ATOM 4141 O O . ASP A 1 528 ? -9.908 -12.402 25.951 1.00 96.38 528 ASP A O 1
ATOM 4145 N N . LEU A 1 529 ? -11.068 -10.553 26.476 1.00 95.81 529 LEU A N 1
ATOM 4146 C CA . LEU A 1 529 ? -10.285 -10.211 27.670 1.00 95.81 529 LEU A CA 1
ATOM 4147 C C . LEU A 1 529 ? -10.478 -11.253 28.774 1.00 95.81 529 LEU A C 1
ATOM 4149 O O . LEU A 1 529 ? -9.500 -11.680 29.390 1.00 95.81 529 LEU A O 1
ATOM 4153 N N . HIS A 1 530 ? -11.722 -11.676 29.001 1.00 95.31 530 HIS A N 1
ATOM 4154 C CA . HIS A 1 530 ? -12.055 -12.726 29.955 1.00 95.31 530 HIS A CA 1
ATOM 4155 C C . HIS A 1 530 ? -11.424 -14.063 29.553 1.00 95.31 530 HIS A C 1
ATOM 4157 O O . HIS A 1 530 ? -10.768 -14.699 30.378 1.00 95.31 530 HIS A O 1
ATOM 4163 N N . GLU A 1 531 ? -11.547 -14.465 28.285 1.00 95.25 531 GLU A N 1
ATOM 4164 C CA . GLU A 1 531 ? -10.919 -15.688 27.776 1.00 95.25 531 GLU A CA 1
ATOM 4165 C C . GLU A 1 531 ? -9.402 -15.660 27.991 1.00 95.25 531 GLU A C 1
ATOM 4167 O O . GLU A 1 531 ? -8.834 -16.621 28.513 1.00 95.25 531 GLU A O 1
ATOM 4172 N N . LYS A 1 532 ? -8.740 -14.538 27.677 1.00 93.38 532 LYS A N 1
ATOM 4173 C CA . LYS A 1 532 ? -7.295 -14.391 27.896 1.00 93.38 532 LYS A CA 1
ATOM 4174 C C . LYS A 1 532 ? -6.896 -14.393 29.366 1.00 93.38 532 LYS A C 1
ATOM 4176 O O . LYS A 1 532 ? -5.859 -14.961 29.700 1.00 93.38 532 LYS A O 1
ATOM 4181 N N . MET A 1 533 ? -7.689 -13.782 30.242 1.00 93.88 533 MET A N 1
ATOM 4182 C CA . MET A 1 533 ? -7.459 -13.822 31.688 1.00 93.88 533 MET A CA 1
ATOM 4183 C C . MET A 1 533 ? -7.505 -15.265 32.212 1.00 93.88 533 MET A C 1
ATOM 4185 O O . MET A 1 533 ? -6.579 -15.690 32.901 1.00 93.88 533 MET A O 1
ATOM 4189 N N . VAL A 1 534 ? -8.529 -16.034 31.828 1.00 91.81 534 VAL A N 1
ATOM 4190 C CA . VAL A 1 534 ? -8.673 -17.453 32.201 1.00 91.81 534 VAL A CA 1
ATOM 4191 C C . VAL A 1 534 ? -7.587 -18.321 31.556 1.00 91.81 534 VAL A C 1
ATOM 4193 O O . VAL A 1 534 ? -7.114 -19.290 32.143 1.00 91.81 534 VAL A O 1
ATOM 4196 N N . GLU A 1 535 ? -7.136 -17.988 30.347 1.00 91.88 535 GLU A N 1
ATOM 4197 C CA . GLU A 1 535 ? -5.997 -18.673 29.735 1.00 91.88 535 GLU A CA 1
ATOM 4198 C C . GLU A 1 535 ? -4.716 -18.476 30.560 1.00 91.88 535 GLU A C 1
ATOM 4200 O O . GLU A 1 535 ? -3.959 -19.430 30.743 1.00 91.88 535 GLU A O 1
ATOM 4205 N N . TYR A 1 536 ? -4.471 -17.266 31.076 1.00 90.94 536 TYR A N 1
ATOM 4206 C CA . TYR A 1 536 ? -3.326 -17.008 31.949 1.00 90.94 536 TYR A CA 1
ATOM 4207 C C . TYR A 1 536 ? -3.457 -17.683 33.314 1.00 90.94 536 TYR A C 1
ATOM 4209 O O . TYR A 1 536 ? -2.446 -18.163 33.814 1.00 90.94 536 TYR A O 1
ATOM 4217 N N . SER A 1 537 ? -4.659 -17.801 33.887 1.00 89.38 537 SER A N 1
ATOM 4218 C CA . SER A 1 537 ? -4.830 -18.489 35.177 1.00 89.38 537 SER A CA 1
ATOM 4219 C C . SER A 1 537 ? -4.484 -19.981 35.115 1.00 89.38 537 SER A C 1
ATOM 4221 O O . SER A 1 537 ? -4.074 -20.565 36.110 1.00 89.38 537 SER A O 1
ATOM 4223 N N . ARG A 1 538 ? -4.583 -20.600 33.932 1.00 88.94 538 ARG A N 1
ATOM 4224 C CA . ARG A 1 538 ? -4.226 -22.012 33.701 1.00 88.94 538 ARG A CA 1
ATOM 4225 C C . ARG A 1 538 ? -2.744 -22.244 33.397 1.00 88.94 538 ARG A C 1
ATOM 4227 O O . ARG A 1 538 ? -2.342 -23.391 33.214 1.00 88.94 538 ARG A O 1
ATOM 4234 N N . ARG A 1 539 ? -1.946 -21.183 33.245 1.00 88.69 539 ARG A N 1
ATOM 4235 C CA . ARG A 1 539 ? -0.519 -21.276 32.909 1.00 88.69 539 ARG A CA 1
ATOM 4236 C C . ARG A 1 539 ? 0.329 -21.132 34.166 1.00 88.69 539 ARG A C 1
ATOM 4238 O O . ARG A 1 539 ? 0.177 -20.165 34.903 1.00 88.69 539 ARG A O 1
ATOM 4245 N N . ASP A 1 540 ? 1.304 -22.022 34.325 1.00 81.06 540 ASP A N 1
ATOM 4246 C CA . ASP A 1 540 ? 2.279 -21.921 35.410 1.00 81.06 540 ASP A CA 1
ATOM 4247 C C . ASP A 1 540 ? 3.070 -20.602 35.332 1.00 81.06 540 ASP A C 1
ATOM 4249 O O . ASP A 1 540 ? 3.558 -20.208 34.269 1.00 81.06 540 ASP A O 1
ATOM 4253 N N . ASN A 1 541 ? 3.246 -19.948 36.484 1.00 83.50 541 ASN A N 1
ATOM 4254 C CA . ASN A 1 541 ? 3.979 -18.685 36.663 1.00 83.50 541 ASN A CA 1
ATOM 4255 C C . ASN A 1 541 ? 3.415 -17.464 35.904 1.00 83.50 541 ASN A C 1
ATOM 4257 O O . ASN A 1 541 ? 4.167 -16.530 35.627 1.00 83.50 541 ASN A O 1
ATOM 4261 N N . ALA A 1 542 ? 2.117 -17.437 35.589 1.00 88.81 542 ALA A N 1
ATOM 4262 C CA . ALA A 1 542 ? 1.476 -16.323 34.875 1.00 88.81 542 ALA A CA 1
ATOM 4263 C C . ALA A 1 542 ? 0.590 -15.427 35.768 1.00 88.81 542 ALA A C 1
ATOM 4265 O O . ALA A 1 542 ? -0.233 -14.666 35.257 1.00 88.81 542 ALA A O 1
ATOM 4266 N N . GLU A 1 543 ? 0.754 -15.481 37.096 1.00 89.25 543 GLU A N 1
ATOM 4267 C CA . GLU A 1 543 ? -0.056 -14.710 38.055 1.00 89.25 543 GLU A CA 1
ATOM 4268 C C . GLU A 1 543 ? -0.045 -13.206 37.752 1.00 89.25 543 GLU A C 1
ATOM 4270 O O . GLU A 1 543 ? -1.085 -12.546 37.768 1.00 89.25 543 GLU A O 1
ATOM 4275 N N . LYS A 1 544 ? 1.130 -12.648 37.437 1.00 89.38 544 LYS A N 1
ATOM 4276 C CA . LYS A 1 544 ? 1.278 -11.216 37.166 1.00 89.38 544 LYS A CA 1
ATOM 4277 C C . LYS A 1 544 ? 0.530 -10.812 35.897 1.00 89.38 544 LYS A C 1
ATOM 4279 O O . LYS A 1 544 ? -0.190 -9.817 35.906 1.00 89.38 544 LYS A O 1
ATOM 4284 N N . GLU A 1 545 ? 0.693 -11.566 34.814 1.00 90.44 545 GLU A N 1
ATOM 4285 C CA . GLU A 1 545 ? -0.019 -11.355 33.555 1.00 90.44 545 GLU A CA 1
ATOM 4286 C C . GLU A 1 545 ? -1.530 -11.509 33.734 1.00 90.44 545 GLU A C 1
ATOM 4288 O O . GLU A 1 545 ? -2.289 -10.683 33.230 1.00 90.44 545 GLU A O 1
ATOM 4293 N N . MET A 1 546 ? -1.961 -12.514 34.497 1.00 92.38 546 MET A N 1
ATOM 4294 C CA . MET A 1 546 ? -3.364 -12.741 34.826 1.00 92.38 546 MET A CA 1
ATOM 4295 C C . MET A 1 546 ? -3.952 -11.558 35.609 1.00 92.38 546 MET A C 1
ATOM 4297 O O . MET A 1 546 ? -4.972 -11.013 35.195 1.00 92.38 546 MET A O 1
ATOM 4301 N N . ARG A 1 547 ? -3.303 -11.100 36.691 1.00 91.94 547 ARG A N 1
ATOM 4302 C CA . ARG A 1 547 ? -3.765 -9.945 37.491 1.00 91.94 547 ARG A CA 1
ATOM 4303 C C . ARG A 1 547 ? -3.755 -8.639 36.692 1.00 91.94 547 ARG A C 1
ATOM 4305 O O . ARG A 1 547 ? -4.631 -7.796 36.865 1.00 91.94 547 ARG A O 1
ATOM 4312 N N . SER A 1 548 ? -2.790 -8.486 35.791 1.00 93.50 548 SER A N 1
ATOM 4313 C CA . SER A 1 548 ? -2.719 -7.367 34.849 1.00 93.50 548 SER A CA 1
ATOM 4314 C C . SER A 1 548 ? -3.896 -7.388 33.857 1.00 93.50 548 SER A C 1
ATOM 4316 O O . SER A 1 548 ? -4.515 -6.355 33.607 1.00 93.50 548 SER A O 1
ATOM 4318 N N . MET A 1 549 ? -4.266 -8.564 33.332 1.00 93.00 549 MET A N 1
ATOM 4319 C CA . MET A 1 549 ? -5.452 -8.734 32.477 1.00 93.00 549 MET A CA 1
ATOM 4320 C C . MET A 1 549 ? -6.765 -8.548 33.237 1.00 93.00 549 MET A C 1
ATOM 4322 O O . MET A 1 549 ? -7.688 -7.951 32.696 1.00 93.00 549 MET A O 1
ATOM 4326 N N . GLU A 1 550 ? -6.843 -8.998 34.488 1.00 93.88 550 GLU A N 1
ATOM 4327 C CA . GLU A 1 550 ? -7.984 -8.756 35.375 1.00 93.88 550 GLU A CA 1
ATOM 4328 C C . GLU A 1 550 ? -8.219 -7.250 35.584 1.00 93.88 550 GLU A C 1
ATOM 4330 O O . GLU A 1 550 ? -9.353 -6.778 35.498 1.00 93.88 550 GLU A O 1
ATOM 4335 N N . GLY A 1 551 ? -7.148 -6.472 35.783 1.00 93.56 551 GLY A N 1
ATOM 4336 C CA . GLY A 1 551 ? -7.219 -5.010 35.855 1.00 93.56 551 GLY A CA 1
ATOM 4337 C C . GLY A 1 551 ? -7.749 -4.376 34.564 1.00 93.56 551 GLY A C 1
ATOM 4338 O O . GLY A 1 551 ? -8.627 -3.515 34.611 1.00 93.56 551 GLY A O 1
ATOM 4339 N N . THR A 1 552 ? -7.280 -4.846 33.405 1.00 95.50 552 THR A N 1
ATOM 4340 C CA . THR A 1 552 ? -7.798 -4.427 32.092 1.00 95.50 552 THR A CA 1
ATOM 4341 C C . THR A 1 552 ? -9.281 -4.806 31.920 1.00 95.50 552 THR A C 1
ATOM 4343 O O . THR A 1 552 ? -10.080 -3.987 31.467 1.00 95.50 552 THR A O 1
ATOM 4346 N N . LEU A 1 553 ? -9.687 -6.014 32.327 1.00 95.94 553 LEU A N 1
ATOM 4347 C CA . LEU A 1 553 ? -11.077 -6.480 32.258 1.00 95.94 553 LEU A CA 1
ATOM 4348 C C . LEU A 1 553 ? -12.000 -5.650 33.159 1.00 95.94 553 LEU A C 1
ATOM 4350 O O . LEU A 1 553 ? -13.108 -5.312 32.747 1.00 95.94 553 LEU A O 1
ATOM 4354 N N . LYS A 1 554 ? -11.533 -5.240 34.344 1.00 95.62 554 LYS A N 1
ATOM 4355 C CA . LYS A 1 554 ? -12.261 -4.303 35.210 1.00 95.62 554 LYS A CA 1
ATOM 4356 C C . LYS A 1 554 ? -12.595 -3.000 34.474 1.00 95.62 554 LYS A C 1
ATOM 4358 O O . LYS A 1 554 ? -13.755 -2.592 34.468 1.00 95.62 554 LYS A O 1
ATOM 4363 N N . LEU A 1 555 ? -11.613 -2.391 33.806 1.00 96.44 555 LEU A N 1
ATOM 4364 C CA . LEU A 1 555 ? -11.835 -1.180 33.006 1.00 96.44 555 LEU A CA 1
ATOM 4365 C C . LEU A 1 555 ? -12.828 -1.430 31.861 1.00 96.44 555 LEU A C 1
ATOM 4367 O O . LEU A 1 555 ? -13.661 -0.575 31.573 1.00 96.44 555 LEU A O 1
ATOM 4371 N N . ALA A 1 556 ? -12.786 -2.604 31.223 1.00 97.00 556 ALA A N 1
ATOM 4372 C CA . ALA A 1 556 ? -13.737 -2.963 30.168 1.00 97.00 556 ALA A CA 1
ATOM 4373 C C . ALA A 1 556 ? -15.180 -3.101 30.693 1.00 97.00 556 ALA A C 1
ATOM 4375 O O . ALA A 1 556 ? -16.125 -2.716 30.003 1.00 97.00 556 ALA A O 1
ATOM 4376 N N . MET A 1 557 ? -15.368 -3.596 31.921 1.00 95.75 557 MET A N 1
ATOM 4377 C CA . MET A 1 557 ? -16.685 -3.666 32.571 1.00 95.75 557 MET A CA 1
ATOM 4378 C C . MET A 1 557 ? -17.215 -2.280 32.959 1.00 95.75 557 MET A C 1
ATOM 4380 O O . MET A 1 557 ? -18.408 -1.996 32.796 1.00 95.75 557 MET A O 1
ATOM 4384 N N . GLU A 1 558 ? -16.335 -1.392 33.426 1.00 95.88 558 GLU A N 1
ATOM 4385 C CA . GLU A 1 558 ? -16.659 0.017 33.681 1.00 95.88 558 GLU A CA 1
ATOM 4386 C C . GLU A 1 558 ? -17.034 0.745 32.377 1.00 95.88 558 GLU A C 1
ATOM 4388 O O . GLU A 1 558 ? -18.055 1.439 32.332 1.00 95.88 558 GLU A O 1
ATOM 4393 N N . LEU A 1 559 ? -16.285 0.510 31.290 1.00 95.94 559 LEU A N 1
ATOM 4394 C CA . LEU A 1 559 ? -16.613 0.964 29.936 1.00 95.94 559 LEU A CA 1
ATOM 4395 C C . LEU A 1 559 ? -18.006 0.476 29.523 1.00 95.94 559 LEU A C 1
ATOM 4397 O O . LEU A 1 559 ? -18.854 1.306 29.203 1.00 95.94 559 LEU A O 1
ATOM 4401 N N . LEU A 1 560 ? -18.263 -0.837 29.566 1.00 96.25 560 LEU A N 1
ATOM 4402 C CA . LEU A 1 560 ? -19.552 -1.431 29.194 1.00 96.25 560 LEU A CA 1
ATOM 4403 C C . LEU A 1 560 ? -20.699 -0.744 29.934 1.00 96.25 560 LEU A C 1
ATOM 4405 O O . LEU A 1 560 ? -21.683 -0.347 29.314 1.00 96.25 560 LEU A O 1
ATOM 4409 N N . THR A 1 561 ? -20.545 -0.564 31.245 1.00 95.81 561 THR A N 1
ATOM 4410 C CA . THR A 1 561 ? -21.549 0.077 32.099 1.00 95.81 561 THR A CA 1
ATOM 4411 C C . THR A 1 561 ? -21.761 1.537 31.709 1.00 95.81 561 THR A C 1
ATOM 4413 O O . THR A 1 561 ? -22.895 1.959 31.504 1.00 95.81 561 THR A O 1
ATOM 4416 N N . SER A 1 562 ? -20.687 2.313 31.554 1.00 94.69 562 SER A N 1
ATOM 4417 C CA . SER A 1 562 ? -20.788 3.731 31.192 1.00 94.69 562 SER A CA 1
ATOM 4418 C C . SER A 1 562 ? -21.449 3.947 29.828 1.00 94.69 562 SER A C 1
ATOM 4420 O O . SER A 1 562 ? -22.384 4.741 29.730 1.00 94.69 562 SER A O 1
ATOM 4422 N N . VAL A 1 563 ? -21.045 3.186 28.805 1.00 93.31 563 VAL A N 1
ATOM 4423 C CA . VAL A 1 563 ? -21.618 3.280 27.457 1.00 93.31 563 VAL A CA 1
ATOM 4424 C C . VAL A 1 563 ? -23.065 2.782 27.460 1.00 93.31 563 VAL A C 1
ATOM 4426 O O . VAL A 1 563 ? -23.918 3.399 26.828 1.00 93.31 563 VAL A O 1
ATOM 4429 N N . TYR A 1 564 ? -23.396 1.723 28.213 1.00 93.50 564 TYR A N 1
ATOM 4430 C CA . TYR A 1 564 ? -24.784 1.257 28.350 1.00 93.50 564 TYR A CA 1
ATOM 4431 C C . TYR A 1 564 ? -25.682 2.356 28.919 1.00 93.50 564 TYR A C 1
ATOM 4433 O O . TYR A 1 564 ? -26.762 2.613 28.394 1.00 93.50 564 TYR A O 1
ATOM 4441 N N . LEU A 1 565 ? -25.223 3.040 29.971 1.00 92.94 565 LEU A N 1
ATOM 4442 C CA . LEU A 1 565 ? -25.985 4.119 30.594 1.00 92.94 565 LEU A CA 1
ATOM 4443 C C . LEU A 1 565 ? -26.082 5.364 29.717 1.00 92.94 565 LEU A C 1
ATOM 4445 O O . LEU A 1 565 ? -27.061 6.101 29.851 1.00 92.94 565 LEU A O 1
ATOM 4449 N N . GLN A 1 566 ? -25.088 5.610 28.864 1.00 90.69 566 GLN A N 1
ATOM 4450 C CA . GLN A 1 566 ? -25.103 6.702 27.897 1.00 90.69 566 GLN A CA 1
ATOM 4451 C C . GLN A 1 566 ? -26.137 6.440 26.792 1.00 90.69 566 GLN A C 1
ATOM 4453 O O . GLN A 1 566 ? -26.987 7.283 26.528 1.00 90.69 566 GLN A O 1
ATOM 4458 N N . PHE A 1 567 ? -26.142 5.236 26.216 1.00 89.44 567 PHE A N 1
ATOM 4459 C CA . PHE A 1 567 ? -27.040 4.858 25.119 1.00 89.44 567 PHE A CA 1
ATOM 4460 C C . PHE A 1 567 ? -28.321 4.143 25.579 1.00 89.44 567 PHE A C 1
ATOM 4462 O O . PHE A 1 567 ? -28.987 3.483 24.780 1.00 89.44 567 PHE A O 1
ATOM 4469 N N . LEU A 1 568 ? -28.702 4.292 26.851 1.00 90.44 568 LEU A N 1
ATOM 4470 C CA . LEU A 1 568 ? -29.821 3.568 27.460 1.00 90.44 568 LEU A CA 1
ATOM 4471 C C . LEU A 1 568 ? -31.129 3.738 26.672 1.00 90.44 568 LEU A C 1
ATOM 4473 O O . LEU A 1 568 ? -31.797 2.751 26.376 1.00 90.44 568 LEU A O 1
ATOM 4477 N N . LYS A 1 569 ? -31.466 4.974 26.282 1.00 87.50 569 LYS A N 1
ATOM 4478 C CA . LYS A 1 569 ? -32.701 5.288 25.542 1.00 87.50 569 LYS A CA 1
ATOM 4479 C C . LYS A 1 569 ? -32.736 4.635 24.147 1.00 87.50 569 LYS A C 1
ATOM 4481 O O . LYS A 1 569 ? -33.686 3.909 23.867 1.00 87.50 569 LYS A O 1
ATOM 4486 N N . PRO A 1 570 ? -31.720 4.800 23.274 1.00 87.44 570 PRO A N 1
ATOM 4487 C CA . PRO A 1 570 ? -31.667 4.070 22.005 1.00 87.44 570 PRO A CA 1
ATOM 4488 C C . PRO A 1 570 ? -31.728 2.547 22.158 1.00 87.44 570 PRO A C 1
ATOM 4490 O O . PRO A 1 570 ? -32.376 1.874 21.360 1.00 87.44 570 PRO A O 1
ATOM 4493 N N . ILE A 1 571 ? -31.067 1.993 23.177 1.00 88.75 571 ILE A N 1
ATOM 4494 C CA . ILE A 1 571 ? -31.006 0.546 23.413 1.00 88.75 571 ILE A CA 1
ATOM 4495 C C . ILE A 1 571 ? -32.389 -0.021 23.760 1.00 88.75 571 ILE A C 1
ATOM 4497 O O . ILE A 1 571 ? -32.772 -1.058 23.214 1.00 88.75 571 ILE A O 1
ATOM 4501 N N . THR A 1 572 ? -33.151 0.651 24.629 1.00 88.12 572 THR A N 1
ATOM 4502 C CA . THR A 1 572 ? -34.477 0.181 25.068 1.00 88.12 572 THR A CA 1
ATOM 4503 C C . THR A 1 572 ? -35.533 0.265 23.977 1.00 88.12 572 THR A C 1
ATOM 4505 O O . THR A 1 572 ? -36.444 -0.556 23.947 1.00 88.12 572 THR A O 1
ATOM 4508 N N . MET A 1 573 ? -35.390 1.201 23.036 1.00 87.56 573 MET A N 1
ATOM 4509 C CA . MET A 1 573 ? -36.280 1.314 21.875 1.00 87.56 573 MET A CA 1
ATOM 4510 C C . MET A 1 573 ? -36.062 0.214 20.825 1.00 87.56 573 MET A C 1
ATOM 4512 O O . MET A 1 573 ? -36.823 0.117 19.861 1.00 87.56 573 MET A O 1
ATOM 4516 N N . SER A 1 574 ? -35.023 -0.612 20.968 1.00 87.38 574 SER A N 1
ATOM 4517 C CA . SER A 1 574 ? -34.742 -1.693 20.030 1.00 87.38 574 SER A CA 1
ATOM 4518 C C . SER A 1 574 ? -35.613 -2.926 20.304 1.00 87.38 574 SER A C 1
ATOM 4520 O O . SER A 1 574 ? -35.714 -3.359 21.454 1.00 87.38 574 SER A O 1
ATOM 4522 N N . PRO A 1 575 ? -36.151 -3.600 19.267 1.00 84.69 575 PRO A N 1
ATOM 4523 C CA . PRO A 1 575 ? -36.938 -4.826 19.447 1.00 84.69 575 PRO A CA 1
ATOM 4524 C C . PRO A 1 575 ? -36.142 -5.977 20.094 1.00 84.69 575 PRO A C 1
ATOM 4526 O O . PRO A 1 575 ? -36.730 -6.922 20.610 1.00 84.69 575 PRO A O 1
ATOM 4529 N N . GLY A 1 576 ? -34.804 -5.910 20.080 1.00 86.50 576 GLY A N 1
ATOM 4530 C CA . GLY A 1 576 ? -33.907 -6.903 20.683 1.00 86.50 576 GLY A CA 1
ATOM 4531 C C . GLY A 1 576 ? -33.477 -6.607 22.126 1.00 86.50 576 GLY A C 1
ATOM 4532 O O . GLY A 1 576 ? -32.587 -7.294 22.638 1.00 86.50 576 GLY A O 1
ATOM 4533 N N . PHE A 1 577 ? -34.056 -5.601 22.791 1.00 90.25 577 PHE A N 1
ATOM 4534 C CA . PHE A 1 577 ? -33.580 -5.127 24.094 1.00 90.25 577 PHE A CA 1
ATOM 4535 C C . PHE A 1 577 ? -33.504 -6.225 25.167 1.00 90.25 577 PHE A C 1
ATOM 4537 O O . PHE A 1 577 ? -32.460 -6.398 25.790 1.00 90.25 577 PHE A O 1
ATOM 4544 N N . ARG A 1 578 ? -34.557 -7.038 25.336 1.00 88.69 578 ARG A N 1
ATOM 4545 C CA . ARG A 1 578 ? -34.591 -8.126 26.338 1.00 88.69 578 ARG A CA 1
ATOM 4546 C C . ARG A 1 578 ? -33.429 -9.108 26.166 1.00 88.69 578 ARG A C 1
ATOM 4548 O O . ARG A 1 578 ? -32.754 -9.462 27.131 1.00 88.69 578 ARG A O 1
ATOM 4555 N N . THR A 1 579 ? -33.166 -9.532 24.929 1.00 91.12 579 THR A N 1
ATOM 4556 C CA . THR A 1 579 ? -32.046 -10.437 24.623 1.00 91.12 579 THR A CA 1
ATOM 4557 C C . THR A 1 579 ? -30.691 -9.778 24.848 1.00 91.12 579 THR A C 1
ATOM 4559 O O . THR A 1 579 ? -29.765 -10.423 25.337 1.00 91.12 579 THR A O 1
ATOM 4562 N N . PHE A 1 580 ? -30.586 -8.487 24.537 1.00 93.56 580 PHE A N 1
ATOM 4563 C CA . PHE A 1 580 ? -29.382 -7.702 24.757 1.00 93.56 580 PHE A CA 1
ATOM 4564 C C . PHE A 1 580 ? -29.075 -7.529 26.251 1.00 93.56 580 PHE A C 1
ATOM 4566 O O . PHE A 1 580 ? -27.952 -7.795 26.676 1.00 93.56 580 PHE A O 1
ATOM 4573 N N . TRP A 1 581 ? -30.080 -7.179 27.059 1.00 94.38 581 TRP A N 1
ATOM 4574 C CA . TRP A 1 581 ? -29.963 -7.029 28.510 1.00 94.38 581 TRP A CA 1
ATOM 4575 C C . TRP A 1 581 ? -29.521 -8.326 29.193 1.00 94.38 581 TRP A C 1
ATOM 4577 O O . TRP A 1 581 ? -28.580 -8.331 29.985 1.00 94.38 581 TRP A O 1
ATOM 4587 N N . LEU A 1 582 ? -30.105 -9.462 28.803 1.00 92.12 582 LEU A N 1
ATOM 4588 C CA . LEU A 1 582 ? -29.625 -10.776 29.241 1.00 92.12 582 LEU A CA 1
ATOM 4589 C C . LEU A 1 582 ? -28.160 -11.021 28.856 1.00 92.12 582 LEU A C 1
ATOM 4591 O O . LEU A 1 582 ? -27.417 -11.635 29.618 1.00 92.12 582 LEU A O 1
ATOM 4595 N N . GLY A 1 583 ? -27.733 -10.541 27.688 1.00 94.06 583 GLY A N 1
ATOM 4596 C CA . GLY A 1 583 ? -26.339 -10.581 27.254 1.00 94.06 583 GLY A CA 1
ATOM 4597 C C . GLY A 1 583 ? -25.395 -9.765 28.143 1.00 94.06 583 GLY A C 1
ATOM 4598 O O . GLY A 1 583 ? -24.268 -10.209 28.366 1.00 94.06 583 GLY A O 1
ATOM 4599 N N . VAL A 1 584 ? -25.848 -8.624 28.677 1.00 95.06 584 VAL A N 1
ATOM 4600 C CA . VAL A 1 584 ? -25.107 -7.832 29.676 1.00 95.06 584 VAL A CA 1
ATOM 4601 C C . VAL A 1 584 ? -24.972 -8.627 30.972 1.00 95.06 584 VAL A C 1
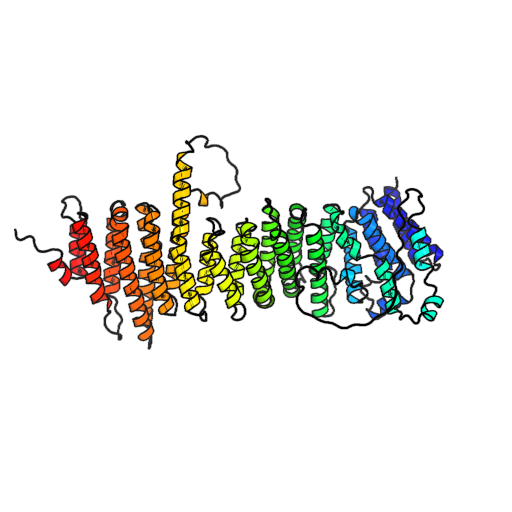ATOM 4603 O O . VAL A 1 584 ? -23.856 -8.874 31.427 1.00 95.06 584 VAL A O 1
ATOM 4606 N N . LEU A 1 585 ? -26.098 -9.084 31.530 1.00 94.31 585 LEU A N 1
ATOM 4607 C CA . LEU A 1 585 ? -26.134 -9.811 32.802 1.00 94.31 585 LEU A CA 1
ATOM 4608 C C . LEU A 1 585 ? -25.279 -11.083 32.771 1.00 94.31 585 LEU A C 1
ATOM 4610 O O . LEU A 1 585 ? -24.515 -11.327 33.698 1.00 94.31 585 LEU A O 1
ATOM 4614 N N . ARG A 1 586 ? -25.336 -11.859 31.681 1.00 94.50 586 ARG A N 1
ATOM 4615 C CA . ARG A 1 586 ? -24.522 -13.076 31.517 1.00 94.50 586 ARG A CA 1
ATOM 4616 C C . ARG A 1 586 ? -23.023 -12.797 31.542 1.00 94.50 586 ARG A C 1
ATOM 4618 O O . ARG A 1 586 ? -22.278 -13.580 32.121 1.00 94.50 586 ARG A O 1
ATOM 4625 N N . ARG A 1 587 ? -22.568 -11.708 30.917 1.00 94.69 587 ARG A N 1
ATOM 4626 C CA . ARG A 1 587 ? -21.145 -11.332 30.919 1.00 94.69 587 ARG A CA 1
ATOM 4627 C C . ARG A 1 587 ? -20.705 -10.844 32.287 1.00 94.69 587 ARG A C 1
ATOM 4629 O O . ARG A 1 587 ? -19.662 -11.273 32.760 1.00 94.69 587 ARG A O 1
ATOM 4636 N N . MET A 1 588 ? -21.535 -10.034 32.946 1.00 93.81 588 MET A N 1
ATOM 4637 C CA . MET A 1 588 ? -21.313 -9.633 34.336 1.00 93.81 588 MET A CA 1
ATOM 4638 C C . MET A 1 588 ? -21.167 -10.862 35.246 1.00 93.81 588 MET A C 1
ATOM 4640 O O . MET A 1 588 ? -20.190 -10.949 35.983 1.00 93.81 588 MET A O 1
ATOM 4644 N N . ASP A 1 589 ? -22.066 -11.844 35.120 1.00 93.44 589 ASP A N 1
ATOM 4645 C CA . ASP A 1 589 ? -22.007 -13.106 35.868 1.00 93.44 589 ASP A CA 1
ATOM 4646 C C . ASP A 1 589 ? -20.731 -13.903 35.576 1.00 93.44 589 ASP A C 1
ATOM 4648 O O . ASP A 1 589 ? -20.019 -14.311 36.489 1.00 93.44 589 ASP A O 1
ATOM 4652 N N . THR A 1 590 ? -20.416 -14.084 34.290 1.00 93.12 590 THR A N 1
ATOM 4653 C CA . THR A 1 590 ? -19.256 -14.864 33.834 1.00 93.12 590 THR A CA 1
ATOM 4654 C C . THR A 1 590 ? -17.951 -14.259 34.345 1.00 93.12 590 THR A C 1
ATOM 4656 O O . THR A 1 590 ? -17.114 -14.973 34.887 1.00 93.12 590 THR A O 1
ATOM 4659 N N . CYS A 1 591 ? -17.796 -12.937 34.235 1.00 92.00 591 CYS A N 1
ATOM 4660 C CA . CYS A 1 591 ? -16.620 -12.224 34.723 1.00 92.00 591 CYS A CA 1
ATOM 4661 C C . CYS A 1 591 ? -16.493 -12.276 36.252 1.00 92.00 591 CYS A C 1
ATOM 4663 O O . CYS A 1 591 ? -15.384 -12.363 36.769 1.00 92.00 591 CYS A O 1
ATOM 4665 N N . MET A 1 592 ? -17.613 -12.228 36.974 1.00 89.38 592 MET A N 1
ATOM 4666 C CA . MET A 1 592 ? -17.643 -12.260 38.437 1.00 89.38 592 MET A CA 1
ATOM 4667 C C . MET A 1 592 ? -17.352 -13.659 39.004 1.00 89.38 592 MET A C 1
ATOM 4669 O O . MET A 1 592 ? -16.707 -13.790 40.041 1.00 89.38 592 MET A O 1
ATOM 4673 N N . LYS A 1 593 ? -17.815 -14.710 38.320 1.00 89.44 593 LYS A N 1
ATOM 4674 C CA . LYS A 1 593 ? -17.639 -16.121 38.707 1.00 89.44 593 LYS A CA 1
ATOM 4675 C C . LYS A 1 593 ? -16.438 -16.787 38.031 1.00 89.44 593 LYS A C 1
ATOM 4677 O O . LYS A 1 593 ? -16.360 -18.014 38.000 1.00 89.44 593 LYS A O 1
ATOM 4682 N N . ALA A 1 594 ? -15.525 -16.002 37.464 1.00 89.81 594 ALA A N 1
ATOM 4683 C CA . ALA A 1 594 ? -14.336 -16.529 36.813 1.00 89.81 594 ALA A CA 1
ATOM 4684 C C . ALA A 1 594 ? -13.468 -17.300 37.822 1.00 89.81 594 ALA A C 1
ATOM 4686 O O . ALA A 1 594 ? -13.031 -16.746 38.831 1.00 89.81 594 ALA A O 1
ATOM 4687 N N . ASP A 1 595 ? -13.215 -18.577 37.534 1.00 84.06 595 ASP A N 1
ATOM 4688 C CA . ASP A 1 595 ? -12.330 -19.430 38.327 1.00 84.06 595 ASP A CA 1
ATOM 4689 C C . ASP A 1 595 ? -10.870 -19.203 37.905 1.00 84.06 595 ASP A C 1
ATOM 4691 O O . ASP A 1 595 ? -10.485 -19.484 36.762 1.00 84.06 595 ASP A O 1
ATOM 4695 N N . LEU A 1 596 ? -10.059 -18.663 38.819 1.00 85.88 596 LEU A N 1
ATOM 4696 C CA . LEU A 1 596 ? -8.633 -18.413 38.594 1.00 85.88 596 LEU A CA 1
ATOM 4697 C C . LEU A 1 596 ? -7.734 -19.501 39.210 1.00 85.88 596 LEU A C 1
ATOM 4699 O O . LEU A 1 596 ? -6.513 -19.331 39.235 1.00 85.88 596 LEU A O 1
ATOM 4703 N N . GLY A 1 597 ? -8.310 -20.614 39.678 1.00 83.75 597 GLY A N 1
ATOM 4704 C CA . GLY A 1 597 ? -7.574 -21.747 40.234 1.00 83.75 597 GLY A CA 1
ATOM 4705 C C . GLY A 1 597 ? -6.710 -21.357 41.435 1.00 83.75 597 GLY A C 1
ATOM 4706 O O . GLY A 1 597 ? -7.168 -20.695 42.368 1.00 83.75 597 GLY A O 1
ATOM 4707 N N . ASP A 1 598 ? -5.433 -21.742 41.393 1.00 79.69 598 ASP A N 1
ATOM 4708 C CA . ASP A 1 598 ? -4.475 -21.538 42.489 1.00 79.69 598 ASP A CA 1
ATOM 4709 C C . ASP A 1 598 ? -4.176 -20.058 42.779 1.00 79.69 598 ASP A C 1
ATOM 4711 O O . ASP A 1 598 ? -3.649 -19.723 43.841 1.00 79.69 598 ASP A O 1
ATOM 4715 N N . TYR A 1 599 ? -4.534 -19.154 41.862 1.00 81.19 599 TYR A N 1
ATOM 4716 C CA . TYR A 1 599 ? -4.315 -17.718 42.017 1.00 81.19 599 TYR A CA 1
ATOM 4717 C C . TYR A 1 599 ? -5.414 -17.006 42.821 1.00 81.19 599 TYR A C 1
ATOM 4719 O O . TYR A 1 599 ? -5.295 -15.801 43.057 1.00 81.19 599 TYR A O 1
ATOM 4727 N N . GLY A 1 600 ? -6.440 -17.727 43.287 1.00 81.88 600 GLY A N 1
ATOM 4728 C CA . GLY A 1 600 ? -7.485 -17.230 44.189 1.00 81.88 600 GLY A CA 1
ATOM 4729 C C . GLY A 1 600 ? -8.693 -16.611 43.480 1.00 81.88 600 GLY A C 1
ATOM 4730 O O . GLY A 1 600 ? -8.905 -16.806 42.291 1.00 81.88 600 GLY A O 1
ATOM 4731 N N . GLU A 1 601 ? -9.512 -15.857 44.210 1.00 83.56 601 GLU A N 1
ATOM 4732 C CA . GLU A 1 601 ? -10.739 -15.269 43.656 1.00 83.56 601 GLU A CA 1
ATOM 4733 C C . GLU A 1 601 ? -10.469 -14.006 42.819 1.00 83.56 601 GLU A C 1
ATOM 4735 O O . GLU A 1 601 ? -9.438 -13.321 42.951 1.00 83.56 601 GLU A O 1
ATOM 4740 N N . THR A 1 602 ? -11.423 -13.699 41.935 1.00 86.00 602 THR A N 1
ATOM 4741 C CA . THR A 1 602 ? -11.381 -12.487 41.120 1.00 86.00 602 THR A CA 1
ATOM 4742 C C . THR A 1 602 ? -11.876 -11.264 41.890 1.00 86.00 602 THR A C 1
ATOM 4744 O O . THR A 1 602 ? -12.928 -11.274 42.524 1.00 86.00 602 THR A O 1
ATOM 4747 N N . LYS A 1 603 ? -11.161 -10.146 41.743 1.00 86.81 603 LYS A N 1
ATOM 4748 C CA . LYS A 1 603 ? -11.551 -8.824 42.257 1.00 86.81 603 LYS A CA 1
ATOM 4749 C C . LYS A 1 603 ? -12.806 -8.272 41.577 1.00 86.81 603 LYS A C 1
ATOM 4751 O O . LYS A 1 603 ? -13.383 -7.293 42.043 1.00 86.81 603 LYS A O 1
ATOM 4756 N N . LEU A 1 604 ? -13.247 -8.882 40.476 1.00 88.62 604 LEU A N 1
ATOM 4757 C CA . LEU A 1 604 ? -14.496 -8.523 39.808 1.00 88.62 604 LEU A CA 1
ATOM 4758 C C . LEU A 1 604 ? -15.728 -8.845 40.667 1.00 88.62 604 LEU A C 1
ATOM 4760 O O . LEU A 1 604 ? -16.761 -8.214 40.460 1.00 88.62 604 LEU A O 1
ATOM 4764 N N . GLN A 1 605 ? -15.608 -9.728 41.668 1.00 87.44 605 GLN A N 1
ATOM 4765 C CA . GLN A 1 605 ? -16.661 -9.988 42.659 1.00 87.44 605 GLN A CA 1
ATOM 4766 C C . GLN A 1 605 ? -17.073 -8.744 43.451 1.00 87.44 605 GLN A C 1
ATOM 4768 O O . GLN A 1 605 ? -18.236 -8.619 43.821 1.00 87.44 605 GLN A O 1
ATOM 4773 N N . GLU A 1 606 ? -16.156 -7.799 43.660 1.00 86.56 606 GLU A N 1
ATOM 4774 C CA . GLU A 1 606 ? -16.444 -6.546 44.365 1.00 86.56 606 GLU A CA 1
ATOM 4775 C C . GLU A 1 606 ? -16.988 -5.472 43.412 1.00 86.56 606 GLU A C 1
ATOM 4777 O O . GLU A 1 606 ? -17.859 -4.687 43.770 1.00 86.56 606 GLU A O 1
ATOM 4782 N N . VAL A 1 607 ? -16.495 -5.445 42.171 1.00 90.06 607 VAL A N 1
ATOM 4783 C CA . VAL A 1 607 ? -16.789 -4.363 41.218 1.00 90.06 607 VAL A CA 1
ATOM 4784 C C . VAL A 1 607 ? -18.120 -4.576 40.500 1.00 90.06 607 VAL A C 1
ATOM 4786 O O . VAL A 1 607 ? -18.876 -3.626 40.298 1.00 90.06 607 VAL A O 1
ATOM 4789 N N . VAL A 1 608 ? -18.418 -5.810 40.086 1.00 91.69 608 VAL A N 1
ATOM 4790 C CA . VAL A 1 608 ? -19.613 -6.120 39.287 1.00 91.69 608 VAL A CA 1
ATOM 4791 C C . VAL A 1 608 ? -20.920 -5.779 40.020 1.00 91.69 608 VAL A C 1
ATOM 4793 O O . VAL A 1 608 ? -21.775 -5.154 39.386 1.00 91.69 608 VAL A O 1
ATOM 4796 N N . PRO A 1 609 ? -21.102 -6.087 41.322 1.00 91.12 609 PRO A N 1
ATOM 4797 C CA . PRO A 1 609 ? -22.302 -5.682 42.056 1.00 91.12 609 PRO A CA 1
ATOM 4798 C C . PRO A 1 609 ? -22.532 -4.166 42.046 1.00 91.12 609 PRO A C 1
ATOM 4800 O O . PRO A 1 609 ? -23.653 -3.716 41.811 1.00 91.12 609 PRO A O 1
ATOM 4803 N N . ASP A 1 610 ? -21.477 -3.365 42.209 1.00 90.88 610 ASP A N 1
ATOM 4804 C CA . ASP A 1 610 ? -21.577 -1.902 42.173 1.00 90.88 610 ASP A CA 1
ATOM 4805 C C . ASP A 1 610 ? -21.916 -1.364 40.776 1.00 90.88 610 ASP A C 1
ATOM 4807 O O . ASP A 1 610 ? -22.632 -0.367 40.639 1.00 90.88 610 ASP A O 1
ATOM 4811 N N . LEU A 1 611 ? -21.433 -2.017 39.717 1.00 93.19 611 LEU A N 1
ATOM 4812 C CA . LEU A 1 611 ? -21.797 -1.674 38.341 1.00 93.19 611 LEU A CA 1
ATOM 4813 C C . LEU A 1 611 ? -23.257 -2.036 38.035 1.00 93.19 611 LEU A C 1
ATOM 4815 O O . LEU A 1 611 ? -23.988 -1.209 37.486 1.00 93.19 611 LEU A O 1
ATOM 4819 N N . LEU A 1 612 ? -23.708 -3.226 38.446 1.00 92.44 612 LEU A N 1
ATOM 4820 C CA . LEU A 1 612 ? -25.104 -3.656 38.315 1.00 92.44 612 LEU A CA 1
ATOM 4821 C C . LEU A 1 612 ? -26.052 -2.724 39.062 1.00 92.44 612 LEU A C 1
ATOM 4823 O O . LEU A 1 612 ? -27.075 -2.327 38.505 1.00 92.44 612 LEU A O 1
ATOM 4827 N N . ARG A 1 613 ? -25.682 -2.324 40.283 1.00 92.06 613 ARG A N 1
ATOM 4828 C CA . ARG A 1 613 ? -26.400 -1.325 41.078 1.00 92.06 613 ARG A CA 1
ATOM 4829 C C . ARG A 1 613 ? -26.640 -0.058 40.271 1.00 92.06 613 ARG A C 1
ATOM 4831 O O . ARG A 1 613 ? -27.785 0.342 40.092 1.00 92.06 613 ARG A O 1
ATOM 4838 N N . LYS A 1 614 ? -25.576 0.539 39.726 1.00 93.06 614 LYS A N 1
ATOM 4839 C CA . LYS A 1 614 ? -25.668 1.769 38.921 1.00 93.06 614 LYS A CA 1
ATOM 4840 C C . LYS A 1 614 ? -26.598 1.602 37.722 1.00 93.06 614 LYS A C 1
ATOM 4842 O O . LYS A 1 614 ? -27.390 2.500 37.443 1.00 93.06 614 LYS A O 1
ATOM 4847 N N . ILE A 1 615 ? -26.510 0.469 37.023 1.00 93.12 615 ILE A N 1
ATOM 4848 C CA . ILE A 1 615 ? -27.345 0.220 35.846 1.00 93.12 615 ILE A CA 1
ATOM 4849 C C . ILE A 1 615 ? -28.818 0.093 36.226 1.00 93.12 615 ILE A C 1
ATOM 4851 O O . ILE A 1 615 ? -29.666 0.768 35.643 1.00 93.12 615 ILE A O 1
ATOM 4855 N N . ILE A 1 616 ? -29.120 -0.754 37.206 1.00 91.06 616 ILE A N 1
ATOM 4856 C CA . ILE A 1 616 ? -30.493 -1.062 37.601 1.00 91.06 616 ILE A CA 1
ATOM 4857 C C . ILE A 1 616 ? -31.166 0.158 38.220 1.00 91.06 616 ILE A C 1
ATOM 4859 O O . ILE A 1 616 ? -32.308 0.443 37.873 1.00 91.06 616 ILE A O 1
ATOM 4863 N N . THR A 1 617 ? -30.470 0.905 39.081 1.00 90.94 617 THR A N 1
ATOM 4864 C CA . THR A 1 617 ? -31.011 2.140 39.661 1.00 90.94 617 THR A CA 1
ATOM 4865 C C . THR A 1 617 ? -31.409 3.122 38.561 1.00 90.94 617 THR A C 1
ATOM 4867 O O . THR A 1 617 ? -32.550 3.571 38.546 1.00 90.94 617 THR A O 1
ATOM 4870 N N . LYS A 1 618 ? -30.543 3.354 37.563 1.00 90.81 618 LYS A N 1
ATOM 4871 C CA . LYS A 1 618 ? -30.873 4.238 36.434 1.00 90.81 618 LYS A CA 1
ATOM 4872 C C . LYS A 1 618 ? -32.029 3.704 35.579 1.00 90.81 618 LYS A C 1
ATOM 4874 O O . LYS A 1 618 ? -32.870 4.472 35.126 1.00 90.81 618 LYS A O 1
ATOM 4879 N N . MET A 1 619 ? -32.107 2.387 35.366 1.00 90.44 619 MET A N 1
ATOM 4880 C CA . MET A 1 619 ? -33.236 1.771 34.654 1.00 90.44 619 MET A CA 1
ATOM 4881 C C . MET A 1 619 ? -34.566 1.928 35.401 1.00 90.44 619 MET A C 1
ATOM 4883 O O . MET A 1 619 ? -35.608 2.015 34.754 1.00 90.44 619 MET A O 1
ATOM 4887 N N . LYS A 1 620 ? -34.548 1.955 36.739 1.00 88.19 620 LYS A N 1
ATOM 4888 C CA . LYS A 1 620 ? -35.734 2.234 37.560 1.00 88.19 620 LYS A CA 1
ATOM 4889 C C . LYS A 1 620 ? -36.113 3.713 37.527 1.00 88.19 620 LYS A C 1
ATOM 4891 O O . LYS A 1 620 ? -37.287 4.017 37.366 1.00 88.19 620 LYS A O 1
ATOM 4896 N N . GLU A 1 621 ? -35.132 4.610 37.634 1.00 89.12 621 GLU A N 1
ATOM 4897 C CA . GLU A 1 621 ? -35.333 6.066 37.559 1.00 89.12 621 GLU A CA 1
ATOM 4898 C C . GLU A 1 621 ? -35.963 6.509 36.229 1.00 89.12 621 GLU A C 1
ATOM 4900 O O . GLU A 1 621 ? -36.830 7.374 36.221 1.00 89.12 621 GLU A O 1
ATOM 4905 N N . GLU A 1 622 ? -35.565 5.898 35.110 1.00 88.19 622 GLU A N 1
ATOM 4906 C CA . GLU A 1 622 ? -36.125 6.169 33.772 1.00 88.19 622 GLU A CA 1
ATOM 4907 C C . GLU A 1 622 ? -37.390 5.329 33.466 1.00 88.19 622 GLU A C 1
ATOM 4909 O O . GLU A 1 622 ? -37.813 5.250 32.315 1.00 88.19 622 GLU A O 1
ATOM 4914 N N . GLU A 1 623 ? -37.981 4.666 34.470 1.00 86.00 623 GLU A N 1
ATOM 4915 C CA . GLU A 1 623 ? -39.210 3.851 34.370 1.00 86.00 623 GLU A CA 1
ATOM 4916 C C . GLU A 1 623 ? -39.159 2.700 33.337 1.00 86.00 623 GLU A C 1
ATOM 4918 O O . GLU A 1 623 ? -40.186 2.175 32.889 1.00 86.00 623 GLU A O 1
ATOM 4923 N N . ILE A 1 624 ? -37.951 2.255 32.975 1.00 86.25 624 ILE A N 1
ATOM 4924 C CA . ILE A 1 624 ? -37.724 1.129 32.056 1.00 86.25 624 ILE A CA 1
ATOM 4925 C C . ILE A 1 624 ? -37.946 -0.199 32.785 1.00 86.25 624 ILE A C 1
ATOM 4927 O O . ILE A 1 624 ? -38.542 -1.119 32.232 1.00 86.25 624 ILE A O 1
ATOM 4931 N N . LEU A 1 625 ? -37.461 -0.307 34.026 1.00 85.06 625 LEU A N 1
ATOM 4932 C CA . LEU A 1 625 ? -37.552 -1.518 34.841 1.00 85.06 625 LEU A CA 1
ATOM 4933 C C . LEU A 1 625 ? -38.618 -1.345 35.928 1.00 85.06 625 LEU A C 1
ATOM 4935 O O . LEU A 1 625 ? -38.308 -0.979 37.060 1.00 85.06 625 LEU A O 1
ATOM 4939 N N . VAL A 1 626 ? -39.871 -1.619 35.572 1.00 83.12 626 VAL A N 1
ATOM 4940 C CA . VAL A 1 626 ? -41.048 -1.518 36.453 1.00 83.12 626 VAL A CA 1
ATOM 4941 C C . VAL A 1 626 ? -41.847 -2.821 36.342 1.00 83.12 626 VAL A C 1
ATOM 4943 O O . VAL A 1 626 ? -41.937 -3.351 35.233 1.00 83.12 626 VAL A O 1
ATOM 4946 N N . PRO A 1 627 ? -42.429 -3.352 37.434 1.00 78.44 627 PRO A N 1
ATOM 4947 C CA . PRO A 1 627 ? -43.324 -4.503 37.352 1.00 78.44 627 PRO A CA 1
ATOM 4948 C C . PRO A 1 627 ? -44.548 -4.154 36.491 1.00 78.44 627 PRO A C 1
ATOM 4950 O O . PRO A 1 627 ? -45.329 -3.266 36.835 1.00 78.44 627 PRO A O 1
ATOM 4953 N N . LYS A 1 628 ? -44.691 -4.830 35.349 1.00 77.94 628 LYS A N 1
ATOM 4954 C CA . LYS A 1 628 ? -45.811 -4.691 34.408 1.00 77.94 628 LYS A CA 1
ATOM 4955 C C . LYS A 1 628 ? -46.337 -6.085 34.080 1.00 77.94 628 LYS A C 1
ATOM 4957 O O . LYS A 1 628 ? -45.540 -6.990 33.869 1.00 77.94 628 LYS A O 1
ATOM 4962 N N . GLU A 1 629 ? -47.657 -6.246 34.004 1.00 66.25 629 GLU A N 1
ATOM 4963 C CA . GLU A 1 629 ? -48.287 -7.556 33.755 1.00 66.25 629 GLU A CA 1
ATOM 4964 C C . GLU A 1 629 ? -47.939 -8.148 32.371 1.00 66.25 629 GLU A C 1
ATOM 4966 O O . GLU A 1 629 ? -47.946 -9.365 32.216 1.00 66.25 629 GLU A O 1
ATOM 4971 N N . ASP A 1 630 ? -47.575 -7.303 31.396 1.00 69.88 630 ASP A N 1
ATOM 4972 C CA . ASP A 1 630 ? -47.270 -7.695 30.009 1.00 69.88 630 ASP A CA 1
ATOM 4973 C C . ASP A 1 630 ? -45.759 -7.718 29.666 1.00 69.88 630 ASP A C 1
ATOM 4975 O O . ASP A 1 630 ? -45.395 -7.936 28.507 1.00 69.88 630 ASP A O 1
ATOM 4979 N N . ASP A 1 631 ? -44.860 -7.465 30.630 1.00 74.81 631 ASP A N 1
ATOM 4980 C CA . ASP A 1 631 ? -43.406 -7.410 30.395 1.00 74.81 631 ASP A CA 1
ATOM 4981 C C . ASP A 1 631 ? -42.597 -8.136 31.484 1.00 74.81 631 ASP A C 1
ATOM 4983 O O . ASP A 1 631 ? -42.319 -7.598 32.557 1.00 74.81 631 ASP A O 1
ATOM 4987 N N . ASP A 1 632 ? -42.132 -9.348 31.159 1.00 83.56 632 ASP A N 1
ATOM 4988 C CA . ASP A 1 632 ? -41.311 -10.185 32.048 1.00 83.56 632 ASP A CA 1
ATOM 4989 C C . ASP A 1 632 ? -39.910 -9.603 32.349 1.00 83.56 632 ASP A C 1
ATOM 4991 O O . ASP A 1 632 ? -39.099 -10.258 33.013 1.00 83.56 632 ASP A O 1
ATOM 4995 N N . LEU A 1 633 ? -39.533 -8.436 31.805 1.00 86.06 633 LEU A N 1
ATOM 4996 C CA . LEU A 1 633 ? -38.205 -7.847 32.013 1.00 86.06 633 LEU A CA 1
ATOM 4997 C C . LEU A 1 633 ? -37.881 -7.677 33.504 1.00 86.06 633 LEU A C 1
ATOM 4999 O O . LEU A 1 633 ? -36.742 -7.930 33.915 1.00 86.06 633 LEU A O 1
ATOM 5003 N N . TRP A 1 634 ? -38.873 -7.281 34.307 1.00 85.94 634 TRP A N 1
ATOM 5004 C CA . TRP A 1 634 ? -38.740 -7.168 35.759 1.00 85.94 634 TRP A CA 1
ATOM 5005 C C . TRP A 1 634 ? -38.401 -8.518 36.394 1.00 85.94 634 TRP A C 1
ATOM 5007 O O . TRP A 1 634 ? -37.367 -8.635 37.054 1.00 85.94 634 TRP A O 1
ATOM 5017 N N . ASP A 1 635 ? -39.207 -9.547 36.128 1.00 85.56 635 ASP A N 1
ATOM 5018 C CA . ASP A 1 635 ? -39.051 -10.880 36.719 1.00 85.56 635 ASP A CA 1
ATOM 5019 C C . ASP A 1 635 ? -37.741 -11.542 36.297 1.00 85.56 635 ASP A C 1
ATOM 5021 O O . ASP A 1 635 ? -37.022 -12.112 37.120 1.00 85.56 635 ASP A O 1
ATOM 5025 N N . ILE A 1 636 ? -37.366 -11.412 35.022 1.00 87.12 636 ILE A N 1
ATOM 5026 C CA . ILE A 1 636 ? -36.083 -11.911 34.526 1.00 87.12 636 ILE A CA 1
ATOM 5027 C C . ILE A 1 636 ? -34.929 -11.228 35.244 1.00 87.12 636 ILE A C 1
ATOM 5029 O O . ILE A 1 636 ? -33.985 -11.902 35.657 1.00 87.12 636 ILE A O 1
ATOM 5033 N N . THR A 1 637 ? -34.980 -9.903 35.376 1.00 86.88 637 THR A N 1
ATOM 5034 C CA . THR A 1 637 ? -33.906 -9.152 36.028 1.00 86.88 637 THR A CA 1
ATOM 5035 C C . THR A 1 637 ? -33.831 -9.517 37.508 1.00 86.88 637 THR A C 1
ATOM 5037 O O . THR A 1 637 ? -32.741 -9.785 38.003 1.00 86.88 637 THR A O 1
ATOM 5040 N N . TYR A 1 638 ? -34.970 -9.632 38.192 1.00 85.69 638 TYR A N 1
ATOM 5041 C CA . TYR A 1 638 ? -35.053 -10.076 39.583 1.00 85.69 638 TYR A CA 1
ATOM 5042 C C . TYR A 1 638 ? -34.422 -11.462 39.780 1.00 85.69 638 TYR A C 1
ATOM 5044 O O . TYR A 1 638 ? -33.561 -11.638 40.646 1.00 85.69 638 TYR A O 1
ATOM 5052 N N . ILE A 1 639 ? -34.789 -12.435 38.936 1.00 86.38 639 ILE A N 1
ATOM 5053 C CA . ILE A 1 639 ? -34.241 -13.795 38.993 1.00 86.38 639 ILE A CA 1
ATOM 5054 C C . ILE A 1 639 ? -32.735 -13.766 38.732 1.00 86.38 639 ILE A C 1
ATOM 5056 O O . ILE A 1 639 ? -31.973 -14.324 39.512 1.00 86.38 639 ILE A O 1
ATOM 5060 N N . GLN A 1 640 ? -32.277 -13.115 37.661 1.00 86.25 640 GLN A N 1
ATOM 5061 C CA . GLN A 1 640 ? -30.854 -13.101 37.315 1.00 86.25 640 GLN A CA 1
ATOM 5062 C C . GLN A 1 640 ? -30.007 -12.429 38.403 1.00 86.25 640 GLN A C 1
ATOM 5064 O O . GLN A 1 640 ? -28.965 -12.960 38.770 1.00 86.25 640 GLN A O 1
ATOM 5069 N N . ILE A 1 641 ? -30.465 -11.324 38.995 1.00 87.62 641 ILE A N 1
ATOM 5070 C CA . ILE A 1 641 ? -29.722 -10.646 40.066 1.00 87.62 641 ILE A CA 1
ATOM 5071 C C . ILE A 1 641 ? -29.635 -11.498 41.333 1.00 87.62 641 ILE A C 1
ATOM 5073 O O . ILE A 1 641 ? -28.574 -11.522 41.951 1.00 87.62 641 ILE A O 1
ATOM 5077 N N . GLN A 1 642 ? -30.669 -12.278 41.666 1.00 85.38 642 GLN A N 1
ATOM 5078 C CA . GLN A 1 642 ? -30.593 -13.261 42.755 1.00 85.38 642 GLN A CA 1
ATOM 5079 C C . GLN A 1 642 ? -29.458 -14.278 42.552 1.00 85.38 642 GLN A C 1
ATOM 5081 O O . GLN A 1 642 ? -28.864 -14.718 43.535 1.00 85.38 642 GLN A O 1
ATOM 5086 N N . TRP A 1 643 ? -29.164 -14.664 41.306 1.00 84.06 643 TRP A N 1
ATOM 5087 C CA . TRP A 1 643 ? -28.094 -15.613 40.977 1.00 84.06 643 TRP A CA 1
ATOM 5088 C C . TRP A 1 643 ? -26.715 -14.967 40.851 1.00 84.06 643 TRP A C 1
ATOM 5090 O O . TRP A 1 643 ? -25.710 -15.646 41.079 1.00 84.06 643 TRP A O 1
ATOM 5100 N N . ILE A 1 644 ? -26.660 -13.698 40.448 1.00 83.25 644 ILE A N 1
ATOM 5101 C CA . ILE A 1 644 ? -25.411 -12.963 40.239 1.00 83.25 644 ILE A CA 1
ATOM 5102 C C . ILE A 1 644 ? -24.945 -12.352 41.563 1.00 83.25 644 ILE A C 1
ATOM 5104 O O . ILE A 1 644 ? -23.890 -12.710 42.063 1.00 83.25 644 ILE A O 1
ATOM 5108 N N . ALA A 1 645 ? -25.746 -11.481 42.176 1.00 83.69 645 ALA A N 1
ATOM 5109 C CA . ALA A 1 645 ? -25.386 -10.757 43.393 1.00 83.69 645 ALA A CA 1
ATOM 5110 C C . ALA A 1 645 ? -26.547 -10.800 44.408 1.00 83.69 645 ALA A C 1
ATOM 5112 O O . ALA A 1 645 ? -27.331 -9.850 44.485 1.00 83.69 645 ALA A O 1
ATOM 5113 N N . PRO A 1 646 ? -26.666 -11.879 45.210 1.00 82.06 646 PRO A N 1
ATOM 5114 C CA . PRO A 1 646 ? -27.745 -12.041 46.189 1.00 82.06 646 PRO A CA 1
ATOM 5115 C C . PRO A 1 646 ? -27.871 -10.865 47.166 1.00 82.06 646 PRO A C 1
ATOM 5117 O O . PRO A 1 646 ? -28.979 -10.432 47.460 1.00 82.06 646 PRO A O 1
ATOM 5120 N N . SER A 1 647 ? -26.743 -10.309 47.616 1.00 80.50 647 SER A N 1
ATOM 5121 C CA . SER A 1 647 ? -26.695 -9.156 48.525 1.00 80.50 647 SER A CA 1
ATOM 5122 C C . SER A 1 647 ? -27.273 -7.879 47.911 1.00 80.50 647 SER A C 1
ATOM 5124 O O . SER A 1 647 ? -27.850 -7.057 48.613 1.00 80.50 647 SER A O 1
ATOM 5126 N N . LEU A 1 648 ? -27.150 -7.715 46.592 1.00 80.94 648 LEU A N 1
ATOM 5127 C CA . LEU A 1 648 ? -27.658 -6.553 45.869 1.00 80.94 648 LEU A CA 1
ATOM 5128 C C . LEU A 1 648 ? -29.178 -6.620 45.666 1.00 80.94 648 LEU A C 1
ATOM 5130 O O . LEU A 1 648 ? -29.840 -5.590 45.529 1.00 80.94 648 LEU A O 1
ATOM 5134 N N . LYS A 1 649 ? -29.740 -7.832 45.644 1.00 78.81 649 LYS A N 1
ATOM 5135 C CA . LYS A 1 649 ? -31.174 -8.047 45.458 1.00 78.81 649 LYS A CA 1
ATOM 5136 C C . LYS A 1 649 ? -31.988 -7.383 46.565 1.00 78.81 649 LYS A C 1
ATOM 5138 O O . LYS A 1 649 ? -32.925 -6.666 46.240 1.00 78.81 649 LYS A O 1
ATOM 5143 N N . GLU A 1 650 ? -31.629 -7.619 47.826 1.00 73.12 650 GLU A N 1
ATOM 5144 C CA . GLU A 1 650 ? -32.365 -7.097 48.990 1.00 73.12 650 GLU A CA 1
ATOM 5145 C C . GLU A 1 650 ? -32.412 -5.563 48.992 1.00 73.12 650 GLU A C 1
ATOM 5147 O O . GLU A 1 650 ? -33.404 -4.966 49.395 1.00 73.12 650 GLU A O 1
ATOM 5152 N N . GLU A 1 651 ? -31.363 -4.921 48.476 1.00 78.69 651 GLU A N 1
ATOM 5153 C CA . GLU A 1 651 ? -31.263 -3.464 48.418 1.00 78.69 651 GLU A CA 1
ATOM 5154 C C . GLU A 1 651 ? -32.015 -2.857 47.225 1.00 78.69 651 GLU A C 1
ATOM 5156 O O . GLU A 1 651 ? -32.655 -1.815 47.349 1.00 78.69 651 GLU A O 1
ATOM 5161 N N . LEU A 1 652 ? -31.939 -3.489 46.050 1.00 77.00 652 LEU A N 1
ATOM 5162 C CA . LEU A 1 652 ? -32.574 -2.962 44.843 1.00 77.00 652 LEU A CA 1
ATOM 5163 C C . LEU A 1 652 ? -34.044 -3.352 44.738 1.00 77.00 652 LEU A C 1
ATOM 5165 O O . LEU A 1 652 ? -34.817 -2.601 44.149 1.00 77.00 652 LEU A O 1
ATOM 5169 N N . PHE A 1 653 ? -34.436 -4.513 45.248 1.00 78.25 653 PHE A N 1
ATOM 5170 C CA . PHE A 1 653 ? -35.787 -5.065 45.171 1.00 78.25 653 PHE A CA 1
ATOM 5171 C C . PHE A 1 653 ? -36.289 -5.355 46.587 1.00 78.25 653 PHE A C 1
ATOM 5173 O O . PHE A 1 653 ? -36.406 -6.529 46.945 1.00 78.25 653 PHE A O 1
ATOM 5180 N N . PRO A 1 654 ? -36.556 -4.312 47.396 1.00 68.62 654 PRO A N 1
ATOM 5181 C CA . PRO A 1 654 ? -37.177 -4.519 48.692 1.00 68.62 654 PRO A CA 1
ATOM 5182 C C . PRO A 1 654 ? -38.496 -5.258 48.475 1.00 68.62 654 PRO A C 1
ATOM 5184 O O . PRO A 1 654 ? -39.248 -4.927 47.549 1.00 68.62 654 PRO A O 1
ATOM 5187 N N . ASP A 1 655 ? -38.750 -6.277 49.295 1.00 57.91 655 ASP A N 1
ATOM 5188 C CA . ASP A 1 655 ? -40.052 -6.927 49.314 1.00 57.91 655 ASP A CA 1
ATOM 5189 C C . ASP A 1 655 ? -41.091 -5.821 49.525 1.00 57.91 655 ASP A C 1
ATOM 5191 O O . ASP A 1 655 ? -40.972 -5.013 50.449 1.00 57.91 655 ASP A O 1
ATOM 5195 N N . LEU A 1 656 ? -42.062 -5.722 48.614 1.00 47.12 656 LEU A N 1
ATOM 5196 C CA . LEU A 1 656 ? -43.237 -4.892 48.838 1.00 47.12 656 LEU A CA 1
ATOM 5197 C C . LEU A 1 656 ? -43.858 -5.412 50.137 1.00 47.12 656 LEU A C 1
ATOM 5199 O O . LEU A 1 656 ? -44.466 -6.481 50.131 1.00 47.12 656 LEU A O 1
ATOM 5203 N N . GLU A 1 657 ? -43.646 -4.707 51.250 1.00 34.47 657 GLU A N 1
ATOM 5204 C CA . GLU A 1 657 ? -44.457 -4.886 52.447 1.00 34.47 657 GLU A CA 1
ATOM 5205 C C . GLU A 1 657 ? -45.900 -4.604 52.014 1.00 34.47 657 GLU A C 1
ATOM 5207 O O . GLU A 1 657 ? -46.278 -3.457 51.767 1.00 34.47 657 GLU A O 1
ATOM 5212 N N . ILE A 1 658 ? -46.647 -5.688 51.793 1.00 34.81 658 ILE A N 1
ATOM 5213 C CA . ILE A 1 658 ? -48.087 -5.689 51.518 1.00 34.81 658 ILE A CA 1
ATOM 5214 C C . ILE A 1 658 ? -48.831 -5.200 52.756 1.00 34.81 658 ILE A C 1
ATOM 5216 O O . ILE A 1 658 ? -48.527 -5.714 53.860 1.00 34.81 658 ILE A O 1
#